Protein AF-0000000087519494 (afdb_homodimer)

Foldseek 3Di:
DPDPQAAEEEEEALDQVVSVVVQVLQCVAPRHHYDRYHNAPVCVQVCCVVVVGQEYAFEQDHPPAGSLNCLQPDPHAYEYEYQDDDPVSVVSCVVSRHLYYHHPPDDSVVVNQQVQLVVVLVVLVVPDPDDDPVSVVVSNCSNPVGVVLAQPPDVSCVLLVLLLCVQAVDPDFAALVRSCVSSVHDSSNSVSSQVNCVVVVQKPWDFDQDPVRDTTTTIHGRDD/DPDPQAAEEEEEALDQVVSVVVQVLQCPAPRHHYDRYHNAPVCVQVCCVVVVGQEYAFEQDHPPAGSLNCLQPDPHAYEYEYQDDDPVSVVSCVVSRHLYYHHPPDDSVVVNQQVQLVVVLVVLVVPDPDDDPVSVVVSSCSNPVGVPQAQPPDVSCVLLVLLLCVQAVDPDFAALVRSCVSSVHDSVNSVSSQVNCVVVVQKPWDFDQDPVGDTTTTIHGRDD

pLDDT: mean 84.93, std 16.52, range [31.44, 98.88]

Nearest PDB structures (foldseek):
  1qmp-assembly2_B  TM=8.414E-01  e=3.073E-09  Geobacillus stearothermophilus
  5wq0-assembly4_D  TM=7.899E-01  e=1.754E-08  Paenisporosarcina sp. TG-14
  3t8y-assembly1_A  TM=8.094E-01  e=3.070E-08  Thermotoga maritima
  1nxx-assembly1_A-2  TM=8.172E-01  e=1.001E-07  Streptococcus pneumoniae TIGR4
  3eod-assembly1_A  TM=7.917E-01  e=2.105E-04  Escherichia coli K-12

InterPro domains:
  IPR001789 Signal transduction response regulator, receiver domain [PF00072] (9-115)
  IPR001789 Signal transduction response regulator, receiver domain [PS50110] (8-119)
  IPR001789 Signal transduction response regulator, receiver domain [SM00448] (7-115)
  IPR005471 Transcription regulator IclR, N-terminal [PF09339] (162-200)
  IPR011006 CheY-like superfamily [SSF52172] (5-162)
  IPR024187 Signal transduction response regulator, citrate/malate metabolism [PIRSF006171] (8-221)
  IPR036388 Winged helix-like DNA-binding domain superfamily [G3DSA:1.10.10.10] (161-212)
  IPR036390 Winged helix DNA-binding domain superfamily [SSF46785] (162-204)
  IPR051271 Two-component system transcriptional regulators [PTHR45526] (8-221)

Organism: NCBI:txid162496

Radius of gyration: 24.91 Å; Cα contacts (8 Å, |Δi|>4): 796; chains: 2; bounding box: 44×68×73 Å

Solvent-accessible surface area (backbone atoms only — not comparable to full-atom values): 23465 Å² total; per-residue (Å²): 125,75,54,93,87,37,44,36,30,33,32,37,29,63,46,66,68,56,22,51,51,52,32,53,54,40,52,69,37,89,62,36,26,49,46,80,56,40,52,57,51,84,47,44,67,57,50,45,70,73,66,58,50,60,31,33,42,32,26,46,82,37,67,100,44,37,26,57,62,48,43,60,68,50,92,53,51,33,33,35,43,28,67,73,32,42,41,69,59,55,53,50,35,38,48,24,14,37,69,44,77,44,39,49,85,72,54,69,55,58,55,49,38,46,51,51,14,43,49,51,26,53,51,53,44,70,73,41,73,65,45,54,61,70,53,51,49,48,41,56,39,30,40,55,48,53,60,62,67,53,34,57,60,64,84,15,37,60,51,42,44,40,47,50,46,52,37,59,70,39,93,54,65,37,36,43,63,55,49,7,63,75,66,69,49,55,49,70,56,32,41,31,34,52,50,39,33,33,72,68,55,60,26,36,79,42,82,39,68,42,94,84,67,51,74,38,67,22,36,31,59,43,86,129,125,76,55,91,88,38,43,35,30,34,31,38,29,62,47,64,67,57,23,51,52,52,31,54,55,40,52,69,38,90,62,36,23,47,46,80,58,40,51,56,51,83,48,45,67,60,50,45,68,73,68,58,49,60,30,32,42,33,25,45,82,36,68,99,45,38,28,58,64,48,43,60,68,50,94,54,50,33,35,35,42,28,66,72,32,41,41,68,59,55,54,51,34,38,47,25,14,39,69,44,78,44,40,50,84,71,55,70,48,57,55,49,39,47,52,51,14,42,48,50,27,51,50,54,43,71,72,41,73,65,46,53,61,70,53,50,48,49,40,57,37,32,40,57,50,55,61,65,77,47,34,61,63,57,85,18,36,60,54,43,41,39,49,50,47,52,37,58,69,39,94,55,65,38,36,44,63,55,48,7,62,74,66,68,51,54,49,71,57,31,41,39,38,52,51,39,32,33,73,69,55,60,26,35,79,40,83,40,68,42,95,82,68,52,76,37,67,21,35,29,60,42,82,129

Structure (mmCIF, N/CA/C/O backbone):
data_AF-0000000087519494-model_v1
#
loop_
_entity.id
_entity.type
_entity.pdbx_description
1 polymer 'Transcriptional regulatory protein'
#
loop_
_atom_site.group_PDB
_atom_site.id
_atom_site.type_symbol
_atom_site.label_atom_id
_atom_site.label_alt_id
_atom_site.label_comp_id
_atom_site.label_asym_id
_atom_site.label_entity_id
_atom_site.label_seq_id
_atom_site.pdbx_PDB_ins_code
_atom_site.Cartn_x
_atom_site.Cartn_y
_atom_site.Cartn_z
_atom_site.occupancy
_atom_site.B_iso_or_equiv
_atom_site.auth_seq_id
_atom_site.auth_comp_id
_atom_site.auth_asym_id
_atom_site.auth_atom_id
_atom_site.pdbx_PDB_model_num
ATOM 1 N N . MET A 1 1 ? 9.93 -26.922 -12.32 1 45.78 1 MET A N 1
ATOM 2 C CA . MET A 1 1 ? 11.18 -26.438 -11.742 1 45.78 1 MET A CA 1
ATOM 3 C C . MET A 1 1 ? 11.312 -24.922 -11.914 1 45.78 1 MET A C 1
ATOM 5 O O . MET A 1 1 ? 10.773 -24.359 -12.859 1 45.78 1 MET A O 1
ATOM 9 N N . PRO A 1 2 ? 11.609 -24.188 -10.742 1 52.41 2 PRO A N 1
ATOM 10 C CA . PRO A 1 2 ? 11.75 -22.75 -10.961 1 52.41 2 PRO A CA 1
ATOM 11 C C . PRO A 1 2 ? 12.734 -22.406 -12.078 1 52.41 2 PRO A C 1
ATOM 13 O O . PRO A 1 2 ? 13.75 -23.094 -12.234 1 52.41 2 PRO A O 1
ATOM 16 N N . THR A 1 3 ? 12.25 -21.922 -13.203 1 57.84 3 THR A N 1
ATOM 17 C CA . THR A 1 3 ? 13.133 -21.406 -14.242 1 57.84 3 THR A CA 1
ATOM 18 C C . THR A 1 3 ? 14.039 -20.312 -13.68 1 57.84 3 THR A C 1
ATOM 20 O O . THR A 1 3 ? 13.586 -19.453 -12.922 1 57.84 3 THR A O 1
ATOM 23 N N . PRO A 1 4 ? 15.328 -20.469 -13.859 1 68.25 4 PRO A N 1
ATOM 24 C CA . PRO A 1 4 ? 16.25 -19.438 -13.391 1 68.25 4 PRO A CA 1
ATOM 25 C C . PRO A 1 4 ? 15.789 -18.031 -13.758 1 68.25 4 PRO A C 1
ATOM 27 O O . PRO A 1 4 ? 15.312 -17.797 -14.875 1 68.25 4 PRO A O 1
ATOM 30 N N . GLY A 1 5 ? 15.492 -17.219 -12.789 1 84.38 5 GLY A N 1
ATOM 31 C CA . GLY A 1 5 ? 15.102 -15.836 -13.039 1 84.38 5 GLY A CA 1
ATOM 32 C C . GLY A 1 5 ? 13.68 -15.531 -12.633 1 84.38 5 GLY A C 1
ATOM 33 O O . GLY A 1 5 ? 13.281 -14.367 -12.539 1 84.38 5 GLY A O 1
ATOM 34 N N . ASP A 1 6 ? 12.984 -16.75 -12.344 1 93 6 ASP A N 1
ATOM 35 C CA . ASP A 1 6 ? 11.594 -16.547 -11.945 1 93 6 ASP A CA 1
ATOM 36 C C . ASP A 1 6 ? 11.5 -16.078 -10.5 1 93 6 ASP A C 1
ATOM 38 O O . ASP A 1 6 ? 12.352 -16.422 -9.672 1 93 6 ASP A O 1
ATOM 42 N N . TYR A 1 7 ? 10.5 -15.336 -10.258 1 97.94 7 TYR A N 1
ATOM 43 C CA . TYR A 1 7 ? 10.141 -15.047 -8.875 1 97.94 7 TYR A CA 1
ATOM 44 C C . TYR A 1 7 ? 9.539 -16.281 -8.203 1 97.94 7 TYR A C 1
ATOM 46 O O . TYR A 1 7 ? 8.648 -16.922 -8.758 1 97.94 7 TYR A O 1
ATOM 54 N N . ARG A 1 8 ? 10.062 -16.609 -7.07 1 98.62 8 ARG A N 1
ATOM 55 C CA . ARG A 1 8 ? 9.578 -17.75 -6.293 1 98.62 8 ARG A CA 1
ATOM 56 C C . ARG A 1 8 ? 8.484 -17.328 -5.324 1 98.62 8 ARG A C 1
ATOM 58 O O . ARG A 1 8 ? 8.695 -16.469 -4.473 1 98.62 8 ARG A O 1
ATOM 65 N N . VAL A 1 9 ? 7.34 -18.047 -5.445 1 98.81 9 VAL A N 1
ATOM 66 C CA . VAL A 1 9 ? 6.16 -17.656 -4.676 1 98.81 9 VAL A CA 1
ATOM 67 C C . VAL A 1 9 ? 5.777 -18.781 -3.715 1 98.81 9 VAL A C 1
ATOM 69 O O . VAL A 1 9 ? 5.582 -19.922 -4.133 1 98.81 9 VAL A O 1
ATOM 72 N N . LEU A 1 10 ? 5.695 -18.469 -2.436 1 98.88 10 LEU A N 1
ATOM 73 C CA . LEU A 1 10 ? 5.203 -19.422 -1.44 1 98.88 10 LEU A CA 1
ATOM 74 C C . LEU A 1 10 ? 3.715 -19.203 -1.178 1 98.88 10 LEU A C 1
ATOM 76 O O . LEU A 1 10 ? 3.279 -18.078 -0.936 1 98.88 10 LEU A O 1
ATOM 80 N N . ILE A 1 11 ? 2.977 -20.281 -1.271 1 98.88 11 ILE A N 1
ATOM 81 C CA . ILE A 1 11 ? 1.547 -20.234 -0.988 1 98.88 11 ILE A CA 1
ATOM 82 C C . ILE A 1 11 ? 1.274 -20.828 0.394 1 98.88 11 ILE A C 1
ATOM 84 O O . ILE A 1 11 ? 1.721 -21.938 0.701 1 98.88 11 ILE A O 1
ATOM 88 N N . VAL A 1 12 ? 0.594 -20.047 1.253 1 98.75 12 VAL A N 1
ATOM 89 C CA . VAL A 1 12 ? 0.214 -20.484 2.592 1 98.75 12 VAL A CA 1
ATOM 90 C C . VAL A 1 12 ? -1.308 -20.531 2.711 1 98.75 12 VAL A C 1
ATOM 92 O O . VAL A 1 12 ? -1.964 -19.484 2.717 1 98.75 12 VAL A O 1
ATOM 95 N N . ASP A 1 13 ? -1.869 -21.672 2.82 1 98.19 13 ASP A N 1
ATOM 96 C CA . ASP A 1 13 ? -3.303 -21.938 2.92 1 98.19 13 ASP A CA 1
ATOM 97 C C . ASP A 1 13 ? -3.572 -23.234 3.664 1 98.19 13 ASP A C 1
ATOM 99 O O . ASP A 1 13 ? -2.955 -24.266 3.373 1 98.19 13 ASP A O 1
ATOM 103 N N . ASP A 1 14 ? -4.465 -23.188 4.629 1 97.31 14 ASP A N 1
ATOM 104 C CA . ASP A 1 14 ? -4.699 -24.391 5.422 1 97.31 14 ASP A CA 1
ATOM 105 C C . ASP A 1 14 ? -5.535 -25.406 4.645 1 97.31 14 ASP A C 1
ATOM 107 O O . ASP A 1 14 ? -5.629 -26.578 5.035 1 97.31 14 ASP A O 1
ATOM 111 N N . ASP A 1 15 ? -6.16 -25.047 3.535 1 95.75 15 ASP A N 1
ATOM 112 C CA . ASP A 1 15 ? -6.848 -25.953 2.619 1 95.75 15 ASP A CA 1
ATOM 113 C C . ASP A 1 15 ? -5.914 -26.422 1.505 1 95.75 15 ASP A C 1
ATOM 115 O O . ASP A 1 15 ? -5.535 -25.625 0.634 1 95.75 15 ASP A O 1
ATOM 119 N N . PHE A 1 16 ? -5.602 -27.688 1.615 1 94.94 16 PHE A N 1
ATOM 120 C CA . PHE A 1 16 ? -4.641 -28.266 0.691 1 94.94 16 PHE A CA 1
ATOM 121 C C . PHE A 1 16 ? -5.066 -28.047 -0.753 1 94.94 16 PHE A C 1
ATOM 123 O O . PHE A 1 16 ? -4.238 -27.703 -1.603 1 94.94 16 PHE A O 1
ATOM 130 N N . ARG A 1 17 ? -6.324 -28.219 -1.057 1 96.19 17 ARG A N 1
ATOM 131 C CA . ARG A 1 17 ? -6.836 -28.094 -2.416 1 96.19 17 ARG A CA 1
ATOM 132 C C . ARG A 1 17 ? -6.738 -26.641 -2.895 1 96.19 17 ARG A C 1
ATOM 134 O O . ARG A 1 17 ? -6.402 -26.391 -4.055 1 96.19 17 ARG A O 1
ATOM 141 N N . VAL A 1 18 ? -6.984 -25.75 -2.02 1 96.38 18 VAL A N 1
ATOM 142 C CA . VAL A 1 18 ? -6.898 -24.328 -2.359 1 96.38 18 VAL A CA 1
ATOM 143 C C . VAL A 1 18 ? -5.441 -23.953 -2.605 1 96.38 18 VAL A C 1
ATOM 145 O O . VAL A 1 18 ? -5.137 -23.25 -3.57 1 96.38 18 VAL A O 1
ATOM 148 N N . GLY A 1 19 ? -4.539 -24.391 -1.706 1 97.94 19 GLY A N 1
ATOM 149 C CA . GLY A 1 19 ? -3.119 -24.172 -1.907 1 97.94 19 GLY A CA 1
ATOM 150 C C . GLY A 1 19 ? -2.621 -24.656 -3.256 1 97.94 19 GLY A C 1
ATOM 151 O O . GLY A 1 19 ? -1.896 -23.938 -3.949 1 97.94 19 GLY A O 1
ATOM 152 N N . GLU A 1 20 ? -3.066 -25.812 -3.633 1 97.56 20 GLU A N 1
ATOM 153 C CA . GLU A 1 20 ? -2.65 -26.406 -4.902 1 97.56 20 GLU A CA 1
ATOM 154 C C . GLU A 1 20 ? -3.223 -25.625 -6.086 1 97.56 20 GLU A C 1
ATOM 156 O O . GLU A 1 20 ? -2.547 -25.453 -7.098 1 97.56 20 GLU A O 1
ATOM 161 N N . LEU A 1 21 ? -4.438 -25.266 -5.926 1 97.62 21 LEU A N 1
ATOM 162 C CA . LEU A 1 21 ? -5.082 -24.469 -6.965 1 97.62 21 LEU A CA 1
ATOM 163 C C . LEU A 1 21 ? -4.336 -23.156 -7.191 1 97.62 21 LEU A C 1
ATOM 165 O O . LEU A 1 21 ? -4.043 -22.797 -8.336 1 97.62 21 LEU A O 1
ATOM 169 N N . HIS A 1 22 ? -3.973 -22.469 -6.141 1 98.38 22 HIS A N 1
ATOM 170 C CA . HIS A 1 22 ? -3.254 -21.219 -6.262 1 98.38 22 HIS A CA 1
ATOM 171 C C . HIS A 1 22 ? -1.853 -21.422 -6.824 1 98.38 22 HIS A C 1
ATOM 173 O O . HIS A 1 22 ? -1.361 -20.609 -7.605 1 98.38 22 HIS A O 1
ATOM 179 N N . ALA A 1 23 ? -1.251 -22.516 -6.438 1 98.44 23 ALA A N 1
ATOM 180 C CA . ALA A 1 23 ? 0.057 -22.844 -6.996 1 98.44 23 ALA A CA 1
ATOM 181 C C . ALA A 1 23 ? -0.026 -23.031 -8.508 1 98.44 23 ALA A C 1
ATOM 183 O O . ALA A 1 23 ? 0.835 -22.547 -9.25 1 98.44 23 ALA A O 1
ATOM 184 N N . SER A 1 24 ? -1.043 -23.734 -8.93 1 97.94 24 SER A N 1
ATOM 185 C CA . SER A 1 24 ? -1.243 -23.953 -10.359 1 97.94 24 SER A CA 1
ATOM 186 C C . SER A 1 24 ? -1.45 -22.625 -11.094 1 97.94 24 SER A C 1
ATOM 188 O O . SER A 1 24 ? -0.923 -22.438 -12.188 1 97.94 24 SER A O 1
ATOM 190 N N . MET A 1 25 ? -2.186 -21.75 -10.523 1 97.06 25 MET A N 1
ATOM 191 C CA . MET A 1 25 ? -2.414 -20.422 -11.117 1 97.06 25 MET A CA 1
ATOM 192 C C . MET A 1 25 ? -1.107 -19.656 -11.234 1 97.06 25 MET A C 1
ATOM 194 O O . MET A 1 25 ? -0.842 -19.031 -12.273 1 97.06 25 MET A O 1
ATOM 198 N N . VAL A 1 26 ? -0.3 -19.688 -10.203 1 98.25 26 VAL A N 1
ATOM 199 C CA . VAL A 1 26 ? 0.981 -19 -10.188 1 98.25 26 VAL A CA 1
ATOM 200 C C . VAL A 1 26 ? 1.881 -19.547 -11.297 1 98.25 26 VAL A C 1
ATOM 202 O O . VAL A 1 26 ? 2.508 -18.781 -12.031 1 98.25 26 VAL A O 1
ATOM 205 N N . ASN A 1 27 ? 1.874 -20.828 -11.43 1 97.56 27 ASN A N 1
ATOM 206 C CA . ASN A 1 27 ? 2.754 -21.5 -12.383 1 97.56 27 ASN A CA 1
ATOM 207 C C . ASN A 1 27 ? 2.348 -21.203 -13.82 1 97.56 27 ASN A C 1
ATOM 209 O O . ASN A 1 27 ? 3.133 -21.422 -14.75 1 97.56 27 ASN A O 1
ATOM 213 N N . GLU A 1 28 ? 1.14 -20.703 -14.008 1 94.88 28 GLU A N 1
ATOM 214 C CA . GLU A 1 28 ? 0.665 -20.359 -15.344 1 94.88 28 GLU A CA 1
ATOM 215 C C . GLU A 1 28 ? 1.128 -18.953 -15.75 1 94.88 28 GLU A C 1
ATOM 217 O O . GLU A 1 28 ? 0.988 -18.562 -16.906 1 94.88 28 GLU A O 1
ATOM 222 N N . ILE A 1 29 ? 1.658 -18.219 -14.883 1 92.56 29 ILE A N 1
ATOM 223 C CA . ILE A 1 29 ? 2.09 -16.844 -15.156 1 92.56 29 ILE A CA 1
ATOM 224 C C . ILE A 1 29 ? 3.59 -16.828 -15.438 1 92.56 29 ILE A C 1
ATOM 226 O O . ILE A 1 29 ? 4.398 -17.125 -14.555 1 92.56 29 ILE A O 1
ATOM 230 N N . PRO A 1 30 ? 3.916 -16.438 -16.688 1 92 30 PRO A N 1
ATOM 231 C CA . PRO A 1 30 ? 5.348 -16.391 -17 1 92 30 PRO A CA 1
ATOM 232 C C . PRO A 1 30 ? 6.129 -15.516 -16.016 1 92 30 PRO A C 1
ATOM 234 O O . PRO A 1 30 ? 5.668 -14.438 -15.648 1 92 30 PRO A O 1
ATOM 237 N N . GLY A 1 31 ? 7.305 -16.047 -15.562 1 94 31 GLY A N 1
ATOM 238 C CA . GLY A 1 31 ? 8.172 -15.281 -14.672 1 94 31 GLY A CA 1
ATOM 239 C C . GLY A 1 31 ? 7.957 -15.602 -13.211 1 94 31 GLY A C 1
ATOM 240 O O . GLY A 1 31 ? 8.648 -15.07 -12.344 1 94 31 GLY A O 1
ATOM 241 N N . PHE A 1 32 ? 7.051 -16.5 -12.984 1 97.31 32 PHE A N 1
ATOM 242 C CA . PHE A 1 32 ? 6.77 -16.891 -11.609 1 97.31 32 PHE A CA 1
ATOM 243 C C . PHE A 1 32 ? 6.832 -18.406 -11.461 1 97.31 32 PHE A C 1
ATOM 245 O O . PHE A 1 32 ? 6.508 -19.141 -12.391 1 97.31 32 PHE A O 1
ATOM 252 N N . THR A 1 33 ? 7.223 -18.875 -10.328 1 98.12 33 THR A N 1
ATOM 253 C CA . THR A 1 33 ? 7.211 -20.281 -9.961 1 98.12 33 THR A CA 1
ATOM 254 C C . THR A 1 33 ? 6.691 -20.453 -8.531 1 98.12 33 THR A C 1
ATOM 256 O O . THR A 1 33 ? 7.145 -19.781 -7.613 1 98.12 33 THR A O 1
ATOM 259 N N . ALA A 1 34 ? 5.793 -21.391 -8.391 1 98.56 34 ALA A N 1
ATOM 260 C CA . ALA A 1 34 ? 5.258 -21.672 -7.059 1 98.56 34 ALA A CA 1
ATOM 261 C C . ALA A 1 34 ? 6.125 -22.703 -6.336 1 98.56 34 ALA A C 1
ATOM 263 O O . ALA A 1 34 ? 6.539 -23.703 -6.926 1 98.56 34 ALA A O 1
ATOM 264 N N . LEU A 1 35 ? 6.41 -22.391 -5.113 1 98.38 35 LEU A N 1
ATOM 265 C CA . LEU A 1 35 ? 6.977 -23.391 -4.215 1 98.38 35 LEU A CA 1
ATOM 266 C C . LEU A 1 35 ? 5.891 -24.328 -3.697 1 98.38 35 LEU A C 1
ATOM 268 O O . LEU A 1 35 ? 4.707 -24.125 -3.971 1 98.38 35 LEU A O 1
ATOM 272 N N . GLU A 1 36 ? 6.371 -25.359 -2.984 1 97.69 36 GLU A N 1
ATOM 273 C CA . GLU A 1 36 ? 5.398 -26.25 -2.365 1 97.69 36 GLU A CA 1
ATOM 274 C C . GLU A 1 36 ? 4.543 -25.516 -1.339 1 97.69 36 GLU A C 1
ATOM 276 O O . GLU A 1 36 ? 5.07 -24.859 -0.441 1 97.69 36 GLU A O 1
ATOM 281 N N . PRO A 1 37 ? 3.258 -25.625 -1.514 1 98.38 37 PRO A N 1
ATOM 282 C CA . PRO A 1 37 ? 2.385 -24.922 -0.575 1 98.38 37 PRO A CA 1
ATOM 283 C C . PRO A 1 37 ? 2.549 -25.406 0.864 1 98.38 37 PRO A C 1
ATOM 285 O O . PRO A 1 37 ? 2.871 -26.578 1.093 1 98.38 37 PRO A O 1
ATOM 288 N N . VAL A 1 38 ? 2.332 -24.469 1.787 1 98.31 38 VAL A N 1
ATOM 289 C CA . VAL A 1 38 ? 2.426 -24.75 3.215 1 98.31 38 VAL A CA 1
ATOM 290 C C . VAL A 1 38 ? 1.044 -24.641 3.855 1 98.31 38 VAL A C 1
ATOM 292 O O . VAL A 1 38 ? 0.322 -23.672 3.635 1 98.31 38 VAL A O 1
ATOM 295 N N . GLN A 1 39 ? 0.674 -25.641 4.684 1 97.56 39 GLN A N 1
ATOM 296 C CA . GLN A 1 39 ? -0.655 -25.672 5.281 1 97.56 39 GLN A CA 1
ATOM 297 C C . GLN A 1 39 ? -0.602 -25.266 6.754 1 97.56 39 GLN A C 1
ATOM 299 O O . GLN A 1 39 ? -1.571 -24.734 7.289 1 97.56 39 GLN A O 1
ATOM 304 N N . ASP A 1 40 ? 0.512 -25.562 7.352 1 97.44 40 ASP A N 1
ATOM 305 C CA . ASP A 1 40 ? 0.669 -25.281 8.773 1 97.44 40 ASP A CA 1
ATOM 306 C C . ASP A 1 40 ? 1.296 -23.906 9 1 97.44 40 ASP A C 1
ATOM 308 O O . ASP A 1 40 ? 2.504 -23.734 8.82 1 97.44 40 ASP A O 1
ATOM 312 N N . SER A 1 41 ? 0.455 -23 9.477 1 97.06 41 SER A N 1
ATOM 313 C CA . SER A 1 41 ? 0.884 -21.609 9.617 1 97.06 41 SER A CA 1
ATOM 314 C C . SER A 1 41 ? 2.047 -21.484 10.602 1 97.06 41 SER A C 1
ATOM 316 O O . SER A 1 41 ? 2.863 -20.562 10.492 1 97.06 41 SER A O 1
ATOM 318 N N . ARG A 1 42 ? 2.236 -22.469 11.508 1 97.38 42 ARG A N 1
ATOM 319 C CA . ARG A 1 42 ? 3.293 -22.422 12.516 1 97.38 42 ARG A CA 1
ATOM 320 C C . ARG A 1 42 ? 4.664 -22.625 11.875 1 97.38 42 ARG A C 1
ATOM 322 O O . ARG A 1 42 ? 5.68 -22.219 12.438 1 97.38 42 ARG A O 1
ATOM 329 N N . THR A 1 43 ? 4.691 -23.141 10.781 1 98 43 THR A N 1
ATOM 330 C CA . THR A 1 43 ? 5.965 -23.5 10.164 1 98 43 THR A CA 1
ATOM 331 C C . THR A 1 43 ? 6.406 -22.406 9.188 1 98 43 THR A C 1
ATOM 333 O O . THR A 1 43 ? 7.547 -22.422 8.719 1 98 43 THR A O 1
ATOM 336 N N . VAL A 1 44 ? 5.578 -21.469 8.898 1 98.38 4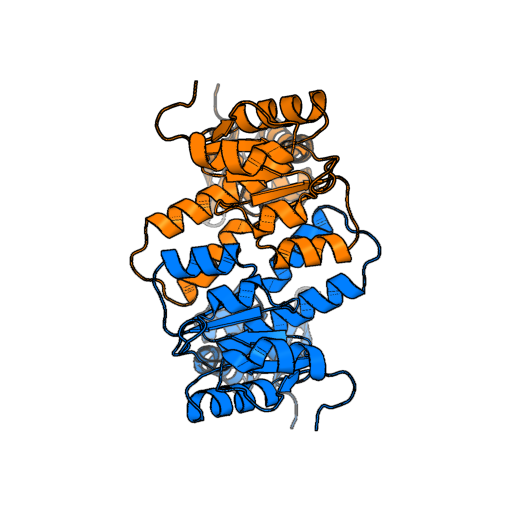4 VAL A N 1
ATOM 337 C CA . VAL A 1 44 ? 5.766 -20.516 7.809 1 98.38 44 VAL A CA 1
ATOM 338 C C . VAL A 1 44 ? 7.047 -19.719 8.039 1 98.38 44 VAL A C 1
ATOM 340 O O . VAL A 1 44 ? 7.867 -19.562 7.125 1 98.38 44 VAL A O 1
ATOM 343 N N . PRO A 1 45 ? 7.305 -19.203 9.273 1 98.19 45 PRO A N 1
ATOM 344 C CA . PRO A 1 45 ? 8.547 -18.438 9.469 1 98.19 45 PRO A CA 1
ATOM 345 C C . PRO A 1 45 ? 9.797 -19.266 9.164 1 98.19 45 PRO A C 1
ATOM 347 O O . PRO A 1 45 ? 10.734 -18.781 8.539 1 98.19 45 PRO A O 1
ATOM 350 N N . LYS A 1 46 ? 9.75 -20.484 9.57 1 98.25 46 LYS A N 1
ATOM 351 C CA . LYS A 1 46 ? 10.875 -21.391 9.32 1 98.25 46 LYS A CA 1
ATOM 352 C C . LYS A 1 46 ? 11.031 -21.656 7.828 1 98.25 46 LYS A C 1
ATOM 354 O O . LYS A 1 46 ? 12.148 -21.656 7.309 1 98.25 46 LYS A O 1
ATOM 359 N N . VAL A 1 47 ? 9.977 -21.922 7.152 1 98.44 47 VAL A N 1
ATOM 360 C CA . VAL A 1 47 ? 10 -22.219 5.723 1 98.44 47 VAL A CA 1
ATOM 361 C C . VAL A 1 47 ? 10.508 -21 4.949 1 98.44 47 VAL A C 1
ATOM 363 O O . VAL A 1 47 ? 11.32 -21.141 4.035 1 98.44 47 VAL A O 1
ATOM 366 N N . VAL A 1 48 ? 10.039 -19.797 5.293 1 98.44 48 VAL A N 1
ATOM 367 C CA . VAL A 1 48 ? 10.469 -18.562 4.641 1 98.44 48 VAL A CA 1
ATOM 368 C C . VAL A 1 48 ? 11.969 -18.359 4.836 1 98.44 48 VAL A C 1
ATOM 370 O O . VAL A 1 48 ? 12.672 -17.984 3.904 1 98.44 48 VAL A O 1
ATOM 373 N N . ALA A 1 49 ? 12.422 -18.609 6.039 1 98 49 ALA A N 1
ATOM 374 C CA . ALA A 1 49 ? 13.852 -18.484 6.324 1 98 49 ALA A CA 1
ATOM 375 C C . ALA A 1 49 ? 14.672 -19.469 5.504 1 98 49 ALA A C 1
ATOM 377 O O . ALA A 1 49 ? 15.742 -19.125 5.004 1 98 49 ALA A O 1
ATOM 378 N N . ALA A 1 50 ? 14.219 -20.625 5.34 1 98.06 50 ALA A N 1
ATOM 379 C CA . ALA A 1 50 ? 14.953 -21.688 4.676 1 98.06 50 ALA A CA 1
ATOM 380 C C . ALA A 1 50 ? 14.906 -21.531 3.16 1 98.06 50 ALA A C 1
ATOM 382 O O . ALA A 1 50 ? 15.922 -21.703 2.48 1 98.06 50 ALA A O 1
ATOM 383 N N . GLN A 1 51 ? 13.773 -21.219 2.623 1 97.75 51 GLN A N 1
ATOM 384 C CA . GLN A 1 51 ? 13.578 -21.266 1.179 1 97.75 51 GLN A CA 1
ATOM 385 C C . GLN A 1 51 ? 13.734 -19.875 0.558 1 97.75 51 GLN A C 1
ATOM 387 O O . GLN A 1 51 ? 13.883 -19.75 -0.659 1 97.75 51 GLN A O 1
ATOM 392 N N . GLN A 1 52 ? 13.594 -18.844 1.308 1 97.62 52 GLN A N 1
ATOM 393 C CA . GLN A 1 52 ? 13.781 -17.469 0.893 1 97.62 52 GLN A CA 1
ATOM 394 C C . GLN A 1 52 ? 12.93 -17.141 -0.33 1 97.62 52 GLN A C 1
ATOM 396 O O . GLN A 1 52 ? 13.445 -16.688 -1.356 1 97.62 52 GLN A O 1
ATOM 401 N N . PRO A 1 53 ? 11.602 -17.375 -0.256 1 98.56 53 PRO A N 1
ATOM 402 C CA . PRO A 1 53 ? 10.742 -16.953 -1.362 1 98.56 53 PRO A CA 1
ATOM 403 C C . PRO A 1 53 ? 10.805 -15.445 -1.618 1 98.56 53 PRO A C 1
ATOM 405 O O . PRO A 1 53 ? 11.211 -14.688 -0.735 1 98.56 53 PRO A O 1
ATOM 408 N N . ASP A 1 54 ? 10.445 -15.047 -2.881 1 98.31 54 ASP A N 1
ATOM 409 C CA . ASP A 1 54 ? 10.383 -13.625 -3.217 1 98.31 54 ASP A CA 1
ATOM 410 C C . ASP A 1 54 ? 9.062 -13.008 -2.762 1 98.31 54 ASP A C 1
ATOM 412 O O . ASP A 1 54 ? 8.992 -11.812 -2.486 1 98.31 54 ASP A O 1
ATOM 416 N N . LEU A 1 55 ? 8.078 -13.852 -2.711 1 98.69 55 LEU A N 1
ATOM 417 C CA . LEU A 1 55 ? 6.719 -13.414 -2.428 1 98.69 55 LEU A CA 1
ATOM 418 C C . LEU A 1 55 ? 5.926 -14.516 -1.734 1 98.69 55 LEU A C 1
ATOM 420 O O . LEU A 1 55 ? 6.098 -15.695 -2.049 1 98.69 55 LEU A O 1
ATOM 424 N N . VAL A 1 56 ? 5.055 -14.133 -0.792 1 98.88 56 VAL A N 1
ATOM 425 C CA . VAL A 1 56 ? 4.16 -15.07 -0.128 1 98.88 56 VAL A CA 1
ATOM 426 C C . VAL A 1 56 ? 2.709 -14.711 -0.441 1 98.88 56 VAL A C 1
ATOM 428 O O . VAL A 1 56 ? 2.299 -13.562 -0.286 1 98.88 56 VAL A O 1
ATOM 431 N N . LEU A 1 57 ? 1.984 -15.648 -1.023 1 98.88 57 LEU A N 1
ATOM 432 C CA . LEU A 1 57 ? 0.527 -15.594 -1.02 1 98.88 57 LEU A CA 1
ATOM 433 C C . LEU A 1 57 ? -0.036 -16.172 0.273 1 98.88 57 LEU A C 1
ATOM 435 O O . LEU A 1 57 ? 0.122 -17.359 0.542 1 98.88 57 LEU A O 1
ATOM 439 N N . LEU A 1 58 ? -0.715 -15.312 1.025 1 98.88 58 LEU A N 1
ATOM 440 C CA . LEU A 1 58 ? -1.017 -15.656 2.412 1 98.88 58 LEU A CA 1
ATOM 441 C C . LEU A 1 58 ? -2.516 -15.555 2.682 1 98.88 58 LEU A C 1
ATOM 443 O O . LEU A 1 58 ? -3.121 -14.508 2.473 1 98.88 58 LEU A O 1
ATOM 447 N N . ASP A 1 59 ? -3.102 -16.656 3.145 1 98.38 59 ASP A N 1
ATOM 448 C CA . ASP A 1 59 ? -4.488 -16.625 3.598 1 98.38 59 ASP A CA 1
ATOM 449 C C . ASP A 1 59 ? -4.621 -15.883 4.922 1 98.38 59 ASP A C 1
ATOM 451 O O . ASP A 1 59 ? -3.777 -16.031 5.812 1 98.38 59 ASP A O 1
ATOM 455 N N . LEU A 1 60 ? -5.656 -15.117 5.047 1 97.69 60 LEU A N 1
ATOM 456 C CA . LEU A 1 60 ? -5.922 -14.391 6.285 1 97.69 60 LEU A CA 1
ATOM 457 C C . LEU A 1 60 ? -6.363 -15.344 7.391 1 97.69 60 LEU A C 1
ATOM 459 O O . LEU A 1 60 ? -5.906 -15.227 8.531 1 97.69 60 LEU A O 1
ATOM 463 N N . TYR A 1 61 ? -7.25 -16.234 7.004 1 96.25 61 TYR A N 1
ATOM 464 C CA . TYR A 1 61 ? -7.836 -17.141 7.984 1 96.25 61 TYR A CA 1
ATOM 465 C C . TYR A 1 61 ? -7.062 -18.453 8.047 1 96.25 61 TYR A C 1
ATOM 467 O O . TYR A 1 61 ? -7.27 -19.344 7.223 1 96.25 61 TYR A O 1
ATOM 475 N N . LEU A 1 62 ? -6.172 -18.531 8.906 1 97 62 LEU A N 1
ATOM 476 C CA . LEU A 1 62 ? -5.371 -19.719 9.195 1 97 62 LEU A CA 1
ATOM 477 C C . LEU A 1 62 ? -5.582 -20.172 10.641 1 97 62 LEU A C 1
ATOM 479 O O . LEU A 1 62 ? -5.789 -19.344 11.531 1 97 62 LEU A O 1
ATOM 483 N N . PRO A 1 63 ? -5.426 -21.531 10.68 1 90.12 63 PRO A N 1
ATOM 484 C CA . PRO A 1 63 ? -5.543 -22.031 12.047 1 90.12 63 PRO A CA 1
ATOM 485 C C . PRO A 1 63 ? -4.316 -21.719 12.906 1 90.12 63 PRO A C 1
ATOM 487 O O . PRO A 1 63 ? -3.217 -21.547 12.375 1 90.12 63 PRO A O 1
ATOM 490 N N . GLN A 1 64 ? -4.348 -21.469 14.172 1 91.88 64 GLN A N 1
ATOM 491 C CA . GLN A 1 64 ? -3.301 -21.312 15.172 1 91.88 64 GLN A CA 1
ATOM 492 C C . GLN A 1 64 ? -2.736 -19.891 15.156 1 91.88 64 GLN A C 1
ATOM 494 O O . GLN A 1 64 ? -2.824 -19.172 16.156 1 91.88 64 GLN A O 1
ATOM 499 N N . VAL A 1 65 ? -1.96 -19.562 13.836 1 94.94 65 VAL A N 1
ATOM 500 C CA . VAL A 1 65 ? -1.425 -18.219 13.664 1 94.94 65 VAL A CA 1
ATOM 501 C C . VAL A 1 65 ? -2.119 -17.531 12.492 1 94.94 65 VAL A C 1
ATOM 503 O O . VAL A 1 65 ? -2.092 -18.031 11.367 1 94.94 65 VAL A O 1
ATOM 506 N N . SER A 1 66 ? -2.75 -16.375 12.75 1 96.56 66 SER A N 1
ATOM 507 C CA . SER A 1 66 ? -3.516 -15.711 11.695 1 96.56 66 SER A CA 1
ATOM 508 C C . SER A 1 66 ? -2.6 -15.164 10.602 1 96.56 66 SER A C 1
ATOM 510 O O . SER A 1 66 ? -1.422 -14.898 10.852 1 96.56 66 SER A O 1
ATOM 512 N N . GLY A 1 67 ? -3.119 -15.023 9.398 1 98.12 67 GLY A N 1
ATOM 513 C CA . GLY A 1 67 ? -2.363 -14.414 8.312 1 98.12 67 GLY A CA 1
ATOM 514 C C . GLY A 1 67 ? -1.84 -13.031 8.664 1 98.12 67 GLY A C 1
ATOM 515 O O . GLY A 1 67 ? -0.743 -12.656 8.242 1 98.12 67 GLY A O 1
ATOM 516 N N . LEU A 1 68 ? -2.611 -12.305 9.43 1 96.56 68 LEU A N 1
ATOM 517 C CA . LEU A 1 68 ? -2.201 -10.969 9.828 1 96.56 68 LEU A CA 1
ATOM 518 C C . LEU A 1 68 ? -0.969 -11.016 10.727 1 96.56 68 LEU A C 1
ATOM 520 O O . LEU A 1 68 ? -0.038 -10.227 10.555 1 96.56 68 LEU A O 1
ATOM 524 N N . GLU A 1 69 ? -0.98 -11.891 11.672 1 96.44 69 GLU A N 1
ATOM 525 C CA . GLU A 1 69 ? 0.163 -12.062 12.57 1 96.44 69 GLU A CA 1
ATOM 526 C C . GLU A 1 69 ? 1.417 -12.453 11.789 1 96.44 69 GLU A C 1
ATOM 528 O O . GLU A 1 69 ? 2.504 -11.938 12.055 1 96.44 69 GLU A O 1
ATOM 533 N N . LEU A 1 70 ? 1.244 -13.328 10.859 1 97.81 70 LEU A N 1
ATOM 534 C CA . LEU A 1 70 ? 2.373 -13.75 10.039 1 97.81 70 LEU A CA 1
ATOM 535 C C . LEU A 1 70 ? 2.898 -12.594 9.195 1 97.81 70 LEU A C 1
ATOM 537 O O . LEU A 1 70 ? 4.109 -12.398 9.086 1 97.81 70 LEU A O 1
ATOM 541 N N . ALA A 1 71 ? 1.979 -11.82 8.578 1 97.38 71 ALA A N 1
ATOM 542 C CA . ALA A 1 71 ? 2.379 -10.703 7.727 1 97.38 71 ALA A CA 1
ATOM 543 C C . ALA A 1 71 ? 3.26 -9.719 8.492 1 97.38 71 ALA A C 1
ATOM 545 O O . ALA A 1 71 ? 4.195 -9.148 7.926 1 97.38 71 ALA A O 1
ATOM 546 N N . LYS A 1 72 ? 3.021 -9.555 9.734 1 94.25 72 LYS A N 1
ATOM 547 C CA . LYS A 1 72 ? 3.725 -8.578 10.555 1 94.25 72 LYS A CA 1
ATOM 548 C C . LYS A 1 72 ? 5.152 -9.031 10.852 1 94.25 72 LYS A C 1
ATOM 550 O O . LYS A 1 72 ? 6.031 -8.211 11.109 1 94.25 72 LYS A O 1
ATOM 555 N N . VAL A 1 73 ? 5.359 -10.305 10.805 1 93.75 73 VAL A N 1
ATOM 556 C CA . VAL A 1 73 ? 6.648 -10.766 11.312 1 93.75 73 VAL A CA 1
ATOM 557 C C . VAL A 1 73 ? 7.516 -11.25 10.148 1 93.75 73 VAL A C 1
ATOM 559 O O . VAL A 1 73 ? 8.734 -11.375 10.289 1 93.75 73 VAL A O 1
ATOM 562 N N . LEU A 1 74 ? 6.926 -11.57 9.023 1 96.25 74 LEU A N 1
ATOM 563 C CA . LEU A 1 74 ? 7.684 -12.062 7.879 1 96.25 74 LEU A CA 1
ATOM 564 C C . LEU A 1 74 ? 8.438 -10.93 7.199 1 96.25 74 LEU A C 1
ATOM 566 O O . LEU A 1 74 ? 7.895 -9.836 7.023 1 96.25 74 LEU A O 1
ATOM 570 N N . ASP A 1 75 ? 9.672 -11.117 6.898 1 94.06 75 ASP A N 1
ATOM 571 C CA . ASP A 1 75 ? 10.469 -10.156 6.145 1 94.06 75 ASP A CA 1
ATOM 572 C C . ASP A 1 75 ? 10.461 -10.484 4.656 1 94.06 75 ASP A C 1
ATOM 574 O O . ASP A 1 75 ? 11.523 -10.617 4.043 1 94.06 75 ASP A O 1
ATOM 578 N N . VAL A 1 76 ? 9.383 -10.648 4.094 1 97.69 76 VAL A N 1
ATOM 579 C CA . VAL A 1 76 ? 9.156 -10.945 2.684 1 97.69 76 VAL A CA 1
ATOM 580 C C . VAL A 1 76 ? 7.867 -10.266 2.215 1 97.69 76 VAL A C 1
ATOM 582 O O . VAL A 1 76 ? 6.953 -10.039 3.012 1 97.69 76 VAL A O 1
ATOM 585 N N . ASP A 1 77 ? 7.781 -9.93 0.92 1 98.38 77 ASP A N 1
ATOM 586 C CA . ASP A 1 77 ? 6.57 -9.336 0.36 1 98.38 77 ASP A CA 1
ATOM 587 C C . ASP A 1 77 ? 5.387 -10.289 0.478 1 98.38 77 ASP A C 1
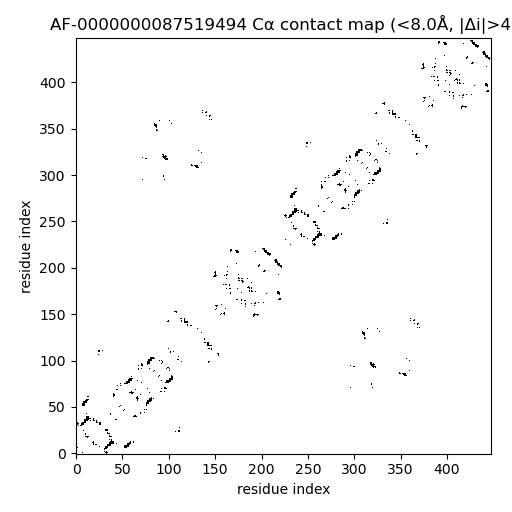ATOM 589 O O . ASP A 1 77 ? 5.535 -11.5 0.276 1 98.38 77 ASP A O 1
ATOM 593 N N . VAL A 1 78 ? 4.215 -9.703 0.852 1 98.69 78 VAL A N 1
ATOM 594 C CA . VAL A 1 78 ? 3.033 -10.531 1.065 1 98.69 78 VAL A CA 1
ATOM 595 C C . VAL A 1 78 ? 1.861 -9.984 0.254 1 98.69 78 VAL A C 1
ATOM 597 O O . VAL A 1 78 ? 1.614 -8.773 0.25 1 98.69 78 VAL A O 1
ATOM 600 N N . ILE A 1 79 ? 1.23 -10.789 -0.477 1 98.5 79 ILE A N 1
ATOM 601 C CA . ILE A 1 79 ? -0.116 -10.594 -1.001 1 98.5 79 ILE A CA 1
ATOM 602 C C . ILE A 1 79 ? -1.101 -11.484 -0.246 1 98.5 79 ILE A C 1
ATOM 604 O O . ILE A 1 79 ? -0.89 -12.695 -0.13 1 98.5 79 ILE A O 1
ATOM 608 N N . MET A 1 80 ? -2.104 -10.875 0.267 1 98.56 80 MET A N 1
ATOM 609 C CA . MET A 1 80 ? -3.08 -11.648 1.028 1 98.56 80 MET A CA 1
ATOM 610 C C . MET A 1 80 ? -4.219 -12.125 0.132 1 98.56 80 MET A C 1
ATOM 612 O O . MET A 1 80 ? -4.715 -11.359 -0.703 1 98.56 80 MET A O 1
ATOM 616 N N . VAL A 1 81 ? -4.559 -13.398 0.187 1 98.06 81 VAL A N 1
ATOM 617 C CA . VAL A 1 81 ? -5.648 -14.031 -0.546 1 98.06 81 VAL A CA 1
ATOM 618 C C . VAL A 1 81 ? -6.652 -14.633 0.436 1 98.06 81 VAL A C 1
ATOM 620 O O . VAL A 1 81 ? -6.332 -15.586 1.156 1 98.06 81 VAL A O 1
ATOM 623 N N . SER A 1 82 ? -7.855 -14.086 0.452 1 96.44 82 SER A N 1
ATOM 624 C CA . SER A 1 82 ? -8.758 -14.531 1.512 1 96.44 82 SER A CA 1
ATOM 625 C C . SER A 1 82 ? -10.219 -14.297 1.127 1 96.44 82 SER A C 1
ATOM 627 O O . SER A 1 82 ? -10.508 -13.516 0.213 1 96.44 82 SER A O 1
ATOM 629 N N . ALA A 1 83 ? -11.094 -14.984 1.843 1 94.38 83 ALA A N 1
ATOM 630 C CA . ALA A 1 83 ? -12.523 -14.789 1.664 1 94.38 83 ALA A CA 1
ATOM 631 C C . ALA A 1 83 ? -13.016 -13.562 2.439 1 94.38 83 ALA A C 1
ATOM 633 O O . ALA A 1 83 ? -14.148 -13.125 2.26 1 94.38 83 ALA A O 1
ATOM 634 N N . ALA A 1 84 ? -12.203 -13.047 3.348 1 93.81 84 ALA A N 1
ATOM 635 C CA . ALA A 1 84 ? -12.594 -11.875 4.129 1 93.81 84 ALA A CA 1
ATOM 636 C C . ALA A 1 84 ? -12.922 -10.695 3.217 1 93.81 84 ALA A C 1
ATOM 638 O O . ALA A 1 84 ? -12.18 -10.406 2.27 1 93.81 84 ALA A O 1
ATOM 639 N N . SER A 1 85 ? -13.992 -10.047 3.502 1 92.19 85 SER A N 1
ATOM 640 C CA . SER A 1 85 ? -14.43 -8.93 2.668 1 92.19 85 SER A CA 1
ATOM 641 C C . SER A 1 85 ? -14.758 -7.707 3.512 1 92.19 85 SER A C 1
ATOM 643 O O . SER A 1 85 ? -15.188 -6.68 2.984 1 92.19 85 SER A O 1
ATOM 645 N N . GLU A 1 86 ? -14.555 -7.824 4.832 1 94.5 86 GLU A N 1
ATOM 646 C CA . GLU A 1 86 ? -14.859 -6.707 5.719 1 94.5 86 GLU A CA 1
ATOM 647 C C . GLU A 1 86 ? -13.773 -5.637 5.656 1 94.5 86 GLU A C 1
ATOM 649 O O . GLU A 1 86 ? -12.586 -5.949 5.664 1 94.5 86 GLU A O 1
ATOM 654 N N . PRO A 1 87 ? -14.188 -4.375 5.652 1 94.94 87 PRO A N 1
ATOM 655 C CA . PRO A 1 87 ? -13.227 -3.27 5.566 1 94.94 87 PRO A CA 1
ATOM 656 C C . PRO A 1 87 ? -12.156 -3.326 6.656 1 94.94 87 PRO A C 1
ATOM 658 O O . PRO A 1 87 ? -10.992 -3.008 6.402 1 94.94 87 PRO A O 1
ATOM 661 N N . GLN A 1 88 ? -12.555 -3.732 7.855 1 95.06 88 GLN A N 1
ATOM 662 C CA . GLN A 1 88 ? -11.602 -3.771 8.961 1 95.06 88 GLN A CA 1
ATOM 663 C C . GLN A 1 88 ? -10.461 -4.746 8.672 1 95.06 88 GLN A C 1
ATOM 665 O O . GLN A 1 88 ? -9.32 -4.496 9.047 1 95.06 88 GLN A O 1
ATOM 670 N N . ASN A 1 89 ? -10.758 -5.809 8.023 1 95.44 89 ASN A N 1
ATOM 671 C CA . ASN A 1 89 ? -9.734 -6.785 7.668 1 95.44 89 ASN A CA 1
ATOM 672 C C . ASN A 1 89 ? -8.789 -6.242 6.605 1 95.44 89 ASN A C 1
ATOM 674 O O . ASN A 1 89 ? -7.574 -6.457 6.684 1 95.44 89 ASN A O 1
ATOM 678 N N . ILE A 1 90 ? -9.352 -5.508 5.664 1 94.81 90 ILE A N 1
ATOM 679 C CA . ILE A 1 90 ? -8.539 -4.926 4.598 1 94.81 90 ILE A CA 1
ATOM 680 C C . ILE A 1 90 ? -7.621 -3.854 5.18 1 94.81 90 ILE A C 1
ATOM 682 O O . ILE A 1 90 ? -6.426 -3.822 4.875 1 94.81 90 ILE A O 1
ATOM 686 N N . ALA A 1 91 ? -8.156 -3.045 6.055 1 96.19 91 ALA A N 1
ATOM 687 C CA . ALA A 1 91 ? -7.363 -2.008 6.715 1 96.19 91 ALA A CA 1
ATOM 688 C C . ALA A 1 91 ? -6.242 -2.621 7.547 1 96.19 91 ALA A C 1
ATOM 690 O O . ALA A 1 91 ? -5.105 -2.143 7.516 1 96.19 91 ALA A O 1
ATOM 691 N N . ALA A 1 92 ? -6.574 -3.664 8.273 1 96.56 92 ALA A N 1
ATOM 692 C CA . ALA A 1 92 ? -5.578 -4.34 9.102 1 96.56 92 ALA A CA 1
ATOM 693 C C . ALA A 1 92 ? -4.473 -4.953 8.242 1 96.56 92 ALA A C 1
ATOM 695 O O . ALA A 1 92 ? -3.301 -4.93 8.617 1 96.56 92 ALA A O 1
ATOM 696 N N . ALA A 1 93 ? -4.848 -5.492 7.148 1 97.12 93 ALA A N 1
ATOM 697 C CA . ALA A 1 93 ? -3.881 -6.086 6.227 1 97.12 93 ALA A CA 1
ATOM 698 C C . ALA A 1 93 ? -2.902 -5.035 5.707 1 97.12 93 ALA A C 1
ATOM 700 O O . ALA A 1 93 ? -1.694 -5.273 5.66 1 97.12 93 ALA A O 1
ATOM 701 N N . LEU A 1 94 ? -3.422 -3.877 5.316 1 95.19 94 LEU A N 1
ATOM 702 C CA . LEU A 1 94 ? -2.578 -2.783 4.844 1 95.19 94 LEU A CA 1
ATOM 703 C C . LEU A 1 94 ? -1.597 -2.348 5.926 1 95.19 94 LEU A C 1
ATOM 705 O O . LEU A 1 94 ? -0.403 -2.189 5.66 1 95.19 94 LEU A O 1
ATOM 709 N N . ARG A 1 95 ? -2.074 -2.258 7.121 1 95.88 95 ARG A N 1
ATOM 710 C CA . ARG A 1 95 ? -1.229 -1.831 8.234 1 95.88 95 ARG A CA 1
ATOM 711 C C . ARG A 1 95 ? -0.193 -2.898 8.578 1 95.88 95 ARG A C 1
ATOM 713 O O . ARG A 1 95 ? 0.834 -2.6 9.188 1 95.88 95 ARG A O 1
ATOM 720 N N . ALA A 1 96 ? -0.499 -4.082 8.18 1 96.56 96 ALA A N 1
ATOM 721 C CA . ALA A 1 96 ? 0.434 -5.172 8.445 1 96.56 96 ALA A CA 1
ATOM 722 C C . ALA A 1 96 ? 1.477 -5.285 7.336 1 96.56 96 ALA A C 1
ATOM 724 O O . ALA A 1 96 ? 2.359 -6.148 7.391 1 96.56 96 ALA A O 1
ATOM 725 N N . GLY A 1 97 ? 1.366 -4.445 6.316 1 96.69 97 GLY A N 1
ATOM 726 C CA . GLY A 1 97 ? 2.379 -4.402 5.273 1 96.69 97 GLY A CA 1
ATOM 727 C C . GLY A 1 97 ? 2.029 -5.25 4.062 1 96.69 97 GLY A C 1
ATOM 728 O O . GLY A 1 97 ? 2.883 -5.516 3.217 1 96.69 97 GLY A O 1
ATOM 729 N N . VAL A 1 98 ? 0.816 -5.691 4.031 1 97.38 98 VAL A N 1
ATOM 730 C CA . VAL A 1 98 ? 0.344 -6.465 2.891 1 97.38 98 VAL A CA 1
ATOM 731 C C . VAL A 1 98 ? 0.286 -5.574 1.65 1 97.38 98 VAL A C 1
ATOM 733 O O . VAL A 1 98 ? -0.311 -4.496 1.681 1 97.38 98 VAL A O 1
ATOM 736 N N . LEU A 1 99 ? 0.865 -6.074 0.541 1 96.62 99 LEU A N 1
ATOM 737 C CA . LEU A 1 99 ? 1.062 -5.227 -0.629 1 96.62 99 LEU A CA 1
ATOM 738 C C . LEU A 1 99 ? -0.177 -5.227 -1.519 1 96.62 99 LEU A C 1
ATOM 740 O O . LEU A 1 99 ? -0.383 -4.301 -2.305 1 96.62 99 LEU A O 1
ATOM 744 N N . ALA A 1 100 ? -0.939 -6.211 -1.459 1 95.69 100 ALA A N 1
ATOM 745 C CA . ALA A 1 100 ? -2.197 -6.352 -2.188 1 95.69 100 ALA A CA 1
ATOM 746 C C . ALA A 1 100 ? -3.123 -7.352 -1.5 1 95.69 100 ALA A C 1
ATOM 748 O O . ALA A 1 100 ? -2.676 -8.156 -0.681 1 95.69 100 ALA A O 1
ATOM 749 N N . PHE A 1 101 ? -4.391 -7.242 -1.792 1 96.75 101 PHE A N 1
ATOM 750 C CA . PHE A 1 101 ? -5.414 -8.094 -1.206 1 96.75 101 PHE A CA 1
ATOM 751 C C . PHE A 1 101 ? -6.336 -8.656 -2.285 1 96.75 101 PHE A C 1
ATOM 753 O O . PHE A 1 101 ? -6.902 -7.902 -3.078 1 96.75 101 PHE A O 1
ATOM 760 N N . VAL A 1 102 ? -6.441 -10.016 -2.334 1 96.81 102 VAL A N 1
ATOM 761 C CA . VAL A 1 102 ? -7.281 -10.711 -3.307 1 96.81 102 VAL A CA 1
ATOM 762 C C . VAL A 1 102 ? -8.414 -11.43 -2.586 1 96.81 102 VAL A C 1
ATOM 764 O O . VAL A 1 102 ? -8.172 -12.266 -1.713 1 96.81 102 VAL A O 1
ATOM 767 N N . ILE A 1 103 ? -9.609 -11.156 -3 1 95.06 103 ILE A N 1
ATOM 768 C CA . ILE A 1 103 ? -10.773 -11.719 -2.324 1 95.06 103 ILE A CA 1
ATOM 769 C C . ILE A 1 103 ? -11.188 -13.016 -3.012 1 95.06 103 ILE A C 1
ATOM 771 O O . ILE A 1 103 ? -11.398 -13.047 -4.227 1 95.06 103 ILE A O 1
ATOM 775 N N . LYS A 1 104 ? -11.25 -14.039 -2.26 1 95.12 104 LYS A N 1
ATOM 776 C CA . LYS A 1 104 ? -11.812 -15.305 -2.732 1 95.12 104 LYS A CA 1
ATOM 777 C C . LYS A 1 104 ? -13.336 -15.25 -2.789 1 95.12 104 LYS A C 1
ATOM 779 O O . LYS A 1 104 ? -13.969 -14.625 -1.937 1 95.12 104 LYS A O 1
ATOM 784 N N . PRO A 1 105 ? -13.992 -15.93 -3.684 1 94.62 105 PRO A N 1
ATOM 785 C CA . PRO A 1 105 ? -13.367 -16.5 -4.875 1 94.62 105 PRO A CA 1
ATOM 786 C C . PRO A 1 105 ? -12.93 -15.445 -5.883 1 94.62 105 PRO A C 1
ATOM 788 O O . PRO A 1 105 ? -13.438 -14.32 -5.863 1 94.62 105 PRO A O 1
ATOM 791 N N . PHE A 1 106 ? -11.875 -15.82 -6.68 1 92.12 106 PHE A N 1
ATOM 792 C CA . PHE A 1 106 ? -11.391 -14.891 -7.691 1 92.12 106 PHE A CA 1
ATOM 793 C C . PHE A 1 106 ? -11.055 -15.625 -8.984 1 92.12 106 PHE A C 1
ATOM 795 O O . PHE A 1 106 ? -10.859 -16.844 -8.984 1 92.12 106 PHE A O 1
ATOM 802 N N . GLU A 1 107 ? -11 -14.852 -10.047 1 86.62 107 GLU A N 1
ATOM 803 C CA . GLU A 1 107 ? -10.578 -15.367 -11.344 1 86.62 107 GLU A CA 1
ATOM 804 C C . GLU A 1 107 ? -9.055 -15.391 -11.461 1 86.62 107 GLU A C 1
ATOM 806 O O . GLU A 1 107 ? -8.375 -14.539 -10.883 1 86.62 107 GLU A O 1
ATOM 811 N N . PRO A 1 108 ? -8.539 -16.312 -12.234 1 91.31 108 PRO A N 1
ATOM 812 C CA . PRO A 1 108 ? -7.09 -16.375 -12.453 1 91.31 108 PRO A CA 1
ATOM 813 C C . PRO A 1 108 ? -6.504 -15.031 -12.898 1 91.31 108 PRO A C 1
ATOM 815 O O . PRO A 1 108 ? -5.402 -14.664 -12.477 1 91.31 108 PRO A O 1
ATOM 818 N N . ARG A 1 109 ? -7.297 -14.297 -13.648 1 90.5 109 ARG A N 1
ATOM 819 C CA . ARG A 1 109 ? -6.816 -13.016 -14.164 1 90.5 109 ARG A CA 1
ATOM 820 C C . ARG A 1 109 ? -6.578 -12.023 -13.023 1 90.5 109 ARG A C 1
ATOM 822 O O . ARG A 1 109 ? -5.652 -11.219 -13.086 1 90.5 109 ARG A O 1
ATOM 829 N N . THR A 1 110 ? -7.371 -12.141 -12 1 92 110 THR A N 1
ATOM 830 C CA . THR A 1 110 ? -7.211 -11.258 -10.852 1 92 110 THR A CA 1
ATOM 831 C C . THR A 1 110 ? -5.859 -11.484 -10.18 1 92 110 THR A C 1
ATOM 833 O O . THR A 1 110 ? -5.121 -10.531 -9.922 1 92 110 THR A O 1
ATOM 836 N N . LEU A 1 111 ? -5.508 -12.703 -9.945 1 96 111 LEU A N 1
ATOM 837 C CA . LEU A 1 111 ? -4.223 -13.031 -9.336 1 96 111 LEU A CA 1
ATOM 838 C C . LEU A 1 111 ? -3.072 -12.633 -10.258 1 96 111 LEU A C 1
ATOM 840 O O . LEU A 1 111 ? -2.068 -12.086 -9.797 1 96 111 LEU A O 1
ATOM 844 N N . ALA A 1 112 ? -3.266 -12.891 -11.516 1 94.12 112 ALA A N 1
ATOM 845 C CA . ALA A 1 112 ? -2.232 -12.547 -12.492 1 94.12 112 ALA A CA 1
ATOM 846 C C . ALA A 1 112 ? -1.941 -11.047 -12.477 1 94.12 112 ALA A C 1
ATOM 848 O O . ALA A 1 112 ? -0.78 -10.633 -12.516 1 94.12 112 ALA A O 1
ATOM 849 N N . THR A 1 113 ? -2.973 -10.25 -12.398 1 92.94 113 THR A N 1
ATOM 850 C CA . THR A 1 113 ? -2.826 -8.797 -12.383 1 92.94 113 THR A CA 1
ATOM 851 C C . THR A 1 113 ? -2.023 -8.352 -11.164 1 92.94 113 THR A C 1
ATOM 853 O O . THR A 1 113 ? -1.12 -7.523 -11.273 1 92.94 113 THR A O 1
ATOM 856 N N . LYS A 1 114 ? -2.326 -8.945 -10.016 1 96.38 114 LYS A N 1
ATOM 857 C CA . LYS A 1 114 ? -1.623 -8.57 -8.789 1 96.38 114 LYS A CA 1
ATOM 858 C C . LYS A 1 114 ? -0.163 -9.008 -8.836 1 96.38 114 LYS A C 1
ATOM 860 O O . LYS A 1 114 ? 0.731 -8.258 -8.445 1 96.38 114 LYS A O 1
ATOM 865 N N . LEU A 1 115 ? 0.099 -10.203 -9.344 1 97.06 115 LEU A N 1
ATOM 866 C CA . LEU A 1 115 ? 1.462 -10.711 -9.43 1 97.06 115 LEU A CA 1
ATOM 867 C C . LEU A 1 115 ? 2.287 -9.898 -10.422 1 97.06 115 LEU A C 1
ATOM 869 O O . LEU A 1 115 ? 3.443 -9.57 -10.148 1 97.06 115 LEU A O 1
ATOM 873 N N . LYS A 1 116 ? 1.697 -9.586 -11.523 1 93.56 116 LYS A N 1
ATOM 874 C CA . LYS A 1 116 ? 2.404 -8.789 -12.523 1 93.56 116 LYS A CA 1
ATOM 875 C C . LYS A 1 116 ? 2.684 -7.379 -12.008 1 93.56 116 LYS A C 1
ATOM 877 O O . LYS A 1 116 ? 3.746 -6.812 -12.273 1 93.56 116 LYS A O 1
ATOM 882 N N . GLY A 1 117 ? 1.694 -6.793 -11.344 1 93.88 117 GLY A N 1
ATOM 883 C CA . GLY A 1 117 ? 1.932 -5.512 -10.703 1 93.88 117 GLY A CA 1
ATOM 884 C C . GLY A 1 117 ? 3.078 -5.543 -9.711 1 93.88 117 GLY A C 1
ATOM 885 O O . GLY A 1 117 ? 3.926 -4.648 -9.703 1 93.88 117 GLY A O 1
ATOM 886 N N . TRP A 1 118 ? 3.092 -6.574 -8.914 1 96.81 118 TRP A N 1
ATOM 887 C CA . TRP A 1 118 ? 4.172 -6.758 -7.949 1 96.81 118 TRP A CA 1
ATOM 888 C C . TRP A 1 118 ? 5.516 -6.906 -8.656 1 96.81 118 TRP A C 1
ATOM 890 O O . TRP A 1 118 ? 6.52 -6.34 -8.219 1 96.81 118 TRP A O 1
ATOM 900 N N . ALA A 1 119 ? 5.523 -7.633 -9.734 1 95.44 119 ALA A N 1
ATOM 901 C CA . ALA A 1 119 ? 6.754 -7.805 -10.5 1 95.44 119 ALA A CA 1
ATOM 902 C C . ALA A 1 119 ? 7.258 -6.473 -11.039 1 95.44 119 ALA A C 1
ATOM 904 O O . ALA A 1 119 ? 8.461 -6.203 -11.023 1 95.44 119 ALA A O 1
ATOM 905 N N . ARG A 1 120 ? 6.367 -5.664 -11.57 1 91.81 120 ARG A N 1
ATOM 906 C CA . ARG A 1 120 ? 6.746 -4.332 -12.039 1 91.81 120 ARG A CA 1
ATOM 907 C C . ARG A 1 120 ? 7.344 -3.506 -10.906 1 91.81 120 ARG A C 1
ATOM 909 O O . ARG A 1 120 ? 8.375 -2.848 -11.086 1 91.81 120 ARG A O 1
ATOM 916 N N . TYR A 1 121 ? 6.652 -3.547 -9.805 1 94.19 121 TYR A N 1
ATOM 917 C CA . TYR A 1 121 ? 7.141 -2.887 -8.602 1 94.19 121 TYR A CA 1
ATOM 918 C C . TYR A 1 121 ? 8.555 -3.342 -8.266 1 94.19 121 TYR A C 1
ATOM 920 O O . TYR A 1 121 ? 9.445 -2.518 -8.047 1 94.19 121 TYR A O 1
ATOM 928 N N . ARG A 1 122 ? 8.836 -4.633 -8.258 1 95 122 ARG A N 1
ATOM 929 C CA . ARG A 1 122 ? 10.133 -5.203 -7.914 1 95 122 ARG A CA 1
ATOM 930 C C . ARG A 1 122 ? 11.195 -4.785 -8.93 1 95 122 ARG A C 1
ATOM 932 O O . ARG A 1 122 ? 12.328 -4.484 -8.555 1 95 122 ARG A O 1
ATOM 939 N N . ARG A 1 123 ? 10.852 -4.785 -10.156 1 92.06 123 ARG A N 1
ATOM 940 C CA . ARG A 1 123 ? 11.789 -4.398 -11.203 1 92.06 123 ARG A CA 1
ATOM 941 C C . ARG A 1 123 ? 12.18 -2.928 -11.07 1 92.06 123 ARG A C 1
ATOM 943 O O . ARG A 1 123 ? 13.344 -2.572 -11.242 1 92.06 123 ARG A O 1
ATOM 950 N N . GLN A 1 124 ? 11.188 -2.154 -10.805 1 90.12 124 GLN A N 1
ATOM 951 C CA . GLN A 1 124 ? 11.453 -0.73 -10.641 1 90.12 124 GLN A CA 1
ATOM 952 C C . GLN A 1 124 ? 12.375 -0.481 -9.445 1 90.12 124 GLN A C 1
ATOM 954 O O . GLN A 1 124 ? 13.273 0.362 -9.508 1 90.12 124 GLN A O 1
ATOM 959 N N . LEU A 1 125 ? 12.148 -1.167 -8.375 1 93.44 125 LEU A N 1
ATOM 960 C CA . LEU A 1 125 ? 13 -1.054 -7.199 1 93.44 125 LEU A CA 1
ATOM 961 C C . LEU A 1 125 ? 14.438 -1.445 -7.527 1 93.44 125 LEU A C 1
ATOM 963 O O . LEU A 1 125 ? 15.375 -0.757 -7.129 1 93.44 125 LEU A O 1
ATOM 967 N N . ALA A 1 126 ? 14.547 -2.494 -8.25 1 91.44 126 ALA A N 1
ATOM 968 C CA . ALA A 1 126 ? 15.859 -3.041 -8.562 1 91.44 126 ALA A CA 1
ATOM 969 C C . ALA A 1 126 ? 16.609 -2.129 -9.531 1 91.44 126 ALA A C 1
ATOM 971 O O . ALA A 1 126 ? 17.844 -2.098 -9.523 1 91.44 126 ALA A O 1
ATOM 972 N N . ALA A 1 127 ? 15.945 -1.357 -10.297 1 88.31 127 ALA A N 1
ATOM 973 C CA . ALA A 1 127 ? 16.547 -0.544 -11.352 1 88.31 127 ALA A CA 1
ATOM 974 C C . ALA A 1 127 ? 16.984 0.814 -10.812 1 88.31 127 ALA A C 1
ATOM 976 O O . ALA A 1 127 ? 17.641 1.583 -11.516 1 88.31 127 ALA A O 1
ATOM 977 N N . SER A 1 128 ? 16.625 1.074 -9.617 1 86.19 128 SER A N 1
ATOM 978 C CA . SER A 1 128 ? 16.891 2.414 -9.094 1 86.19 128 SER A CA 1
ATOM 979 C C . SER A 1 128 ? 17.938 2.387 -7.988 1 86.19 128 SER A C 1
ATOM 981 O O . SER A 1 128 ? 17.969 1.45 -7.191 1 86.19 128 SER A O 1
ATOM 983 N N . THR A 1 129 ? 18.781 3.416 -8.016 1 86.56 129 THR A N 1
ATOM 984 C CA . THR A 1 129 ? 19.703 3.605 -6.906 1 86.56 129 THR A CA 1
ATOM 985 C C . THR A 1 129 ? 19.125 4.59 -5.887 1 86.56 129 THR A C 1
ATOM 987 O O . THR A 1 129 ? 19.203 4.348 -4.68 1 86.56 129 THR A O 1
ATOM 990 N N . ASN A 1 130 ? 18.594 5.645 -6.375 1 87.88 130 ASN A N 1
ATOM 991 C CA . ASN A 1 130 ? 17.875 6.637 -5.586 1 87.88 130 ASN A CA 1
ATOM 992 C C . ASN A 1 130 ? 16.531 6.996 -6.227 1 87.88 130 ASN A C 1
ATOM 994 O O . ASN A 1 130 ? 16.391 6.969 -7.449 1 87.88 130 ASN A O 1
ATOM 998 N N . LEU A 1 131 ? 15.648 7.23 -5.316 1 91 131 LEU A N 1
ATOM 999 C CA . LEU A 1 131 ? 14.312 7.551 -5.801 1 91 131 LEU A CA 1
ATOM 1000 C C . LEU A 1 131 ? 13.945 8.992 -5.469 1 91 131 LEU A C 1
ATOM 1002 O O . LEU A 1 131 ? 14.273 9.492 -4.387 1 91 131 LEU A O 1
ATOM 1006 N N . ASP A 1 132 ? 13.383 9.625 -6.457 1 90.44 132 ASP A N 1
ATOM 1007 C CA . ASP A 1 132 ? 12.68 10.875 -6.156 1 90.44 132 ASP A CA 1
ATOM 1008 C C . ASP A 1 132 ? 11.195 10.617 -5.91 1 90.44 132 ASP A C 1
ATOM 1010 O O . ASP A 1 132 ? 10.742 9.477 -5.938 1 90.44 132 ASP A O 1
ATOM 1014 N N . GLN A 1 133 ? 10.469 11.656 -5.598 1 91.38 133 GLN A N 1
ATOM 1015 C CA . GLN A 1 133 ? 9.07 11.5 -5.223 1 91.38 133 GLN A CA 1
ATOM 1016 C C . GLN A 1 133 ? 8.266 10.875 -6.359 1 91.38 133 GLN A C 1
ATOM 1018 O O . GLN A 1 133 ? 7.402 10.023 -6.121 1 91.38 133 GLN A O 1
ATOM 1023 N N . SER A 1 134 ? 8.523 11.328 -7.578 1 87.44 134 SER A N 1
ATOM 1024 C CA . SER A 1 134 ? 7.816 10.781 -8.734 1 87.44 134 SER A CA 1
ATOM 1025 C C . SER A 1 134 ? 8.07 9.289 -8.875 1 87.44 134 SER A C 1
ATOM 1027 O O . SER A 1 134 ? 7.16 8.531 -9.234 1 87.44 134 SER A O 1
ATOM 1029 N N . ALA A 1 135 ? 9.281 8.93 -8.625 1 89.44 135 ALA A N 1
ATOM 1030 C CA . ALA A 1 135 ? 9.633 7.516 -8.703 1 89.44 135 ALA A CA 1
ATOM 1031 C C . ALA A 1 135 ? 8.93 6.711 -7.617 1 89.44 135 ALA A C 1
ATOM 1033 O O . ALA A 1 135 ? 8.461 5.598 -7.863 1 89.44 135 ALA A O 1
ATOM 1034 N N . VAL A 1 136 ? 8.812 7.195 -6.406 1 93.5 136 VAL A N 1
ATOM 1035 C CA . VAL A 1 136 ? 8.094 6.547 -5.316 1 93.5 136 VAL A CA 1
ATOM 1036 C C . VAL A 1 136 ? 6.625 6.375 -5.699 1 93.5 136 VAL A C 1
ATOM 1038 O O . VAL A 1 136 ? 6.051 5.301 -5.512 1 93.5 136 VAL A O 1
ATOM 1041 N N . ASP A 1 137 ? 6.082 7.434 -6.309 1 89.19 137 ASP A N 1
ATOM 1042 C CA . ASP A 1 137 ? 4.684 7.375 -6.727 1 89.19 137 ASP A CA 1
ATOM 1043 C C . ASP A 1 137 ? 4.469 6.285 -7.773 1 89.19 137 ASP A C 1
ATOM 1045 O O . ASP A 1 137 ? 3.459 5.578 -7.742 1 89.19 137 ASP A O 1
ATOM 1049 N N . ARG A 1 138 ? 5.395 6.191 -8.641 1 87.75 138 ARG A N 1
ATOM 1050 C CA . ARG A 1 138 ? 5.301 5.172 -9.68 1 87.75 138 ARG A CA 1
ATOM 1051 C C . ARG A 1 138 ? 5.379 3.77 -9.086 1 87.75 138 ARG A C 1
ATOM 1053 O O . ARG A 1 138 ? 4.73 2.844 -9.578 1 87.75 138 ARG A O 1
ATOM 1060 N N . LEU A 1 139 ? 6.18 3.588 -8.078 1 90.56 139 LEU A N 1
ATOM 1061 C CA . LEU A 1 139 ? 6.285 2.299 -7.406 1 90.56 139 LEU A CA 1
ATOM 1062 C C . LEU A 1 139 ? 4.941 1.88 -6.824 1 90.56 139 LEU A C 1
ATOM 1064 O O . LEU A 1 139 ? 4.5 0.746 -7.023 1 90.56 139 LEU A O 1
ATOM 1068 N N . TYR A 1 140 ? 4.312 2.822 -6.156 1 88.81 140 TYR A N 1
ATOM 1069 C CA . TYR A 1 140 ? 3.01 2.543 -5.562 1 88.81 140 TYR A CA 1
ATOM 1070 C C . TYR A 1 140 ? 1.971 2.252 -6.641 1 88.81 140 TYR A C 1
ATOM 1072 O O . TYR A 1 140 ? 1.175 1.32 -6.508 1 88.81 140 TYR A O 1
ATOM 1080 N N . LYS A 1 141 ? 2.059 3 -7.695 1 85.12 141 LYS A N 1
ATOM 1081 C CA . LYS A 1 141 ? 1.119 2.814 -8.797 1 85.12 141 LYS A CA 1
ATOM 1082 C C . LYS A 1 141 ? 1.311 1.453 -9.461 1 85.12 141 LYS A C 1
ATOM 1084 O O . LYS A 1 141 ? 0.343 0.828 -9.898 1 85.12 141 LYS A O 1
ATOM 1089 N N . ALA A 1 142 ? 2.52 1.078 -9.555 1 87.19 142 ALA A N 1
ATOM 1090 C CA . ALA A 1 142 ? 2.82 -0.209 -10.18 1 87.19 142 ALA A CA 1
ATOM 1091 C C . ALA A 1 142 ? 2.125 -1.351 -9.438 1 87.19 142 ALA A C 1
ATOM 1093 O O . ALA A 1 142 ? 1.65 -2.303 -10.062 1 87.19 142 ALA A O 1
ATOM 1094 N N . LEU A 1 143 ? 2.049 -1.302 -8.141 1 88.12 143 LEU A N 1
ATOM 1095 C CA . LEU A 1 143 ? 1.467 -2.352 -7.312 1 88.12 143 LEU A CA 1
ATOM 1096 C C . LEU A 1 143 ? -0.033 -2.473 -7.562 1 88.12 143 LEU A C 1
ATOM 1098 O O . LEU A 1 143 ? -0.589 -3.572 -7.504 1 88.12 143 LEU A O 1
ATOM 1102 N N . TRP A 1 144 ? -0.643 -1.347 -7.879 1 77.44 144 TRP A N 1
ATOM 1103 C CA . TRP A 1 144 ? -2.102 -1.378 -7.848 1 77.44 144 TRP A CA 1
ATOM 1104 C C . TRP A 1 144 ? -2.686 -0.944 -9.188 1 77.44 144 TRP A C 1
ATOM 1106 O O . TRP A 1 144 ? -3.902 -0.794 -9.32 1 77.44 144 TRP A O 1
ATOM 1116 N N . ALA A 1 145 ? -1.78 -0.533 -10.016 1 61.59 145 ALA A N 1
ATOM 1117 C CA . ALA A 1 145 ? -2.268 -0.188 -11.344 1 61.59 145 ALA A CA 1
ATOM 1118 C C . ALA A 1 145 ? -3.031 -1.354 -11.969 1 61.59 145 ALA A C 1
ATOM 1120 O O . ALA A 1 145 ? -2.6 -2.506 -11.883 1 61.59 145 ALA A O 1
ATOM 1121 N N . GLY A 1 146 ? -4.32 -1.453 -11.438 1 52.22 146 GLY A N 1
ATOM 1122 C CA . GLY A 1 146 ? -5.113 -2.438 -12.156 1 52.22 146 GLY A CA 1
ATOM 1123 C C . GLY A 1 146 ? -4.629 -2.674 -13.57 1 52.22 146 GLY A C 1
ATOM 1124 O O . GLY A 1 146 ? -3.766 -1.949 -14.07 1 52.22 146 GLY A O 1
ATOM 1125 N N . GLU A 1 147 ? -4.832 -3.961 -13.969 1 42.16 147 GLU A N 1
ATOM 1126 C CA . GLU A 1 147 ? -4.664 -4.078 -15.414 1 42.16 147 GLU A CA 1
ATOM 1127 C C . GLU A 1 147 ? -5.098 -2.799 -16.125 1 42.16 147 GLU A C 1
ATOM 1129 O O . GLU A 1 147 ? -6.293 -2.562 -16.328 1 42.16 147 GLU A O 1
ATOM 1134 N N . GLU A 1 148 ? -4.855 -1.664 -15.344 1 39.62 148 GLU A N 1
ATOM 1135 C CA . GLU A 1 148 ? -5.406 -0.717 -16.312 1 39.62 148 GLU A CA 1
ATOM 1136 C C . GLU A 1 148 ? -5.492 -1.332 -17.703 1 39.62 148 GLU A C 1
ATOM 1138 O O . GLU A 1 148 ? -6.543 -1.29 -18.344 1 39.62 148 GLU A O 1
ATOM 1143 N N . THR A 1 149 ? -4.379 -0.992 -18.359 1 35.31 149 THR A N 1
ATOM 1144 C CA . THR A 1 149 ? -4.336 -1.067 -19.812 1 35.31 149 THR A CA 1
ATOM 1145 C C . THR A 1 149 ? -4.309 -2.52 -20.281 1 35.31 149 THR A C 1
ATOM 1147 O O . THR A 1 149 ? -3.922 -2.807 -21.406 1 35.31 149 THR A O 1
ATOM 1150 N N . ALA A 1 150 ? -4.016 -3.475 -19.328 1 34.66 150 ALA A N 1
ATOM 1151 C CA . ALA A 1 150 ? -4.023 -4.703 -20.109 1 34.66 150 ALA A CA 1
ATOM 1152 C C . ALA A 1 150 ? -5.395 -4.949 -20.734 1 34.66 150 ALA A C 1
ATOM 1154 O O . ALA A 1 150 ? -6.414 -4.531 -20.188 1 34.66 150 ALA A O 1
ATOM 1155 N N . ALA A 1 151 ? -5.449 -5.234 -21.828 1 34.56 151 ALA A N 1
ATOM 1156 C CA . ALA A 1 151 ? -6.605 -5.746 -22.562 1 34.56 151 ALA A CA 1
ATOM 1157 C C . ALA A 1 151 ? -7.43 -6.688 -21.688 1 34.56 151 ALA A C 1
ATOM 1159 O O . ALA A 1 151 ? -6.875 -7.445 -20.875 1 34.56 151 ALA A O 1
ATOM 1160 N N . PRO A 1 152 ? -8.758 -6.309 -21.078 1 32.88 152 PRO A N 1
ATOM 1161 C CA . PRO A 1 152 ? -9.672 -7.188 -20.344 1 32.88 152 PRO A CA 1
ATOM 1162 C C . PRO A 1 152 ? -9.289 -8.664 -20.469 1 32.88 152 PRO A C 1
ATOM 1164 O O . PRO A 1 152 ? -9.273 -9.211 -21.578 1 32.88 152 PRO A O 1
ATOM 1167 N N . SER A 1 153 ? -8.516 -9.109 -19.672 1 31.44 153 SER A N 1
ATOM 1168 C CA . SER A 1 153 ? -8.305 -10.539 -19.906 1 31.44 153 SER A CA 1
ATOM 1169 C C . SER A 1 153 ? -9.602 -11.32 -19.766 1 31.44 153 SER A C 1
ATOM 1171 O O . SER A 1 153 ? -9.969 -12.094 -20.656 1 31.44 153 SER A O 1
ATOM 1173 N N . GLY A 1 154 ? -10.07 -11.602 -18.359 1 32.47 154 GLY A N 1
ATOM 1174 C CA . GLY A 1 154 ? -11 -12.719 -18.297 1 32.47 154 GLY A CA 1
ATOM 1175 C C . GLY A 1 154 ? -12.352 -12.414 -18.922 1 32.47 154 GLY A C 1
ATOM 1176 O O . GLY A 1 154 ? -12.883 -13.211 -19.703 1 32.47 154 GLY A O 1
ATOM 1177 N N . GLY A 1 155 ? -13.195 -11.539 -18.172 1 34.25 155 GLY A N 1
ATOM 1178 C CA . GLY A 1 155 ? -14.484 -11.367 -18.812 1 34.25 155 GLY A CA 1
ATOM 1179 C C . GLY A 1 155 ? -14.406 -10.586 -20.109 1 34.25 155 GLY A C 1
ATOM 1180 O O . GLY A 1 155 ? -15.422 -10.094 -20.609 1 34.25 155 GLY A O 1
ATOM 1181 N N . ALA A 1 156 ? -13.375 -10.109 -20.438 1 44.38 156 ALA A N 1
ATOM 1182 C CA . ALA A 1 156 ? -12.641 -9.547 -21.578 1 44.38 156 ALA A CA 1
ATOM 1183 C C . ALA A 1 156 ? -12.633 -10.516 -22.75 1 44.38 156 ALA A C 1
ATOM 1185 O O . ALA A 1 156 ? -12.203 -10.156 -23.859 1 44.38 156 ALA A O 1
ATOM 1186 N N . ALA A 1 157 ? -12.914 -11.57 -22.219 1 51.06 157 ALA A N 1
ATOM 1187 C CA . ALA A 1 157 ? -13.008 -12.625 -23.219 1 51.06 157 ALA A CA 1
ATOM 1188 C C . ALA A 1 157 ? -14.094 -12.312 -24.234 1 51.06 157 ALA A C 1
ATOM 1190 O O . ALA A 1 157 ? -13.859 -12.375 -25.453 1 51.06 157 ALA A O 1
ATOM 1191 N N . PRO A 1 158 ? -15.195 -11.961 -23.438 1 58.62 158 PRO A N 1
ATOM 1192 C CA . PRO A 1 158 ? -16.188 -11.727 -24.484 1 58.62 158 PRO A CA 1
ATOM 1193 C C . PRO A 1 158 ? -15.891 -10.461 -25.297 1 58.62 158 PRO A C 1
ATOM 1195 O O . PRO A 1 158 ? -16.031 -10.461 -26.516 1 58.62 158 PRO A O 1
ATOM 1198 N N . THR A 1 159 ? -15.375 -9.414 -24.5 1 67.19 159 THR A N 1
ATOM 1199 C CA . THR A 1 159 ? -15.125 -8.195 -25.25 1 67.19 159 THR A CA 1
ATOM 1200 C C . THR A 1 159 ? -13.836 -8.312 -26.062 1 67.19 159 THR A C 1
ATOM 1202 O O . THR A 1 159 ? -13.789 -7.895 -27.219 1 67.19 159 THR A O 1
ATOM 1205 N N . GLU A 1 160 ? -12.812 -8.797 -25.359 1 69.56 160 GLU A N 1
ATOM 1206 C CA . GLU A 1 160 ? -11.594 -9.055 -26.109 1 69.56 160 GLU A CA 1
ATOM 1207 C C . GLU A 1 160 ? -11.859 -10 -27.281 1 69.56 160 GLU A C 1
ATOM 1209 O O . GLU A 1 160 ? -11.367 -9.773 -28.391 1 69.56 160 GLU A O 1
ATOM 1214 N N . GLN A 1 161 ? -12.594 -10.984 -26.875 1 73.5 161 GLN A N 1
ATOM 1215 C CA . GLN A 1 161 ? -13 -11.914 -27.922 1 73.5 161 GLN A CA 1
ATOM 1216 C C . GLN A 1 161 ? -13.867 -11.219 -28.969 1 73.5 161 GLN A C 1
ATOM 1218 O O . GLN A 1 161 ? -13.758 -11.492 -30.172 1 73.5 161 GLN A O 1
ATOM 1223 N N . ALA A 1 162 ? -14.672 -10.312 -28.469 1 78.88 162 ALA A N 1
ATOM 1224 C CA . ALA A 1 162 ? -15.516 -9.547 -29.375 1 78.88 162 ALA A CA 1
ATOM 1225 C C . ALA A 1 162 ? -14.672 -8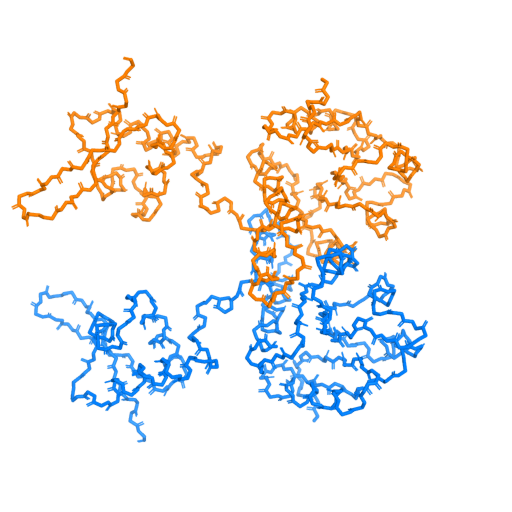.633 -30.266 1 78.88 162 ALA A C 1
ATOM 1227 O O . ALA A 1 162 ? -14.922 -8.508 -31.469 1 78.88 162 ALA A O 1
ATOM 1228 N N . VAL A 1 163 ? -13.633 -8.102 -29.641 1 80.62 163 VAL A N 1
ATOM 1229 C CA . VAL A 1 163 ? -12.742 -7.23 -30.406 1 80.62 163 VAL A CA 1
ATOM 1230 C C . VAL A 1 163 ? -11.922 -8.055 -31.391 1 80.62 163 VAL A C 1
ATOM 1232 O O . VAL A 1 163 ? -11.805 -7.695 -32.562 1 80.62 163 VAL A O 1
ATOM 1235 N N . LEU A 1 164 ? -11.422 -9.141 -30.828 1 82.75 164 LEU A N 1
ATOM 1236 C CA . LEU A 1 164 ? -10.648 -10.031 -31.703 1 82.75 164 LEU A CA 1
ATOM 1237 C C . LEU A 1 164 ? -11.5 -10.555 -32.844 1 82.75 164 LEU A C 1
ATOM 1239 O O . LEU A 1 164 ? -11.07 -10.539 -34 1 82.75 164 LEU A O 1
ATOM 1243 N N . ALA A 1 165 ? -12.688 -10.953 -32.5 1 82.69 165 ALA A N 1
ATOM 1244 C CA . ALA A 1 165 ? -13.617 -11.469 -33.531 1 82.69 165 ALA A CA 1
ATOM 1245 C C . ALA A 1 165 ? -13.969 -10.391 -34.531 1 82.69 165 ALA A C 1
ATOM 1247 O O . ALA A 1 165 ? -14.07 -10.672 -35.75 1 82.69 165 ALA A O 1
ATOM 1248 N N . CYS A 1 166 ? -14.125 -9.219 -34.062 1 85.75 166 CYS A N 1
ATOM 1249 C CA . CYS A 1 166 ? -14.469 -8.078 -34.906 1 85.75 166 CYS A CA 1
ATOM 1250 C C . CYS A 1 166 ? -13.391 -7.828 -35.938 1 85.75 166 CYS A C 1
ATOM 1252 O O . CYS A 1 166 ? -13.695 -7.656 -37.125 1 85.75 166 CYS A O 1
ATOM 1254 N N . VAL A 1 167 ? -12.164 -7.957 -35.469 1 85.56 167 VAL A N 1
ATOM 1255 C CA . VAL A 1 167 ? -11.047 -7.691 -36.375 1 85.56 167 VAL A CA 1
ATOM 1256 C C . VAL A 1 167 ? -10.836 -8.891 -37.312 1 85.56 167 VAL A C 1
ATOM 1258 O O . VAL A 1 167 ? -10.586 -8.727 -38.5 1 85.56 167 VAL A O 1
ATOM 1261 N N . GLN A 1 168 ? -11.031 -10.016 -36.75 1 85.19 168 GLN A N 1
ATOM 1262 C CA . GLN A 1 168 ? -10.805 -11.234 -37.531 1 85.19 168 GLN A CA 1
ATOM 1263 C C . GLN A 1 168 ? -11.875 -11.406 -38.594 1 85.19 168 GLN A C 1
ATOM 1265 O O . GLN A 1 168 ? -11.594 -11.938 -39.688 1 85.19 168 GLN A O 1
ATOM 1270 N N . ASP A 1 169 ? -13.062 -10.922 -38.25 1 83.94 169 ASP A N 1
ATOM 1271 C CA . ASP A 1 169 ? -14.188 -11.102 -39.156 1 83.94 169 ASP A CA 1
ATOM 1272 C C . ASP A 1 169 ? -14.203 -10.016 -40.25 1 83.94 169 ASP A C 1
ATOM 1274 O O . ASP A 1 169 ? -14.961 -10.109 -41.219 1 83.94 169 ASP A O 1
ATOM 1278 N N . ALA A 1 170 ? -13.406 -9.039 -40.031 1 81.19 170 ALA A N 1
ATOM 1279 C CA . ALA A 1 170 ? -13.414 -7.922 -40.969 1 81.19 170 ALA A CA 1
ATOM 1280 C C . ALA A 1 170 ? -12.602 -8.25 -42.219 1 81.19 170 ALA A C 1
ATOM 1282 O O . ALA A 1 170 ? -11.547 -8.891 -42.125 1 81.19 170 ALA A O 1
ATOM 1283 N N . SER A 1 171 ? -13.133 -7.867 -43.281 1 80.69 171 SER A N 1
ATOM 1284 C CA . SER A 1 171 ? -12.469 -8.102 -44.562 1 80.69 171 SER A CA 1
ATOM 1285 C C . SER A 1 171 ? -11.336 -7.109 -44.781 1 80.69 171 SER A C 1
ATOM 1287 O O . SER A 1 171 ? -10.453 -7.348 -45.625 1 80.69 171 SER A O 1
ATOM 1289 N N . GLU A 1 172 ? -11.344 -6.047 -44.094 1 80.56 172 GLU A N 1
ATOM 1290 C CA . GLU A 1 172 ? -10.328 -5.004 -44.188 1 80.56 172 GLU A CA 1
ATOM 1291 C C . GLU A 1 172 ? -9.844 -4.594 -42.781 1 80.56 172 GLU A C 1
ATOM 1293 O O . GLU A 1 172 ? -10.562 -4.75 -41.812 1 80.56 172 GLU A O 1
ATOM 1298 N N . PRO A 1 173 ? -8.531 -4.207 -42.719 1 83.81 173 PRO A N 1
ATOM 1299 C CA . PRO A 1 173 ? -8.039 -3.719 -41.438 1 83.81 173 PRO A CA 1
ATOM 1300 C C . PRO A 1 173 ? -8.938 -2.643 -40.812 1 83.81 173 PRO A C 1
ATOM 1302 O O . PRO A 1 173 ? -9.484 -1.809 -41.562 1 83.81 173 PRO A O 1
ATOM 1305 N N . LEU A 1 174 ? -9.133 -2.709 -39.531 1 86.5 174 LEU A N 1
ATOM 1306 C CA . LEU A 1 174 ? -10.047 -1.801 -38.844 1 86.5 174 LEU A CA 1
ATOM 1307 C C . LEU A 1 174 ? -9.273 -0.798 -38 1 86.5 174 LEU A C 1
ATOM 1309 O O . LEU A 1 174 ? -8.242 -1.135 -37.406 1 86.5 174 LEU A O 1
ATOM 1313 N N . SER A 1 175 ? -9.758 0.399 -38.031 1 82.5 175 SER A N 1
ATOM 1314 C CA . SER A 1 175 ? -9.234 1.403 -37.125 1 82.5 175 SER A CA 1
ATOM 1315 C C . SER A 1 175 ? -9.789 1.209 -35.719 1 82.5 175 SER A C 1
ATOM 1317 O O . SER A 1 175 ? -10.773 0.496 -35.531 1 82.5 175 SER A O 1
ATOM 1319 N N . VAL A 1 176 ? -9.125 1.855 -34.812 1 84.12 176 VAL A N 1
ATOM 1320 C CA . VAL A 1 176 ? -9.57 1.832 -33.438 1 84.12 176 VAL A CA 1
ATOM 1321 C C . VAL A 1 176 ? -11.023 2.293 -33.344 1 84.12 176 VAL A C 1
ATOM 1323 O O . VAL A 1 176 ? -11.828 1.695 -32.625 1 84.12 176 VAL A O 1
ATOM 1326 N N . ALA A 1 177 ? -11.352 3.301 -34.062 1 84.88 177 ALA A N 1
ATOM 1327 C CA . ALA A 1 177 ? -12.695 3.873 -34.062 1 84.88 177 ALA A CA 1
ATOM 1328 C C . ALA A 1 177 ? -13.719 2.877 -34.594 1 84.88 177 ALA A C 1
ATOM 1330 O O . ALA A 1 177 ? -14.82 2.75 -34.031 1 84.88 177 ALA A O 1
ATOM 1331 N N . GLN A 1 178 ? -13.438 2.203 -35.594 1 85.19 178 GLN A N 1
ATOM 1332 C CA . GLN A 1 178 ? -14.312 1.212 -36.219 1 85.19 178 GLN A CA 1
ATOM 1333 C C . GLN A 1 178 ? -14.555 0.035 -35.281 1 85.19 178 GLN A C 1
ATOM 1335 O O . GLN A 1 178 ? -15.688 -0.443 -35.156 1 85.19 178 GLN A O 1
ATOM 1340 N N . VAL A 1 179 ? -13.539 -0.408 -34.594 1 87.38 179 VAL A N 1
ATOM 1341 C CA . VAL A 1 179 ? -13.648 -1.505 -33.625 1 87.38 179 VAL A CA 1
ATOM 1342 C C . VAL A 1 179 ? -14.523 -1.074 -32.469 1 87.38 179 VAL A C 1
ATOM 1344 O O . VAL A 1 179 ? -15.391 -1.825 -32 1 87.38 179 VAL A O 1
ATOM 1347 N N . ALA A 1 180 ? -14.32 0.069 -32.031 1 85.56 180 ALA A N 1
ATOM 1348 C CA . ALA A 1 180 ? -15.086 0.613 -30.906 1 85.56 180 ALA A CA 1
ATOM 1349 C C . ALA A 1 180 ? -16.578 0.633 -31.219 1 85.56 180 ALA A C 1
ATOM 1351 O O . ALA A 1 180 ? -17.406 0.221 -30.406 1 85.56 180 ALA A O 1
ATOM 1352 N N . GLU A 1 181 ? -16.859 1.112 -32.375 1 86 181 GLU A N 1
ATOM 1353 C CA . GLU A 1 181 ? -18.25 1.193 -32.812 1 86 181 GLU A CA 1
ATOM 1354 C C . GLU A 1 181 ? -18.859 -0.196 -33 1 86 181 GLU A C 1
ATOM 1356 O O . GLU A 1 181 ? -20 -0.437 -32.562 1 86 181 GLU A O 1
ATOM 1361 N N . ALA A 1 182 ? -18.172 -1.083 -33.594 1 85.5 182 ALA A N 1
ATOM 1362 C CA . ALA A 1 182 ? -18.656 -2.424 -33.906 1 85.5 182 ALA A CA 1
ATOM 1363 C C . ALA A 1 182 ? -18.906 -3.229 -32.625 1 85.5 182 ALA A C 1
ATOM 1365 O O . ALA A 1 182 ? -19.891 -3.971 -32.531 1 85.5 182 ALA A O 1
ATOM 1366 N N . VAL A 1 183 ? -18.062 -3.104 -31.672 1 84.06 183 VAL A N 1
ATOM 1367 C CA . VAL A 1 183 ? -18.109 -3.898 -30.453 1 84.06 183 VAL A CA 1
ATOM 1368 C C . VAL A 1 183 ? -18.984 -3.189 -29.422 1 84.06 183 VAL A C 1
ATOM 1370 O O . VAL A 1 183 ? -19.531 -3.828 -28.516 1 84.06 183 VAL A O 1
ATOM 1373 N N . GLY A 1 184 ? -19.141 -1.854 -29.609 1 82.25 184 GLY A N 1
ATOM 1374 C CA . GLY A 1 184 ? -19.938 -1.081 -28.672 1 82.25 184 GLY A CA 1
ATOM 1375 C C . GLY A 1 184 ? -19.172 -0.702 -27.422 1 82.25 184 GLY A C 1
ATOM 1376 O O . GLY A 1 184 ? -19.703 -0.785 -26.312 1 82.25 184 GLY A O 1
ATOM 1377 N N . ILE A 1 185 ? -17.969 -0.376 -27.625 1 76 185 ILE A N 1
ATOM 1378 C CA . ILE A 1 185 ? -17.125 0.023 -26.5 1 76 185 ILE A CA 1
ATOM 1379 C C . ILE A 1 185 ? -16.5 1.388 -26.781 1 76 185 ILE A C 1
ATOM 1381 O O . ILE A 1 185 ? -16.547 1.88 -27.906 1 76 185 ILE A O 1
ATOM 1385 N N . ALA A 1 186 ? -15.969 2.027 -25.797 1 77 186 ALA A N 1
ATOM 1386 C CA . ALA A 1 186 ? -15.289 3.311 -25.969 1 77 186 ALA A CA 1
ATOM 1387 C C . ALA A 1 186 ? -14.016 3.156 -26.781 1 77 186 ALA A C 1
ATOM 1389 O O . ALA A 1 186 ? -13.367 2.105 -26.75 1 77 186 ALA A O 1
ATOM 1390 N N . ARG A 1 187 ? -13.578 4.246 -27.453 1 78.25 187 ARG A N 1
ATOM 1391 C CA . ARG A 1 187 ? -12.383 4.246 -28.281 1 78.25 187 ARG A CA 1
ATOM 1392 C C . ARG A 1 187 ? -11.141 3.922 -27.469 1 78.25 187 ARG A C 1
ATOM 1394 O O . ARG A 1 187 ? -10.281 3.158 -27.906 1 78.25 187 ARG A O 1
ATOM 1401 N N . ALA A 1 188 ? -11.125 4.449 -26.359 1 75.19 188 ALA A N 1
ATOM 1402 C CA . ALA A 1 188 ? -9.961 4.223 -25.516 1 75.19 188 ALA A CA 1
ATOM 1403 C C . ALA A 1 188 ? -9.867 2.756 -25.094 1 75.19 188 ALA A C 1
ATOM 1405 O O . ALA A 1 188 ? -8.773 2.191 -25.031 1 75.19 188 ALA A O 1
ATOM 1406 N N . THR A 1 189 ? -10.953 2.146 -24.891 1 73.5 189 THR A N 1
ATOM 1407 C CA . THR A 1 189 ? -11.016 0.732 -24.531 1 73.5 189 THR A CA 1
ATOM 1408 C C . THR A 1 189 ? -10.594 -0.135 -25.719 1 73.5 189 THR A C 1
ATOM 1410 O O . THR A 1 189 ? -9.812 -1.073 -25.562 1 73.5 189 THR A O 1
ATOM 1413 N N . ALA A 1 190 ? -11.172 0.219 -26.906 1 78.38 190 ALA A N 1
ATOM 1414 C CA . ALA A 1 190 ? -10.812 -0.51 -28.125 1 78.38 190 ALA A CA 1
ATOM 1415 C C . ALA A 1 190 ? -9.305 -0.443 -28.375 1 78.38 190 ALA A C 1
ATOM 1417 O O . ALA A 1 190 ? -8.68 -1.451 -28.703 1 78.38 190 ALA A O 1
ATOM 1418 N N . GLN A 1 191 ? -8.797 0.649 -28.141 1 77.62 191 GLN A N 1
ATOM 1419 C CA . GLN A 1 191 ? -7.371 0.856 -28.359 1 77.62 191 GLN A CA 1
ATOM 1420 C C . GLN A 1 191 ? -6.539 -0.026 -27.422 1 77.62 191 GLN A C 1
ATOM 1422 O O . GLN A 1 191 ? -5.555 -0.631 -27.859 1 77.62 191 GLN A O 1
ATOM 1427 N N . ARG A 1 192 ? -6.953 -0.079 -26.344 1 73.62 192 ARG A N 1
ATOM 1428 C CA . ARG A 1 192 ? -6.223 -0.873 -25.375 1 73.62 192 ARG A CA 1
ATOM 1429 C C . ARG A 1 192 ? -6.254 -2.355 -25.734 1 73.62 192 ARG A C 1
ATOM 1431 O O . ARG A 1 192 ? -5.238 -3.045 -25.641 1 73.62 192 ARG A O 1
ATOM 1438 N N . TYR A 1 193 ? -7.414 -2.803 -26.094 1 74.12 193 TYR A N 1
ATOM 1439 C CA . TYR A 1 193 ? -7.543 -4.203 -26.484 1 74.12 193 TYR A CA 1
ATOM 1440 C C . TYR A 1 193 ? -6.742 -4.5 -27.75 1 74.12 193 TYR A C 1
ATOM 1442 O O . TYR A 1 193 ? -6.086 -5.539 -27.844 1 74.12 193 TYR A O 1
ATOM 1450 N N . LEU A 1 194 ? -6.816 -3.594 -28.641 1 79 194 LEU A N 1
ATOM 1451 C CA . LEU A 1 194 ? -6.105 -3.77 -29.906 1 79 194 LEU A CA 1
ATOM 1452 C C . LEU A 1 194 ? -4.598 -3.771 -29.688 1 79 194 LEU A C 1
ATOM 1454 O O . LEU A 1 194 ? -3.881 -4.598 -30.266 1 79 194 LEU A O 1
ATOM 1458 N N . ALA A 1 195 ? -4.152 -2.961 -28.828 1 75.31 195 ALA A N 1
ATOM 1459 C CA . ALA A 1 195 ? -2.729 -2.912 -28.5 1 75.31 195 ALA A CA 1
ATOM 1460 C C . ALA A 1 195 ? -2.275 -4.207 -27.828 1 75.31 195 ALA A C 1
ATOM 1462 O O . ALA A 1 195 ? -1.207 -4.734 -28.156 1 75.31 195 ALA A O 1
ATOM 1463 N N . ALA A 1 196 ? -3.072 -4.672 -27.031 1 71.12 196 ALA A N 1
ATOM 1464 C CA . ALA A 1 196 ? -2.768 -5.918 -26.328 1 71.12 196 ALA A CA 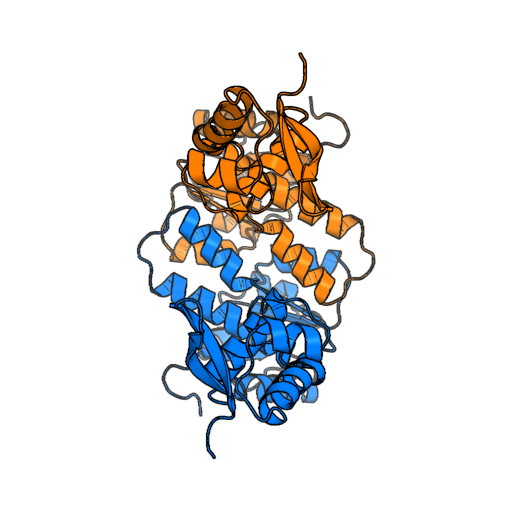1
ATOM 1465 C C . ALA A 1 196 ? -2.738 -7.098 -27.297 1 71.12 196 ALA A C 1
ATOM 1467 O O . ALA A 1 196 ? -1.885 -7.98 -27.188 1 71.12 196 ALA A O 1
ATOM 1468 N N . LEU A 1 197 ? -3.646 -7.129 -28.156 1 73 197 LEU A N 1
ATOM 1469 C CA . LEU A 1 197 ? -3.775 -8.211 -29.125 1 73 197 LEU A CA 1
ATOM 1470 C C . LEU A 1 197 ? -2.633 -8.18 -30.141 1 73 197 LEU A C 1
ATOM 1472 O O . LEU A 1 197 ? -2.191 -9.219 -30.625 1 73 197 LEU A O 1
ATOM 1476 N N . VAL A 1 198 ? -2.104 -7.012 -30.297 1 75.25 198 VAL A N 1
ATOM 1477 C CA . VAL A 1 198 ? -0.925 -6.875 -31.141 1 75.25 198 VAL A CA 1
ATOM 1478 C C . VAL A 1 198 ? 0.314 -7.348 -30.375 1 75.25 198 VAL A C 1
ATOM 1480 O O . VAL A 1 198 ? 1.141 -8.086 -30.922 1 75.25 198 VAL A O 1
ATOM 1483 N N . ALA A 1 199 ? 0.315 -7.035 -29.172 1 70.19 199 ALA A N 1
ATOM 1484 C CA . ALA A 1 199 ? 1.452 -7.41 -28.328 1 70.19 199 ALA A CA 1
ATOM 1485 C C . ALA A 1 199 ? 1.54 -8.922 -28.172 1 70.19 199 ALA A C 1
ATOM 1487 O O . ALA A 1 199 ? 2.637 -9.492 -28.141 1 70.19 199 ALA A O 1
ATOM 1488 N N . SER A 1 200 ? 0.375 -9.469 -28.141 1 66.81 200 SER A N 1
ATOM 1489 C CA . SER A 1 200 ? 0.333 -10.922 -28.031 1 66.81 200 SER A CA 1
ATOM 1490 C C . SER A 1 200 ? 0.405 -11.594 -29.391 1 66.81 200 SER A C 1
ATOM 1492 O O . SER A 1 200 ? 0.25 -12.812 -29.5 1 66.81 200 SER A O 1
ATOM 1494 N N . GLU A 1 201 ? 0.555 -10.852 -30.328 1 69.12 201 GLU A N 1
ATOM 1495 C CA . GLU A 1 201 ? 0.705 -11.266 -31.719 1 69.12 201 GLU A CA 1
ATOM 1496 C C . GLU A 1 201 ? -0.561 -11.945 -32.25 1 69.12 201 GLU A C 1
ATOM 1498 O O . GLU A 1 201 ? -0.507 -12.742 -33.188 1 69.12 201 GLU A O 1
ATOM 1503 N N . ALA A 1 202 ? -1.66 -11.633 -31.656 1 75.5 202 ALA A N 1
ATOM 1504 C CA . ALA A 1 202 ? -2.943 -12.125 -32.156 1 75.5 202 ALA A CA 1
ATOM 1505 C C . ALA A 1 202 ? -3.447 -11.266 -33.312 1 75.5 202 ALA A C 1
ATOM 1507 O O . ALA A 1 202 ? -4.203 -11.734 -34.156 1 75.5 202 ALA A O 1
ATOM 1508 N N . LEU A 1 203 ? -3.059 -10 -33.25 1 79.19 203 LEU A N 1
ATOM 1509 C CA . LEU A 1 203 ? -3.357 -9.047 -34.312 1 79.19 203 LEU A CA 1
ATOM 1510 C C . LEU A 1 203 ? -2.092 -8.336 -34.781 1 79.19 203 LEU A C 1
ATOM 1512 O O . LEU A 1 203 ? -1.067 -8.367 -34.094 1 79.19 203 LEU A O 1
ATOM 1516 N N . GLN A 1 204 ? -2.041 -7.918 -35.938 1 79.88 204 GLN A N 1
ATOM 1517 C CA . GLN A 1 204 ? -0.948 -7.129 -36.469 1 79.88 204 GLN A CA 1
ATOM 1518 C C . GLN A 1 204 ? -1.377 -5.684 -36.719 1 79.88 204 GLN A C 1
ATOM 1520 O O . GLN A 1 204 ? -2.523 -5.422 -37.094 1 79.88 204 GLN A O 1
ATOM 1525 N N . LEU A 1 205 ? -0.5 -4.859 -36.406 1 78 205 LEU A N 1
ATOM 1526 C CA . LEU A 1 205 ? -0.706 -3.434 -36.656 1 78 205 LEU A CA 1
ATOM 1527 C C . LEU A 1 205 ? -0.15 -3.023 -38 1 78 205 LEU A C 1
ATOM 1529 O O . LEU A 1 205 ? 0.978 -3.379 -38.344 1 78 205 LEU A O 1
ATOM 1533 N N . GLN A 1 206 ? -0.961 -2.535 -38.875 1 75.5 206 GLN A N 1
ATOM 1534 C CA . GLN A 1 206 ? -0.545 -2.023 -40.188 1 75.5 206 GLN A CA 1
ATOM 1535 C C . GLN A 1 206 ? -0.746 -0.513 -40.25 1 75.5 206 GLN A C 1
ATOM 1537 O O . GLN A 1 206 ? -1.816 -0.003 -39.938 1 75.5 206 GLN A O 1
ATOM 1542 N N . LEU A 1 207 ? 0.307 0.177 -40.438 1 69.88 207 LEU A N 1
ATOM 1543 C CA . LEU A 1 207 ? 0.218 1.611 -40.719 1 69.88 207 LEU A CA 1
ATOM 1544 C C . LEU A 1 207 ? -0.363 1.883 -42.094 1 69.88 207 LEU A C 1
ATOM 1546 O O . LEU A 1 207 ? 0.111 1.332 -43.094 1 69.88 207 LEU A O 1
ATOM 1550 N N . SER A 1 208 ? -1.602 2.322 -42.156 1 65 208 SER A N 1
ATOM 1551 C CA . SER A 1 208 ? -2.164 2.652 -43.438 1 65 208 SER A CA 1
ATOM 1552 C C . SER A 1 208 ? -2.297 4.16 -43.625 1 65 208 SER A C 1
ATOM 1554 O O . SER A 1 208 ? -2.592 4.883 -42.656 1 65 208 SER A O 1
ATOM 1556 N N . TYR A 1 209 ? -1.683 4.676 -44.562 1 59.22 209 TYR A N 1
ATOM 1557 C CA . TYR A 1 209 ? -1.764 6.078 -44.969 1 59.22 209 TYR A CA 1
ATOM 1558 C C . TYR A 1 209 ? -3.146 6.41 -45.5 1 59.22 209 TYR A C 1
ATOM 1560 O O . TYR A 1 209 ? -3.621 5.773 -46.469 1 59.22 209 TYR A O 1
ATOM 1568 N N . GLY A 1 210 ? -3.984 6.77 -44.75 1 51.31 210 GLY A N 1
ATOM 1569 C CA . GLY A 1 210 ? -5.289 7.152 -45.281 1 51.31 210 GLY A CA 1
ATOM 1570 C C . GLY A 1 210 ? -5.234 8.32 -46.25 1 51.31 210 GLY A C 1
ATOM 1571 O O . GLY A 1 210 ? -4.16 8.875 -46.5 1 51.31 210 GLY A O 1
ATOM 1572 N N . ASN A 1 211 ? -6.367 8.477 -47 1 52.88 211 ASN A N 1
ATOM 1573 C CA . ASN A 1 211 ? -6.445 9.477 -48.031 1 52.88 211 ASN A CA 1
ATOM 1574 C C . ASN A 1 211 ? -5.996 10.852 -47.531 1 52.88 211 ASN A C 1
ATOM 1576 O O . ASN A 1 211 ? -5.719 11.742 -48.344 1 52.88 211 ASN A O 1
ATOM 1580 N N . ARG A 1 212 ? -6.152 11.133 -46.375 1 55.16 212 ARG A N 1
ATOM 1581 C CA . ARG A 1 212 ? -5.789 12.508 -46.062 1 55.16 212 ARG A CA 1
ATOM 1582 C C . ARG A 1 212 ? -4.359 12.586 -45.531 1 55.16 212 ARG A C 1
ATOM 1584 O O . ARG A 1 212 ? -3.957 13.602 -44.969 1 55.16 212 ARG A O 1
ATOM 1591 N N . GLY A 1 213 ? -3.52 11.688 -45.688 1 55.5 213 GLY A N 1
ATOM 1592 C CA . GLY A 1 213 ? -2.092 11.766 -45.438 1 55.5 213 GLY A CA 1
ATOM 1593 C C . GLY A 1 213 ? -1.721 11.344 -44.031 1 55.5 213 GLY A C 1
ATOM 1594 O O . GLY A 1 213 ? -0.541 11.336 -43.656 1 55.5 213 GLY A O 1
ATOM 1595 N N . ARG A 1 214 ? -2.625 11.328 -43.156 1 55.91 214 ARG A N 1
ATOM 1596 C CA . ARG A 1 214 ? -2.174 11.008 -41.812 1 55.91 214 ARG A CA 1
ATOM 1597 C C . ARG A 1 214 ? -2.152 9.5 -41.562 1 55.91 214 ARG A C 1
ATOM 1599 O O . ARG A 1 214 ? -3.107 8.805 -41.906 1 55.91 214 ARG A O 1
ATOM 1606 N N . PRO A 1 215 ? -1.027 9.109 -41.062 1 57.44 215 PRO A N 1
ATOM 1607 C CA . PRO A 1 215 ? -0.912 7.676 -40.781 1 57.44 215 PRO A CA 1
ATOM 1608 C C . PRO A 1 215 ? -1.897 7.199 -39.719 1 57.44 215 PRO A C 1
ATOM 1610 O O . PRO A 1 215 ? -2.094 7.879 -38.719 1 57.44 215 PRO A O 1
ATOM 1613 N N . GLU A 1 216 ? -2.832 6.398 -40.219 1 66.25 216 GLU A N 1
ATOM 1614 C CA . GLU A 1 216 ? -3.762 5.82 -39.25 1 66.25 216 GLU A CA 1
ATOM 1615 C C . GLU A 1 216 ? -3.381 4.383 -38.906 1 66.25 216 GLU A C 1
ATOM 1617 O O . GLU A 1 216 ? -3.008 3.607 -39.781 1 66.25 216 GLU A O 1
ATOM 1622 N N . HIS A 1 217 ? -3.373 4.008 -37.656 1 69.38 217 HIS A N 1
ATOM 1623 C CA . HIS A 1 217 ? -3.15 2.641 -37.188 1 69.38 217 HIS A CA 1
ATOM 1624 C C . HIS A 1 217 ? -4.359 1.756 -37.5 1 69.38 217 HIS A C 1
ATOM 1626 O O . HIS A 1 217 ? -5.477 2.076 -37.094 1 69.38 217 HIS A O 1
ATOM 1632 N N . ARG A 1 218 ? -4.16 0.743 -38.344 1 74.81 218 ARG A N 1
ATOM 1633 C CA . ARG A 1 218 ? -5.211 -0.233 -38.625 1 74.81 218 ARG A CA 1
ATOM 1634 C C . ARG A 1 218 ? -4.785 -1.631 -38.188 1 74.81 218 ARG A C 1
ATOM 1636 O O . ARG A 1 218 ? -3.604 -1.976 -38.25 1 74.81 218 ARG A O 1
ATOM 1643 N N . TYR A 1 219 ? -5.742 -2.373 -37.688 1 74.5 219 TYR A N 1
ATOM 1644 C CA . TYR A 1 219 ? -5.488 -3.67 -37.062 1 74.5 219 TYR A CA 1
ATOM 1645 C C . TYR A 1 219 ? -6.02 -4.801 -37.938 1 74.5 219 TYR A C 1
ATOM 1647 O O . TYR A 1 219 ? -7.117 -4.703 -38.5 1 74.5 219 TYR A O 1
ATOM 1655 N N . LEU A 1 220 ? -5.129 -5.789 -38.188 1 74.81 220 LEU A N 1
ATOM 1656 C CA . LEU A 1 220 ? -5.527 -6.945 -39 1 74.81 220 LEU A CA 1
ATOM 1657 C C . LEU A 1 220 ? -5.086 -8.242 -38.312 1 74.81 220 LEU A C 1
ATOM 1659 O O . LEU A 1 220 ? -4.234 -8.227 -37.438 1 74.81 220 LEU A O 1
ATOM 1663 N N . THR A 1 221 ? -5.812 -9.281 -38.688 1 74.19 221 THR A N 1
ATOM 1664 C CA . THR A 1 221 ? -5.48 -10.609 -38.156 1 74.19 221 THR A CA 1
ATOM 1665 C C . THR A 1 221 ? -4.062 -11 -38.562 1 74.19 221 THR A C 1
ATOM 1667 O O . THR A 1 221 ? -3.619 -10.719 -39.656 1 74.19 221 THR A O 1
ATOM 1670 N N . SER A 1 222 ? -3.266 -11.547 -37.594 1 67.44 222 SER A N 1
ATOM 1671 C CA . SER A 1 222 ? -1.959 -12.102 -37.906 1 67.44 222 SER A CA 1
ATOM 1672 C C . SER A 1 222 ? -2.094 -13.336 -38.781 1 67.44 222 SER A C 1
ATOM 1674 O O . SER A 1 222 ? -2.943 -14.195 -38.531 1 67.44 222 SER A O 1
ATOM 1676 N N . PRO A 1 223 ? -1.366 -13.297 -39.938 1 55.62 223 PRO A N 1
ATOM 1677 C CA . PRO A 1 223 ? -1.411 -14.523 -40.75 1 55.62 223 PRO A CA 1
ATOM 1678 C C . PRO A 1 223 ? -0.988 -15.758 -39.969 1 55.62 223 PRO A C 1
ATOM 1680 O O . PRO A 1 223 ? -0.13 -15.672 -39.094 1 55.62 223 PRO A O 1
ATOM 1683 N N . ARG A 1 224 ? -1.881 -16.812 -39.75 1 47.09 224 ARG A N 1
ATOM 1684 C CA . ARG A 1 224 ? -1.457 -18.125 -39.281 1 47.09 224 ARG A CA 1
ATOM 1685 C C . ARG A 1 224 ? -0.266 -18.641 -40.062 1 47.09 224 ARG A C 1
ATOM 1687 O O . ARG A 1 224 ? -0.16 -18.406 -41.281 1 47.09 224 ARG A O 1
ATOM 1694 N N . MET B 1 1 ? -7.613 24.656 16.953 1 45.97 1 MET B N 1
ATOM 1695 C CA . MET B 1 1 ? -8.398 23.625 17.641 1 45.97 1 MET B CA 1
ATOM 1696 C C . MET B 1 1 ? -8.977 22.641 16.625 1 45.97 1 MET B C 1
ATOM 1698 O O . MET B 1 1 ? -9.227 23 15.477 1 45.97 1 MET B O 1
ATOM 1702 N N . PRO B 1 2 ? -8.742 21.266 16.906 1 52.53 2 PRO B N 1
ATOM 1703 C CA . PRO B 1 2 ? -9.328 20.344 15.93 1 52.53 2 PRO B CA 1
ATOM 1704 C C . PRO B 1 2 ? -10.812 20.609 15.695 1 52.53 2 PRO B C 1
ATOM 1706 O O . PRO B 1 2 ? -11.539 20.953 16.641 1 52.53 2 PRO B O 1
ATOM 1709 N N . THR B 1 3 ? -11.18 21.125 14.539 1 57.91 3 THR B N 1
ATOM 1710 C CA . THR B 1 3 ? -12.586 21.219 14.164 1 57.91 3 THR B CA 1
ATOM 1711 C C . THR B 1 3 ? -13.258 19.844 14.242 1 57.91 3 THR B C 1
ATOM 1713 O O . THR B 1 3 ? -12.688 18.859 13.789 1 57.91 3 THR B O 1
ATOM 1716 N N . PRO B 1 4 ? -14.344 19.766 15 1 68.19 4 PRO B N 1
ATOM 1717 C CA . PRO B 1 4 ? -15.055 18.484 15.07 1 68.19 4 PRO B CA 1
ATOM 1718 C C . PRO B 1 4 ? -15.258 17.844 13.695 1 68.19 4 PRO B C 1
ATOM 1720 O O . PRO B 1 4 ? -15.57 18.531 12.727 1 68.19 4 PRO B O 1
ATOM 1723 N N . GLY B 1 5 ? -14.672 16.688 13.477 1 84.5 5 GLY B N 1
ATOM 1724 C CA . GLY B 1 5 ? -14.852 15.969 12.227 1 84.5 5 GLY B CA 1
ATOM 1725 C C . GLY B 1 5 ? -13.578 15.836 11.422 1 84.5 5 GLY B C 1
ATOM 1726 O O . GLY B 1 5 ? -13.508 15.047 10.484 1 84.5 5 GLY B O 1
ATOM 1727 N N . ASP B 1 6 ? -12.555 16.688 11.977 1 92.94 6 ASP B N 1
ATOM 1728 C CA . ASP B 1 6 ? -11.289 16.625 11.25 1 92.94 6 ASP B CA 1
ATOM 1729 C C . ASP B 1 6 ? -10.516 15.359 11.617 1 92.94 6 ASP B C 1
ATOM 1731 O O . ASP B 1 6 ? -10.633 14.852 12.734 1 92.94 6 ASP B O 1
ATOM 1735 N N . TYR B 1 7 ? -9.789 14.93 10.68 1 98 7 TYR B N 1
ATOM 1736 C CA . TYR B 1 7 ? -8.797 13.898 10.984 1 98 7 TYR B CA 1
ATOM 1737 C C . TYR B 1 7 ? -7.645 14.469 11.797 1 98 7 TYR B C 1
ATOM 1739 O O . TYR B 1 7 ? -7.09 15.516 11.445 1 98 7 TYR B O 1
ATOM 1747 N N . ARG B 1 8 ? -7.34 13.828 12.867 1 98.62 8 ARG B N 1
ATOM 1748 C CA . ARG B 1 8 ? -6.242 14.234 13.734 1 98.62 8 ARG B CA 1
ATOM 1749 C C . ARG B 1 8 ? -4.938 13.57 13.32 1 98.62 8 ARG B C 1
ATOM 1751 O O . ARG B 1 8 ? -4.844 12.344 13.297 1 98.62 8 ARG B O 1
ATOM 1758 N N . VAL B 1 9 ? -3.92 14.438 13.094 1 98.88 9 VAL B N 1
ATOM 1759 C CA . VAL B 1 9 ? -2.652 13.945 12.562 1 98.88 9 VAL B CA 1
ATOM 1760 C C . VAL B 1 9 ? -1.535 14.195 13.57 1 98.88 9 VAL B C 1
ATOM 1762 O O . VAL B 1 9 ? -1.333 15.336 14.016 1 98.88 9 VAL B O 1
ATOM 1765 N N . LEU B 1 10 ? -0.836 13.164 13.953 1 98.88 10 LEU B N 1
ATOM 1766 C CA . LEU B 1 10 ? 0.344 13.297 14.797 1 98.88 10 LEU B CA 1
ATOM 1767 C C . LEU B 1 10 ? 1.614 13.344 13.961 1 98.88 10 LEU B C 1
ATOM 1769 O O . LEU B 1 10 ? 1.814 12.492 13.086 1 98.88 10 LEU B O 1
ATOM 1773 N N . ILE B 1 11 ? 2.416 14.336 14.203 1 98.88 11 ILE B N 1
ATOM 1774 C CA . ILE B 1 11 ? 3.693 14.469 13.516 1 98.88 11 ILE B CA 1
ATOM 1775 C C . ILE B 1 11 ? 4.828 14.039 14.438 1 98.88 11 ILE B C 1
ATOM 1777 O O . ILE B 1 11 ? 4.922 14.508 15.578 1 98.88 11 ILE B O 1
ATOM 1781 N N . VAL B 1 12 ? 5.656 13.086 13.977 1 98.75 12 VAL B N 1
ATOM 1782 C CA . VAL B 1 12 ? 6.812 12.609 14.719 1 98.75 12 VAL B CA 1
ATOM 1783 C C . VAL B 1 12 ? 8.094 12.93 13.945 1 98.75 12 VAL B C 1
ATOM 1785 O O . VAL B 1 12 ? 8.352 12.352 12.891 1 98.75 12 VAL B O 1
ATOM 1788 N N . ASP B 1 13 ? 8.883 13.797 14.445 1 98.12 13 ASP B N 1
ATOM 1789 C CA . ASP B 1 13 ? 10.141 14.273 13.867 1 98.12 13 ASP B CA 1
ATOM 1790 C C . ASP B 1 13 ? 11.094 14.766 14.945 1 98.12 13 ASP B C 1
ATOM 1792 O O . ASP B 1 13 ? 10.695 15.523 15.836 1 98.12 13 ASP B O 1
ATOM 1796 N N . ASP B 1 14 ? 12.336 14.328 14.883 1 97.31 14 ASP B N 1
ATOM 1797 C CA . ASP B 1 14 ? 13.258 14.719 15.938 1 97.31 14 ASP B CA 1
ATOM 1798 C C . ASP B 1 14 ? 13.734 16.156 15.758 1 97.31 14 ASP B C 1
ATOM 1800 O O . ASP B 1 14 ? 14.312 16.75 16.672 1 97.31 14 ASP B O 1
ATOM 1804 N N . ASP B 1 15 ? 13.516 16.781 14.617 1 95.62 15 ASP B N 1
ATOM 1805 C CA . ASP B 1 15 ? 13.766 18.203 14.375 1 95.62 15 ASP B CA 1
ATOM 1806 C C . ASP B 1 15 ? 12.516 19.031 14.656 1 95.62 15 ASP B C 1
ATOM 1808 O O . ASP B 1 15 ? 11.531 18.953 13.922 1 95.62 15 ASP B O 1
ATOM 1812 N N . PHE B 1 16 ? 12.648 19.766 15.719 1 94.75 16 PHE B N 1
ATOM 1813 C CA . PHE B 1 16 ? 11.523 20.562 16.188 1 94.75 16 PHE B CA 1
ATOM 1814 C C . PHE B 1 16 ? 10.984 21.453 15.078 1 94.75 16 PHE B C 1
ATOM 1816 O O . PHE B 1 16 ? 9.773 21.562 14.891 1 94.75 16 PHE B O 1
ATOM 1823 N N . ARG B 1 17 ? 11.852 22.109 14.344 1 96.12 17 ARG B N 1
ATOM 1824 C CA . ARG B 1 17 ? 11.461 23.047 13.289 1 96.12 17 ARG B CA 1
ATOM 1825 C C . ARG B 1 17 ? 10.758 22.312 12.156 1 96.12 17 ARG B C 1
ATOM 1827 O O . ARG B 1 17 ? 9.781 22.812 11.602 1 96.12 17 ARG B O 1
ATOM 1834 N N . VAL B 1 18 ? 11.227 21.156 11.859 1 96.31 18 VAL B N 1
ATOM 1835 C CA . VAL B 1 18 ? 10.617 20.359 10.797 1 96.31 18 VAL B CA 1
ATOM 1836 C C . VAL B 1 18 ? 9.234 19.891 11.234 1 96.31 18 VAL B C 1
ATOM 1838 O O . VAL B 1 18 ? 8.273 19.969 10.453 1 96.31 18 VAL B O 1
ATOM 1841 N N . GLY B 1 19 ? 9.133 19.391 12.484 1 97.94 19 GLY B N 1
ATOM 1842 C CA . GLY B 1 19 ? 7.84 19 13.023 1 97.94 19 GLY B CA 1
ATOM 1843 C C . GLY B 1 19 ? 6.809 20.125 12.953 1 97.94 19 GLY B C 1
ATOM 1844 O O . GLY B 1 19 ? 5.668 19.891 12.539 1 97.94 19 GLY B O 1
ATOM 1845 N N . GLU B 1 20 ? 7.234 21.312 13.297 1 97.56 20 GLU B N 1
ATOM 1846 C CA . GLU B 1 20 ? 6.34 22.469 13.289 1 97.56 20 GLU B CA 1
ATOM 1847 C C . GLU B 1 20 ? 5.938 22.828 11.859 1 97.56 20 GLU B C 1
ATOM 1849 O O . GLU B 1 20 ? 4.785 23.203 11.617 1 97.56 20 GLU B O 1
ATOM 1854 N N . LEU B 1 21 ? 6.891 22.781 11.016 1 97.62 21 LEU B N 1
ATOM 1855 C CA . LEU B 1 21 ? 6.625 23.062 9.609 1 97.62 21 LEU B CA 1
ATOM 1856 C C . LEU B 1 21 ? 5.578 22.109 9.047 1 97.62 21 LEU B C 1
ATOM 1858 O O . LEU B 1 21 ? 4.617 22.531 8.406 1 97.62 21 LEU B O 1
ATOM 1862 N N . HIS B 1 22 ? 5.715 20.828 9.336 1 98.38 22 HIS B N 1
ATOM 1863 C CA . HIS B 1 22 ? 4.766 19.828 8.844 1 98.38 22 HIS B CA 1
ATOM 1864 C C . HIS B 1 22 ? 3.396 20 9.492 1 98.38 22 HIS B C 1
ATOM 1866 O O . HIS B 1 22 ? 2.367 19.828 8.836 1 98.38 22 HIS B O 1
ATOM 1872 N N . ALA B 1 23 ? 3.414 20.375 10.742 1 98.44 23 ALA B N 1
ATOM 1873 C CA . ALA B 1 23 ? 2.146 20.656 11.414 1 98.44 23 ALA B CA 1
ATOM 1874 C C . ALA B 1 23 ? 1.412 21.812 10.734 1 98.44 23 ALA B C 1
ATOM 1876 O O . ALA B 1 23 ? 0.198 21.75 10.531 1 98.44 23 ALA B O 1
ATOM 1877 N N . SER B 1 24 ? 2.146 22.844 10.422 1 97.94 24 SER B N 1
ATOM 1878 C CA . SER B 1 24 ? 1.558 23.984 9.734 1 97.94 24 SER B CA 1
ATOM 1879 C C . SER B 1 24 ? 0.984 23.594 8.383 1 97.94 24 SER B C 1
ATOM 1881 O O . SER B 1 24 ? -0.096 24.047 8 1 97.94 24 SER B O 1
ATOM 1883 N N . MET B 1 25 ? 1.667 22.781 7.668 1 97 25 MET B N 1
ATOM 1884 C CA . MET B 1 25 ? 1.191 22.297 6.375 1 97 25 MET B CA 1
ATOM 1885 C C . MET B 1 25 ? -0.102 21.5 6.535 1 97 25 MET B C 1
ATOM 1887 O O . MET B 1 25 ? -1.043 21.672 5.758 1 97 25 MET B O 1
ATOM 1891 N N . VAL B 1 26 ? -0.143 20.641 7.535 1 98.25 26 VAL B N 1
ATOM 1892 C CA . VAL B 1 26 ? -1.32 19.828 7.797 1 98.25 26 VAL B CA 1
ATOM 1893 C C . VAL B 1 26 ? -2.516 20.719 8.109 1 98.25 26 VAL B C 1
ATOM 1895 O O . VAL B 1 26 ? -3.613 20.5 7.59 1 98.25 26 VAL B O 1
ATOM 1898 N N . ASN B 1 27 ? -2.273 21.719 8.891 1 97.56 27 ASN B N 1
ATOM 1899 C CA . ASN B 1 27 ? -3.338 22.594 9.352 1 97.56 27 ASN B CA 1
ATOM 1900 C C . ASN B 1 27 ? -3.898 23.438 8.211 1 97.56 27 ASN B C 1
ATOM 1902 O O . ASN B 1 27 ? -4.984 24.016 8.328 1 97.56 27 ASN B O 1
ATOM 1906 N N . GLU B 1 28 ? -3.178 23.516 7.102 1 94.81 28 GLU B N 1
ATOM 1907 C CA . GLU B 1 28 ? -3.637 24.266 5.941 1 94.81 28 GLU B CA 1
ATOM 1908 C C . GLU B 1 28 ? -4.578 23.438 5.074 1 94.81 28 GLU B C 1
ATOM 1910 O O . GLU B 1 28 ? -5.215 23.969 4.16 1 94.81 28 GLU B O 1
ATOM 1915 N N . ILE B 1 29 ? -4.68 22.203 5.328 1 92.56 29 ILE B N 1
ATOM 1916 C CA . ILE B 1 29 ? -5.512 21.312 4.531 1 92.56 29 ILE B CA 1
ATOM 1917 C C . ILE B 1 29 ? -6.863 21.109 5.219 1 92.56 29 ILE B C 1
ATOM 1919 O O . ILE B 1 29 ? -6.934 20.531 6.309 1 92.56 29 ILE B O 1
ATOM 1923 N N . PRO B 1 30 ? -7.922 21.594 4.516 1 91.75 30 PRO B N 1
ATOM 1924 C CA . PRO B 1 30 ? -9.234 21.406 5.133 1 91.75 30 PRO B CA 1
ATOM 1925 C C . PRO B 1 30 ? -9.523 19.938 5.48 1 91.75 30 PRO B C 1
ATOM 1927 O O . PRO B 1 30 ? -9.219 19.047 4.691 1 91.75 30 PRO B O 1
ATOM 1930 N N . GLY B 1 31 ? -10.055 19.719 6.719 1 93.94 31 GLY B N 1
ATOM 1931 C CA . GLY B 1 31 ? -10.43 18.375 7.141 1 93.94 31 GLY B CA 1
ATOM 1932 C C . GLY B 1 31 ? -9.359 17.688 7.961 1 93.94 31 GLY B C 1
ATOM 1933 O O . GLY B 1 31 ? -9.555 16.562 8.438 1 93.94 31 GLY B O 1
ATOM 1934 N N . PHE B 1 32 ? -8.305 18.391 8.156 1 97.31 32 PHE B N 1
ATOM 1935 C CA . PHE B 1 32 ? -7.211 17.828 8.945 1 97.31 32 PHE B CA 1
ATOM 1936 C C . PHE B 1 32 ? -6.801 18.797 10.055 1 97.31 32 PHE B C 1
ATOM 1938 O O . PHE B 1 32 ? -6.883 20.016 9.891 1 97.31 32 PHE B O 1
ATOM 1945 N N . THR B 1 33 ? -6.363 18.281 11.141 1 98.12 33 THR B N 1
ATOM 1946 C CA . THR B 1 33 ? -5.789 19.047 12.25 1 98.12 33 THR B CA 1
ATOM 1947 C C . THR B 1 33 ? -4.539 18.359 12.789 1 98.12 33 THR B C 1
ATOM 1949 O O . THR B 1 33 ? -4.551 17.156 13.047 1 98.12 33 THR B O 1
ATOM 1952 N N . ALA B 1 34 ? -3.523 19.125 12.961 1 98.56 34 ALA B N 1
ATOM 1953 C CA . ALA B 1 34 ? -2.287 18.578 13.523 1 98.56 34 ALA B CA 1
ATOM 1954 C C . ALA B 1 34 ? -2.312 18.625 15.047 1 98.56 34 ALA B C 1
ATOM 1956 O O . ALA B 1 34 ? -2.725 19.609 15.641 1 98.56 34 ALA B O 1
ATOM 1957 N N . LEU B 1 35 ? -1.934 17.531 15.602 1 98.31 35 LEU B N 1
ATOM 1958 C CA . LEU B 1 35 ? -1.629 17.5 17.031 1 98.31 35 LEU B CA 1
ATOM 1959 C C . LEU B 1 35 ? -0.249 18.094 17.297 1 98.31 35 LEU B C 1
ATOM 1961 O O . LEU B 1 35 ? 0.484 18.422 16.359 1 98.31 35 LEU B O 1
ATOM 1965 N N . GLU B 1 36 ? 0.033 18.234 18.609 1 97.69 36 GLU B N 1
ATOM 1966 C CA . GLU B 1 36 ? 1.369 18.688 18.969 1 97.69 36 GLU B CA 1
ATOM 1967 C C . GLU B 1 36 ? 2.439 17.703 18.516 1 97.69 36 GLU B C 1
ATOM 1969 O O . GLU B 1 36 ? 2.361 16.516 18.812 1 97.69 36 GLU B O 1
ATOM 1974 N N . PRO B 1 37 ? 3.383 18.219 17.781 1 98.38 37 PRO B N 1
ATOM 1975 C CA . PRO B 1 37 ? 4.422 17.312 17.281 1 98.38 37 PRO B CA 1
ATOM 1976 C C . PRO B 1 37 ? 5.219 16.656 18.422 1 98.38 37 PRO B C 1
ATOM 1978 O O . PRO B 1 37 ? 5.383 17.266 19.484 1 98.38 37 PRO B O 1
ATOM 1981 N N . VAL B 1 38 ? 5.672 15.438 18.125 1 98.31 38 VAL B N 1
ATOM 1982 C CA . VAL B 1 38 ? 6.465 14.672 19.078 1 98.31 38 VAL B CA 1
ATOM 1983 C C . VAL B 1 38 ? 7.891 14.508 18.562 1 98.31 38 VAL B C 1
ATOM 1985 O O . VAL B 1 38 ? 8.094 14.141 17.406 1 98.31 38 VAL B O 1
ATOM 1988 N N . GLN B 1 39 ? 8.906 14.758 19.422 1 97.56 39 GLN B N 1
ATOM 1989 C CA . GLN B 1 39 ? 10.297 14.711 19 1 97.56 39 GLN B CA 1
ATOM 1990 C C . GLN B 1 39 ? 10.984 13.445 19.5 1 97.56 39 GLN B C 1
ATOM 1992 O O . GLN B 1 39 ? 11.93 12.953 18.875 1 97.56 39 GLN B O 1
ATOM 1997 N N . ASP B 1 40 ? 10.508 12.984 20.609 1 97.38 40 ASP B N 1
ATOM 1998 C CA . ASP B 1 40 ? 11.109 11.805 21.219 1 97.38 40 ASP B CA 1
ATOM 1999 C C . ASP B 1 40 ? 10.398 10.531 20.781 1 97.38 40 ASP B C 1
ATOM 2001 O O . ASP B 1 40 ? 9.297 10.234 21.25 1 97.38 40 ASP B O 1
ATOM 2005 N N . SER B 1 41 ? 11.078 9.758 19.969 1 97.19 41 SER B N 1
ATOM 2006 C CA . SER B 1 41 ? 10.477 8.578 19.359 1 97.19 41 SER B CA 1
ATOM 2007 C C . SER B 1 41 ? 10.078 7.559 20.422 1 97.19 41 SER B C 1
ATOM 2009 O O . SER B 1 41 ? 9.156 6.77 20.219 1 97.19 41 SER B O 1
ATOM 2011 N N . ARG B 1 42 ? 10.727 7.574 21.594 1 97.56 42 ARG B N 1
ATOM 2012 C CA . ARG B 1 42 ? 10.445 6.621 22.656 1 97.56 42 ARG B CA 1
ATOM 2013 C C . ARG B 1 42 ? 9.047 6.844 23.234 1 97.56 42 ARG B C 1
ATOM 2015 O O . ARG B 1 42 ? 8.453 5.922 23.797 1 97.56 42 ARG B O 1
ATOM 2022 N N . THR B 1 43 ? 8.523 7.988 23.094 1 98.06 43 THR B N 1
ATOM 2023 C CA . THR B 1 43 ? 7.254 8.336 23.734 1 98.06 43 THR B CA 1
ATOM 2024 C C . THR B 1 43 ? 6.09 8.102 22.766 1 98.06 43 THR B C 1
ATOM 2026 O O . THR B 1 43 ? 4.926 8.133 23.188 1 98.06 43 THR B O 1
ATOM 2029 N N . VAL B 1 44 ? 6.352 7.824 21.531 1 98.44 44 VAL B N 1
ATOM 2030 C CA . VAL B 1 44 ? 5.355 7.824 20.469 1 98.44 44 VAL B CA 1
ATOM 2031 C C . VAL B 1 44 ? 4.273 6.785 20.766 1 98.44 44 VAL B C 1
ATOM 2033 O O . VAL B 1 44 ? 3.08 7.082 20.672 1 98.44 44 VAL B O 1
ATOM 2036 N N . PRO B 1 45 ? 4.648 5.523 21.188 1 98.19 45 PRO B N 1
ATOM 2037 C CA . PRO B 1 45 ? 3.588 4.555 21.484 1 98.19 45 PRO B CA 1
ATOM 2038 C C . PRO B 1 45 ? 2.639 5.035 22.578 1 98.19 45 PRO B C 1
ATOM 2040 O O . PRO B 1 45 ? 1.421 4.863 22.469 1 98.19 45 PRO B O 1
ATOM 2043 N N . LYS B 1 46 ? 3.191 5.641 23.562 1 98.25 46 LYS B N 1
ATOM 2044 C CA . LYS B 1 46 ? 2.381 6.164 24.656 1 98.25 46 LYS B CA 1
ATOM 2045 C C . LYS B 1 46 ? 1.484 7.305 24.172 1 98.25 46 LYS B C 1
ATOM 2047 O O . LYS B 1 46 ? 0.31 7.371 24.547 1 98.25 46 LYS B O 1
ATOM 2052 N N . VAL B 1 47 ? 1.999 8.211 23.422 1 98.44 47 VAL B N 1
ATOM 2053 C CA . VAL B 1 47 ? 1.255 9.359 22.922 1 98.44 47 VAL B CA 1
ATOM 2054 C C . VAL B 1 47 ? 0.122 8.883 22.016 1 98.44 47 VAL B C 1
ATOM 2056 O O . VAL B 1 47 ? -1.003 9.383 22.094 1 98.44 47 VAL B O 1
ATOM 2059 N N . VAL B 1 48 ? 0.389 7.914 21.125 1 98.5 48 VAL B N 1
ATOM 2060 C CA . VAL B 1 48 ? -0.618 7.371 20.219 1 98.5 48 VAL B CA 1
ATOM 2061 C C . VAL B 1 48 ? -1.744 6.727 21.031 1 98.5 48 VAL B C 1
ATOM 2063 O O . VAL B 1 48 ? -2.922 6.902 20.719 1 98.5 48 VAL B O 1
ATOM 2066 N N . ALA B 1 49 ? -1.372 5.984 22.047 1 98 49 ALA B N 1
ATOM 2067 C CA . ALA B 1 49 ? -2.371 5.34 22.891 1 98 49 ALA B CA 1
ATOM 2068 C C . ALA B 1 49 ? -3.242 6.379 23.594 1 98 49 ALA B C 1
ATOM 2070 O O . ALA B 1 49 ? -4.457 6.195 23.719 1 98 49 ALA B O 1
ATOM 2071 N N . ALA B 1 50 ? -2.705 7.43 24.031 1 98.06 50 ALA B N 1
ATOM 2072 C CA . ALA B 1 50 ? -3.393 8.445 24.812 1 98.06 50 ALA B CA 1
ATOM 2073 C C . ALA B 1 50 ? -4.246 9.352 23.938 1 98.06 50 ALA B C 1
ATOM 2075 O O . ALA B 1 50 ? -5.387 9.664 24.266 1 98.06 50 ALA B O 1
ATOM 2076 N N . GLN B 1 51 ? -3.707 9.773 22.828 1 97.75 51 GLN B N 1
ATOM 2077 C CA . GLN B 1 51 ? -4.352 10.805 22.031 1 97.75 51 GLN B CA 1
ATOM 2078 C C . GLN B 1 51 ? -5.164 10.195 20.891 1 97.75 51 GLN B C 1
ATOM 2080 O O . GLN B 1 51 ? -6 10.875 20.281 1 97.75 51 GLN B O 1
ATOM 2085 N N . GLN B 1 52 ? -4.883 9.008 20.484 1 97.62 52 GLN B N 1
ATOM 2086 C CA . GLN B 1 52 ? -5.609 8.25 19.469 1 97.62 52 GLN B CA 1
ATOM 2087 C C . GLN B 1 52 ? -5.699 9.031 18.172 1 97.62 52 GLN B C 1
ATOM 2089 O O . GLN B 1 52 ? -6.797 9.266 17.656 1 97.62 52 GLN B O 1
ATOM 2094 N N . PRO B 1 53 ? -4.551 9.492 17.625 1 98.56 53 PRO B N 1
ATOM 2095 C CA . PRO B 1 53 ? -4.598 10.133 16.312 1 98.56 53 PRO B CA 1
ATOM 2096 C C . PRO B 1 53 ? -5.168 9.219 15.227 1 98.56 53 PRO B C 1
ATOM 2098 O O . PRO B 1 53 ? -5.176 8 15.383 1 98.56 53 PRO B O 1
ATOM 2101 N N . ASP B 1 54 ? -5.68 9.852 14.133 1 98.31 54 ASP B N 1
ATOM 2102 C CA . ASP B 1 54 ? -6.172 9.086 12.992 1 98.31 54 ASP B CA 1
ATOM 2103 C C . ASP B 1 54 ? -5.023 8.672 12.07 1 98.31 54 ASP B C 1
ATOM 2105 O O . ASP B 1 54 ? -5.113 7.656 11.375 1 98.31 54 ASP B O 1
ATOM 2109 N N . LEU B 1 55 ? -4.02 9.477 12.094 1 98.69 55 LEU B N 1
ATOM 2110 C CA . LEU B 1 55 ? -2.889 9.312 11.188 1 98.69 55 LEU B CA 1
ATOM 2111 C C . LEU B 1 55 ? -1.603 9.836 11.82 1 98.69 55 LEU B C 1
ATOM 2113 O O . LEU B 1 55 ? -1.621 10.836 12.539 1 98.69 55 LEU B O 1
ATOM 2117 N N . VAL B 1 56 ? -0.492 9.148 11.547 1 98.88 56 VAL B N 1
ATOM 2118 C CA . VAL B 1 56 ? 0.82 9.602 12.008 1 98.88 56 VAL B CA 1
ATOM 2119 C C . VAL B 1 56 ? 1.706 9.906 10.805 1 98.88 56 VAL B C 1
ATOM 2121 O O . VAL B 1 56 ? 1.835 9.094 9.891 1 98.88 56 VAL B O 1
ATOM 2124 N N . LEU B 1 57 ? 2.188 11.133 10.711 1 98.88 57 LEU B N 1
ATOM 2125 C CA . LEU B 1 57 ? 3.33 11.445 9.867 1 98.88 57 LEU B CA 1
ATOM 2126 C C . LEU B 1 57 ? 4.641 11.141 10.578 1 98.88 57 LEU B C 1
ATOM 2128 O O . LEU B 1 57 ? 4.961 11.766 11.594 1 98.88 57 LEU B O 1
ATOM 2132 N N . LEU B 1 58 ? 5.387 10.203 10.008 1 98.88 58 LEU B N 1
ATOM 2133 C CA . LEU B 1 58 ? 6.484 9.602 10.758 1 98.88 58 LEU B CA 1
ATOM 2134 C C . LEU B 1 58 ? 7.797 9.727 9.984 1 98.88 58 LEU B C 1
ATOM 2136 O O . LEU B 1 58 ? 7.895 9.273 8.844 1 98.88 58 LEU B O 1
ATOM 2140 N N . ASP B 1 59 ? 8.789 10.336 10.617 1 98.44 59 ASP B N 1
ATOM 2141 C CA . ASP B 1 59 ? 10.133 10.359 10.039 1 98.44 59 ASP B CA 1
ATOM 2142 C C . ASP B 1 59 ? 10.797 8.992 10.133 1 98.44 59 ASP B C 1
ATOM 2144 O O . ASP B 1 59 ? 10.664 8.297 11.148 1 98.44 59 ASP B O 1
ATOM 2148 N N . LEU B 1 60 ? 11.5 8.617 9.109 1 97.75 60 LEU B N 1
ATOM 2149 C CA . LEU B 1 60 ? 12.227 7.352 9.102 1 97.75 60 LEU B CA 1
ATOM 2150 C C . LEU B 1 60 ? 13.438 7.41 10.031 1 97.75 60 LEU B C 1
ATOM 2152 O O . LEU B 1 60 ? 13.695 6.461 10.773 1 97.75 60 LEU B O 1
ATOM 2156 N N . TYR B 1 61 ? 14.141 8.516 9.922 1 96.31 61 TYR B N 1
ATOM 2157 C CA . TYR B 1 61 ? 15.383 8.656 10.68 1 96.31 61 TYR B CA 1
ATOM 2158 C C . TYR B 1 61 ? 15.125 9.352 12.008 1 96.31 61 TYR B C 1
ATOM 2160 O O . TYR B 1 61 ? 15.039 10.578 12.07 1 96.31 61 TYR B O 1
ATOM 2168 N N . LEU B 1 62 ? 14.906 8.641 12.992 1 97 62 LEU B N 1
ATOM 2169 C CA . LEU B 1 62 ? 14.734 9.094 14.367 1 97 62 LEU B CA 1
ATOM 2170 C C . LEU B 1 62 ? 15.82 8.516 15.273 1 97 62 LEU B C 1
ATOM 2172 O O . LEU B 1 62 ? 16.281 7.391 15.055 1 97 62 LEU B O 1
ATOM 2176 N N . PRO B 1 63 ? 16.062 9.414 16.281 1 88.88 63 PRO B N 1
ATOM 2177 C CA . PRO B 1 63 ? 17.047 8.898 17.234 1 88.88 63 PRO B CA 1
ATOM 2178 C C . PRO B 1 63 ? 16.484 7.801 18.141 1 88.88 63 PRO B C 1
ATOM 2180 O O . PRO B 1 63 ? 15.273 7.766 18.391 1 88.88 63 PRO B O 1
ATOM 2183 N N . GLN B 1 64 ? 17.141 6.785 18.562 1 92 64 GLN B N 1
ATOM 2184 C CA . GLN B 1 64 ? 16.828 5.75 19.547 1 92 64 GLN B CA 1
ATOM 2185 C C . GLN B 1 64 ? 16.031 4.613 18.922 1 92 64 GLN B C 1
ATOM 2187 O O . GLN B 1 64 ? 16.484 3.467 18.891 1 92 64 GLN B O 1
ATOM 2192 N N . VAL B 1 65 ? 14.602 5.059 18.5 1 95 65 VAL B N 1
ATOM 2193 C CA . VAL B 1 65 ? 13.75 4.082 17.828 1 95 65 VAL B CA 1
ATOM 2194 C C . VAL B 1 65 ? 13.469 4.539 16.406 1 95 65 VAL B C 1
ATOM 2196 O O . VAL B 1 65 ? 12.938 5.629 16.188 1 95 65 VAL B O 1
ATOM 2199 N N . SER B 1 66 ? 13.828 3.713 15.398 1 96.62 66 SER B N 1
ATOM 2200 C CA . SER B 1 66 ? 13.68 4.129 14.008 1 96.62 66 SER B CA 1
ATOM 2201 C C . SER B 1 66 ? 12.203 4.238 13.625 1 96.62 66 SER B C 1
ATOM 2203 O O . SER B 1 66 ? 11.352 3.588 14.227 1 96.62 66 SER B O 1
ATOM 2205 N N . GLY B 1 67 ? 11.914 5.066 12.648 1 98.12 67 GLY B N 1
ATOM 2206 C CA . GLY B 1 67 ? 10.562 5.164 12.125 1 98.12 67 GLY B CA 1
ATOM 2207 C C . GLY B 1 67 ? 10 3.828 11.68 1 98.12 67 GLY B C 1
ATOM 2208 O O . GLY B 1 67 ? 8.805 3.566 11.836 1 98.12 67 GLY B O 1
ATOM 2209 N N . LEU B 1 68 ? 10.852 3 11.148 1 96.62 68 LEU B N 1
ATOM 2210 C CA . LEU B 1 68 ? 10.422 1.686 10.688 1 96.62 68 LEU B CA 1
ATOM 2211 C C . LEU B 1 68 ? 9.961 0.822 11.859 1 96.62 68 LEU B C 1
ATOM 2213 O O . LEU B 1 68 ? 8.938 0.144 11.773 1 96.62 68 LEU B O 1
ATOM 2217 N N . GLU B 1 69 ? 10.727 0.804 12.914 1 96.56 69 GLU B N 1
ATOM 2218 C CA . GLU B 1 69 ? 10.367 0.052 14.109 1 96.56 69 GLU B CA 1
ATOM 2219 C C . GLU B 1 69 ? 9.031 0.528 14.68 1 96.56 69 GLU B C 1
ATOM 2221 O O . GLU B 1 69 ? 8.195 -0.284 15.086 1 96.56 69 GLU B O 1
ATOM 2226 N N . LEU B 1 70 ? 8.859 1.812 14.711 1 97.88 70 LEU B N 1
ATOM 2227 C CA . LEU B 1 70 ? 7.613 2.375 15.211 1 97.88 70 LEU B CA 1
ATOM 2228 C C . LEU B 1 70 ? 6.441 1.981 14.312 1 97.88 70 LEU B C 1
ATOM 2230 O O . LEU B 1 70 ? 5.371 1.613 14.812 1 97.88 70 LEU B O 1
ATOM 2234 N N . ALA B 1 71 ? 6.625 2.08 12.977 1 97.44 71 ALA B N 1
ATOM 2235 C CA . ALA B 1 71 ? 5.551 1.754 12.039 1 97.44 71 ALA B CA 1
ATOM 2236 C C . ALA B 1 71 ? 5.043 0.333 12.258 1 97.44 71 ALA B C 1
ATOM 2238 O O . ALA B 1 71 ? 3.846 0.069 12.125 1 97.44 71 ALA B O 1
ATOM 2239 N N . LYS B 1 72 ? 5.895 -0.547 12.625 1 94.38 72 LYS B N 1
ATOM 2240 C CA . LYS B 1 72 ? 5.555 -1.959 12.781 1 94.38 72 LYS B CA 1
ATOM 2241 C C . LYS B 1 72 ? 4.707 -2.186 14.031 1 94.38 72 LYS B C 1
ATOM 2243 O O . LYS B 1 72 ? 3.943 -3.15 14.102 1 94.38 72 LYS B O 1
ATOM 2248 N N . VAL B 1 73 ? 4.836 -1.324 14.977 1 93.81 73 VAL B N 1
ATOM 2249 C CA . VAL B 1 73 ? 4.215 -1.647 16.25 1 93.81 73 VAL B CA 1
ATOM 2250 C C . VAL B 1 73 ? 2.996 -0.755 16.484 1 93.81 73 VAL B C 1
ATOM 2252 O O . VAL B 1 73 ? 2.139 -1.062 17.312 1 93.81 73 VAL B O 1
ATOM 2255 N N . LEU B 1 74 ? 2.906 0.369 15.812 1 96.25 74 LEU B N 1
ATOM 2256 C CA . LEU B 1 74 ? 1.788 1.288 15.984 1 96.25 74 LEU B CA 1
ATOM 2257 C C . LEU B 1 74 ? 0.529 0.747 15.32 1 96.25 74 LEU B C 1
ATOM 2259 O O . LEU B 1 74 ? 0.59 0.219 14.203 1 96.25 74 LEU B O 1
ATOM 2263 N N . ASP B 1 75 ? -0.568 0.783 15.984 1 94.12 75 ASP B N 1
ATOM 2264 C CA . ASP B 1 75 ? -1.858 0.403 15.414 1 94.12 75 ASP B CA 1
ATOM 2265 C C . ASP B 1 75 ? -2.607 1.625 14.883 1 94.12 75 ASP B C 1
ATOM 2267 O O . ASP B 1 75 ? -3.756 1.865 15.258 1 94.12 75 ASP B O 1
ATOM 2271 N N . VAL B 1 76 ? -2.029 2.389 14.117 1 97.69 76 VAL B N 1
ATOM 2272 C CA . VAL B 1 76 ? -2.561 3.59 13.484 1 97.69 76 VAL B CA 1
ATOM 2273 C C . VAL B 1 76 ? -1.973 3.738 12.078 1 97.69 76 VAL B C 1
ATOM 2275 O O . VAL B 1 76 ? -0.86 3.277 11.812 1 97.69 76 VAL B O 1
ATOM 2278 N N . ASP B 1 77 ? -2.713 4.363 11.156 1 98.31 77 ASP B N 1
ATOM 2279 C CA . ASP B 1 77 ? -2.219 4.613 9.805 1 98.31 77 ASP B CA 1
ATOM 2280 C C . ASP B 1 77 ? -0.979 5.508 9.836 1 98.31 77 ASP B C 1
ATOM 2282 O O . ASP B 1 77 ? -0.911 6.457 10.609 1 98.31 77 ASP B O 1
ATOM 2286 N N . VAL B 1 78 ? 0.01 5.133 8.977 1 98.69 78 VAL B N 1
ATOM 2287 C CA . VAL B 1 78 ? 1.268 5.875 8.969 1 98.69 78 VAL B CA 1
ATOM 2288 C C . VAL B 1 78 ? 1.602 6.309 7.547 1 98.69 78 VAL B C 1
ATOM 2290 O O . VAL B 1 78 ? 1.497 5.516 6.605 1 98.69 78 VAL B O 1
ATOM 2293 N N . ILE B 1 79 ? 1.884 7.52 7.359 1 98.5 79 ILE B N 1
ATOM 2294 C CA . ILE B 1 79 ? 2.605 8.055 6.211 1 98.5 79 ILE B CA 1
ATOM 2295 C C . ILE B 1 79 ? 4.027 8.43 6.625 1 98.5 79 ILE B C 1
ATOM 2297 O O . ILE B 1 79 ? 4.223 9.156 7.602 1 98.5 79 ILE B O 1
ATOM 2301 N N . MET B 1 80 ? 4.965 7.918 5.914 1 98.62 80 MET B N 1
ATOM 2302 C CA . MET B 1 80 ? 6.355 8.203 6.262 1 98.62 80 MET B CA 1
ATOM 2303 C C . MET B 1 80 ? 6.871 9.414 5.488 1 98.62 80 MET B C 1
ATOM 2305 O O . MET B 1 80 ? 6.605 9.555 4.293 1 98.62 80 MET B O 1
ATOM 2309 N N . VAL B 1 81 ? 7.48 10.359 6.172 1 98.12 81 VAL B N 1
ATOM 2310 C CA . VAL B 1 81 ? 8.086 11.57 5.617 1 98.12 81 VAL B CA 1
ATOM 2311 C C . VAL B 1 81 ? 9.578 11.594 5.945 1 98.12 81 VAL B C 1
ATOM 2313 O O . VAL B 1 81 ? 9.961 11.711 7.113 1 98.12 81 VAL B O 1
ATOM 2316 N N . SER B 1 82 ? 10.406 11.492 4.918 1 96.5 82 SER B N 1
ATOM 2317 C CA . SER B 1 82 ? 11.82 11.328 5.23 1 96.5 82 SER B CA 1
ATOM 2318 C C . SER B 1 82 ? 12.703 11.773 4.07 1 96.5 82 SER B C 1
ATOM 2320 O O . SER B 1 82 ? 12.227 11.898 2.938 1 96.5 82 SER B O 1
ATOM 2322 N N . ALA B 1 83 ? 13.969 12.008 4.387 1 94.5 83 ALA B N 1
ATOM 2323 C CA . ALA B 1 83 ? 14.953 12.336 3.363 1 94.5 83 ALA B CA 1
ATOM 2324 C C . ALA B 1 83 ? 15.469 11.078 2.67 1 94.5 83 ALA B C 1
ATOM 2326 O O . ALA B 1 83 ? 16.156 11.164 1.649 1 94.5 83 ALA B O 1
ATOM 2327 N N . ALA B 1 84 ? 15.211 9.906 3.238 1 93.88 84 ALA B N 1
ATOM 2328 C CA . ALA B 1 84 ? 15.664 8.656 2.639 1 93.88 84 ALA B CA 1
ATOM 2329 C C . ALA B 1 84 ? 15.117 8.5 1.221 1 93.88 84 ALA B C 1
ATOM 2331 O O . ALA B 1 84 ? 13.93 8.727 0.976 1 93.88 84 ALA B O 1
ATOM 2332 N N . SER B 1 85 ? 15.969 8.125 0.334 1 92.19 85 SER B N 1
ATOM 2333 C CA . SER B 1 85 ? 15.562 7.992 -1.062 1 92.19 85 SER B CA 1
ATOM 2334 C C . SER B 1 85 ? 15.992 6.648 -1.637 1 92.19 85 SER B C 1
ATOM 2336 O O . SER B 1 85 ? 15.781 6.375 -2.82 1 92.19 85 SER B O 1
ATOM 2338 N N . GLU B 1 86 ? 16.609 5.812 -0.782 1 94.69 86 GLU B N 1
ATOM 2339 C CA . GLU B 1 86 ? 17.078 4.512 -1.253 1 94.69 86 GLU B CA 1
ATOM 2340 C C . GLU B 1 86 ? 15.914 3.527 -1.389 1 94.69 86 GLU B C 1
ATOM 2342 O O . GLU B 1 86 ? 15.055 3.451 -0.512 1 94.69 86 GLU B O 1
ATOM 2347 N N . PRO B 1 87 ? 15.93 2.73 -2.447 1 94.94 87 PRO B N 1
ATOM 2348 C CA . PRO B 1 87 ? 14.852 1.771 -2.689 1 94.94 87 PRO B CA 1
ATOM 2349 C C . PRO B 1 87 ? 14.633 0.822 -1.515 1 94.94 87 PRO B C 1
ATOM 2351 O O . PRO B 1 87 ? 13.484 0.476 -1.202 1 94.94 87 PRO B O 1
ATOM 2354 N N . GLN B 1 88 ? 15.719 0.41 -0.872 1 95.12 88 GLN B N 1
ATOM 2355 C CA . GLN B 1 88 ? 15.594 -0.531 0.236 1 95.12 88 GLN B CA 1
ATOM 2356 C C . GLN B 1 88 ? 14.766 0.066 1.373 1 95.12 88 GLN B C 1
ATOM 2358 O O . GLN B 1 88 ? 14.016 -0.645 2.037 1 95.12 88 GLN B O 1
ATOM 2363 N N . ASN B 1 89 ? 14.898 1.323 1.594 1 95.5 89 ASN B N 1
ATOM 2364 C CA . ASN B 1 89 ? 14.133 1.994 2.637 1 95.5 89 ASN B CA 1
ATOM 2365 C C . ASN B 1 89 ? 12.656 2.076 2.277 1 95.5 89 ASN B C 1
ATOM 2367 O O . ASN B 1 89 ? 11.789 1.881 3.135 1 95.5 89 ASN B O 1
ATOM 2371 N N . ILE B 1 90 ? 12.391 2.322 1.009 1 94.88 90 ILE B N 1
ATOM 2372 C CA . ILE B 1 90 ? 11.008 2.414 0.544 1 94.88 90 ILE B CA 1
ATOM 2373 C C . ILE B 1 90 ? 10.344 1.044 0.638 1 94.88 90 ILE B C 1
ATOM 2375 O O . ILE B 1 90 ? 9.219 0.926 1.136 1 94.88 90 ILE B O 1
ATOM 2379 N N . ALA B 1 91 ? 11.062 0.027 0.241 1 96.25 91 ALA B N 1
ATOM 2380 C CA . ALA B 1 91 ? 10.547 -1.337 0.325 1 96.25 91 ALA B CA 1
ATOM 2381 C C . ALA B 1 91 ? 10.281 -1.733 1.774 1 96.25 91 ALA B C 1
ATOM 2383 O O . ALA B 1 91 ? 9.242 -2.33 2.08 1 96.25 91 ALA B O 1
ATOM 2384 N N . ALA B 1 92 ? 11.203 -1.4 2.635 1 96.62 92 ALA B N 1
ATOM 2385 C CA . ALA B 1 92 ? 11.047 -1.714 4.055 1 96.62 92 ALA B CA 1
ATOM 2386 C C . ALA B 1 92 ? 9.844 -0.986 4.648 1 96.62 92 ALA B C 1
ATOM 2388 O O . ALA B 1 92 ? 9.125 -1.542 5.477 1 96.62 92 ALA B O 1
ATOM 2389 N N . ALA B 1 93 ? 9.656 0.218 4.262 1 97.12 93 ALA B N 1
ATOM 2390 C CA . ALA B 1 93 ? 8.523 1.007 4.734 1 97.12 93 ALA B CA 1
ATOM 2391 C C . ALA B 1 93 ? 7.195 0.366 4.328 1 97.12 93 ALA B C 1
ATOM 2393 O O . ALA B 1 93 ? 6.273 0.264 5.137 1 97.12 93 ALA B O 1
ATOM 2394 N N . LEU B 1 94 ? 7.105 -0.065 3.072 1 95.25 94 LEU B N 1
ATOM 2395 C CA . LEU B 1 94 ? 5.902 -0.734 2.584 1 95.25 94 LEU B CA 1
ATOM 2396 C C . LEU B 1 94 ? 5.625 -2.002 3.387 1 95.25 94 LEU B C 1
ATOM 2398 O O . LEU B 1 94 ? 4.492 -2.232 3.818 1 95.25 94 LEU B O 1
ATOM 2402 N N . ARG B 1 95 ? 6.648 -2.736 3.656 1 96 95 ARG B N 1
ATOM 2403 C CA . ARG B 1 95 ? 6.492 -3.982 4.398 1 96 95 ARG B CA 1
ATOM 2404 C C . ARG B 1 95 ? 6.133 -3.711 5.855 1 96 95 ARG B C 1
ATOM 2406 O O . ARG B 1 95 ? 5.586 -4.582 6.539 1 96 95 ARG B O 1
ATOM 2413 N N . ALA B 1 96 ? 6.449 -2.543 6.281 1 96.56 96 ALA B N 1
ATOM 2414 C CA . ALA B 1 96 ? 6.129 -2.176 7.66 1 96.56 96 ALA B CA 1
ATOM 2415 C C . ALA B 1 96 ? 4.715 -1.618 7.766 1 96.56 96 ALA B C 1
ATOM 2417 O O . ALA B 1 96 ? 4.262 -1.256 8.852 1 96.56 96 ALA B O 1
ATOM 2418 N N . GLY B 1 97 ? 4.023 -1.505 6.637 1 96.69 97 GLY B N 1
ATOM 2419 C CA . GLY B 1 97 ? 2.627 -1.095 6.656 1 96.69 97 GLY B CA 1
ATOM 2420 C C . GLY B 1 97 ? 2.438 0.39 6.414 1 96.69 97 GLY B C 1
ATOM 2421 O O . GLY B 1 97 ? 1.354 0.93 6.645 1 96.69 97 GLY B O 1
ATOM 2422 N N . VAL B 1 98 ? 3.49 1.026 6.008 1 97.38 98 VAL B N 1
ATOM 2423 C CA . VAL B 1 98 ? 3.418 2.447 5.684 1 97.38 98 VAL B CA 1
ATOM 2424 C C . VAL B 1 98 ? 2.547 2.65 4.445 1 97.38 98 VAL B C 1
ATOM 2426 O O . VAL B 1 98 ? 2.77 2.016 3.412 1 97.38 98 VAL B O 1
ATOM 2429 N N . LEU B 1 99 ? 1.585 3.596 4.547 1 96.62 99 LEU B N 1
ATOM 2430 C CA . LEU B 1 99 ? 0.563 3.721 3.514 1 96.62 99 LEU B CA 1
ATOM 2431 C C . LEU B 1 99 ? 1.046 4.613 2.377 1 96.62 99 LEU B C 1
ATOM 2433 O O . LEU B 1 99 ? 0.542 4.527 1.255 1 96.62 99 LEU B O 1
ATOM 2437 N N . ALA B 1 100 ? 1.917 5.469 2.631 1 95.69 100 ALA B N 1
ATOM 2438 C CA . ALA B 1 100 ? 2.537 6.359 1.655 1 95.69 100 ALA B CA 1
ATOM 2439 C C . ALA B 1 100 ? 3.9 6.844 2.143 1 95.69 100 ALA B C 1
ATOM 2441 O O . ALA B 1 100 ? 4.203 6.773 3.336 1 95.69 100 ALA B O 1
ATOM 2442 N N . PHE B 1 101 ? 4.715 7.258 1.201 1 96.69 101 PHE B N 1
ATOM 2443 C CA . PHE B 1 101 ? 6.066 7.73 1.487 1 96.69 101 PHE B CA 1
ATOM 2444 C C . PHE B 1 101 ? 6.324 9.07 0.806 1 96.69 101 PHE B C 1
ATOM 2446 O O . PHE B 1 101 ? 6.145 9.195 -0.407 1 96.69 101 PHE B O 1
ATOM 2453 N N . VAL B 1 102 ? 6.715 10.094 1.625 1 96.81 102 VAL B N 1
ATOM 2454 C CA . VAL B 1 102 ? 7.004 11.438 1.132 1 96.81 102 VAL B CA 1
ATOM 2455 C C . VAL B 1 102 ? 8.484 11.75 1.332 1 96.81 102 VAL B C 1
ATOM 2457 O O . VAL B 1 102 ? 8.992 11.703 2.455 1 96.81 102 VAL B O 1
ATOM 2460 N N . ILE B 1 103 ? 9.133 12.125 0.269 1 95.12 103 ILE B N 1
ATOM 2461 C CA . ILE B 1 103 ? 10.57 12.367 0.328 1 95.12 103 ILE B CA 1
ATOM 2462 C C . ILE B 1 103 ? 10.836 13.844 0.609 1 95.12 103 ILE B C 1
ATOM 2464 O O . ILE B 1 103 ? 10.32 14.719 -0.094 1 95.12 103 ILE B O 1
ATOM 2468 N N . LYS B 1 104 ? 11.562 14.078 1.632 1 95.12 104 LYS B N 1
ATOM 2469 C CA . LYS B 1 104 ? 12.055 15.422 1.914 1 95.12 104 LYS B CA 1
ATOM 2470 C C . LYS B 1 104 ? 13.211 15.789 0.99 1 95.12 104 LYS B C 1
ATOM 2472 O O . LYS B 1 104 ? 14.039 14.938 0.649 1 95.12 104 LYS B O 1
ATOM 2477 N N . PRO B 1 105 ? 13.398 17.031 0.612 1 94.62 105 PRO B N 1
ATOM 2478 C CA . PRO B 1 105 ? 12.383 18.062 0.748 1 94.62 105 PRO B CA 1
ATOM 2479 C C . PRO B 1 105 ? 11.211 17.875 -0.209 1 94.62 105 PRO B C 1
ATOM 2481 O O . PRO B 1 105 ? 11.344 17.203 -1.23 1 94.62 105 PRO B O 1
ATOM 2484 N N . PHE B 1 106 ? 10.016 18.406 0.243 1 92.19 106 PHE B N 1
ATOM 2485 C CA . PHE B 1 106 ? 8.836 18.297 -0.599 1 92.19 106 PHE B CA 1
ATOM 2486 C C . PHE B 1 106 ? 8.031 19.594 -0.578 1 92.19 106 PHE B C 1
ATOM 2488 O O . PHE B 1 106 ? 8.188 20.422 0.331 1 92.19 106 PHE B O 1
ATOM 2495 N N . GLU B 1 107 ? 7.203 19.734 -1.599 1 86.69 107 GLU B N 1
ATOM 2496 C CA . GLU B 1 107 ? 6.273 20.859 -1.664 1 86.69 107 GLU B CA 1
ATOM 2497 C C . GLU B 1 107 ? 5.012 20.578 -0.854 1 86.69 107 GLU B C 1
ATOM 2499 O O . GLU B 1 107 ? 4.582 19.422 -0.742 1 86.69 107 GLU B O 1
ATOM 2504 N N . PRO B 1 108 ? 4.402 21.609 -0.336 1 91.25 108 PRO B N 1
ATOM 2505 C CA . PRO B 1 108 ? 3.154 21.438 0.41 1 91.25 108 PRO B CA 1
ATOM 2506 C C . PRO B 1 108 ? 2.109 20.641 -0.368 1 91.25 108 PRO B C 1
ATOM 2508 O O . PRO B 1 108 ? 1.382 19.828 0.217 1 91.25 108 PRO B O 1
ATOM 2511 N N . ARG B 1 109 ? 2.121 20.828 -1.674 1 90.56 109 ARG B N 1
ATOM 2512 C CA . ARG B 1 109 ? 1.137 20.141 -2.504 1 90.56 109 ARG B CA 1
ATOM 2513 C C . ARG B 1 109 ? 1.339 18.625 -2.455 1 90.56 109 ARG B C 1
ATOM 2515 O O . ARG B 1 109 ? 0.371 17.875 -2.498 1 90.56 109 ARG B O 1
ATOM 2522 N N . THR B 1 110 ? 2.562 18.219 -2.32 1 92.12 110 THR B N 1
ATOM 2523 C CA . THR B 1 110 ? 2.859 16.797 -2.24 1 92.12 110 THR B CA 1
ATOM 2524 C C . THR B 1 110 ? 2.225 16.172 -0.996 1 92.12 110 THR B C 1
ATOM 2526 O O . THR B 1 110 ? 1.546 15.148 -1.081 1 92.12 110 THR B O 1
ATOM 2529 N N . LEU B 1 111 ? 2.395 16.797 0.125 1 96 111 LEU B N 1
ATOM 2530 C CA . LEU B 1 111 ? 1.799 16.312 1.365 1 96 111 LEU B CA 1
ATOM 2531 C C . LEU B 1 111 ? 0.277 16.359 1.29 1 96 111 LEU B C 1
ATOM 2533 O O . LEU B 1 111 ? -0.396 15.414 1.72 1 96 111 LEU B O 1
ATOM 2537 N N . ALA B 1 112 ? -0.217 17.422 0.728 1 94.19 112 ALA B N 1
ATOM 2538 C CA . ALA B 1 112 ? -1.664 17.578 0.593 1 94.19 112 ALA B CA 1
ATOM 2539 C C . ALA B 1 112 ? -2.256 16.422 -0.226 1 94.19 112 ALA B C 1
ATOM 2541 O O . ALA B 1 112 ? -3.297 15.875 0.132 1 94.19 112 ALA B O 1
ATOM 2542 N N . THR B 1 113 ? -1.603 16.062 -1.296 1 92.94 113 THR B N 1
ATOM 2543 C CA . THR B 1 113 ? -2.064 14.984 -2.162 1 92.94 113 THR B CA 1
ATOM 2544 C C . THR B 1 113 ? -2.125 13.664 -1.397 1 92.94 113 THR B C 1
ATOM 2546 O O . THR B 1 113 ? -3.109 12.93 -1.496 1 92.94 113 THR B O 1
ATOM 2549 N N . LYS B 1 114 ? -1.102 13.398 -0.613 1 96.38 114 LYS B N 1
ATOM 2550 C CA . LYS B 1 114 ? -1.063 12.156 0.148 1 96.38 114 LYS B CA 1
ATOM 2551 C C . LYS B 1 114 ? -2.137 12.141 1.233 1 96.38 114 LYS B C 1
ATOM 2553 O O . LYS B 1 114 ? -2.807 11.125 1.438 1 96.38 114 LYS B O 1
ATOM 2558 N N . LEU B 1 115 ? -2.33 13.258 1.918 1 97.06 115 LEU B N 1
ATOM 2559 C CA . LEU B 1 115 ? -3.33 13.344 2.977 1 97.06 115 LEU B CA 1
ATOM 2560 C C . LEU B 1 115 ? -4.738 13.211 2.406 1 97.06 115 LEU B C 1
ATOM 2562 O O . LEU B 1 115 ? -5.582 12.516 2.973 1 97.06 115 LEU B O 1
ATOM 2566 N N . LYS B 1 116 ? -4.969 13.875 1.314 1 93.56 116 LYS B N 1
ATOM 2567 C CA . LYS B 1 116 ? -6.285 13.789 0.687 1 93.56 116 LYS B CA 1
ATOM 2568 C C . LYS B 1 116 ? -6.562 12.383 0.171 1 93.56 116 LYS B C 1
ATOM 2570 O O . LYS B 1 116 ? -7.691 11.891 0.26 1 93.56 116 LYS B O 1
ATOM 2575 N N . GLY B 1 117 ? -5.566 11.781 -0.443 1 94 117 GLY B N 1
ATOM 2576 C CA . GLY B 1 117 ? -5.711 10.391 -0.838 1 94 117 GLY B CA 1
ATOM 2577 C C . GLY B 1 117 ? -6.051 9.469 0.321 1 94 117 GLY B C 1
ATOM 2578 O O . GLY B 1 117 ? -6.941 8.625 0.208 1 94 117 GLY B O 1
ATOM 2579 N N . TRP B 1 118 ? -5.355 9.656 1.41 1 96.88 118 TRP B N 1
ATOM 2580 C CA . TRP B 1 118 ? -5.625 8.883 2.617 1 96.88 118 TRP B CA 1
ATOM 2581 C C . TRP B 1 118 ? -7.043 9.117 3.115 1 96.88 118 TRP B C 1
ATOM 2583 O O . TRP B 1 118 ? -7.734 8.18 3.523 1 96.88 118 TRP B O 1
ATOM 2593 N N . ALA B 1 119 ? -7.469 10.367 3.062 1 95.38 119 ALA B N 1
ATOM 2594 C CA . ALA B 1 119 ? -8.828 10.688 3.486 1 95.38 119 ALA B CA 1
ATOM 2595 C C . ALA B 1 119 ? -9.859 9.977 2.617 1 95.38 119 ALA B C 1
ATOM 2597 O O . ALA B 1 119 ? -10.875 9.484 3.119 1 95.38 119 ALA B O 1
ATOM 2598 N N . ARG B 1 120 ? -9.664 9.977 1.319 1 91.94 120 ARG B N 1
ATOM 2599 C CA . ARG B 1 120 ? -10.555 9.25 0.42 1 91.94 120 ARG B CA 1
ATOM 2600 C C . ARG B 1 120 ? -10.602 7.766 0.771 1 91.94 120 ARG B C 1
ATOM 2602 O O . ARG B 1 120 ? -11.672 7.16 0.819 1 91.94 120 ARG B O 1
ATOM 2609 N N . TYR B 1 121 ? -9.43 7.227 0.955 1 94.19 121 TYR B N 1
ATOM 2610 C CA . TYR B 1 121 ? -9.297 5.844 1.395 1 94.19 121 TYR B CA 1
ATOM 2611 C C . TYR B 1 121 ? -10.117 5.594 2.656 1 94.19 121 TYR B C 1
ATOM 2613 O O . TYR B 1 121 ? -10.898 4.645 2.721 1 94.19 121 TYR B O 1
ATOM 2621 N N . ARG B 1 122 ? -10 6.422 3.67 1 95 122 ARG B N 1
ATOM 2622 C CA . ARG B 1 122 ? -10.695 6.281 4.945 1 95 122 ARG B CA 1
ATOM 2623 C C . ARG B 1 122 ? -12.203 6.395 4.762 1 95 122 ARG B C 1
ATOM 2625 O O . ARG B 1 122 ? -12.969 5.656 5.383 1 95 122 ARG B O 1
ATOM 2632 N N . ARG B 1 123 ? -12.617 7.305 3.955 1 92.06 123 ARG B N 1
ATOM 2633 C CA . ARG B 1 123 ? -14.039 7.488 3.705 1 92.06 123 ARG B CA 1
ATOM 2634 C C . ARG B 1 123 ? -14.641 6.266 3.021 1 92.06 123 ARG B C 1
ATOM 2636 O O . AR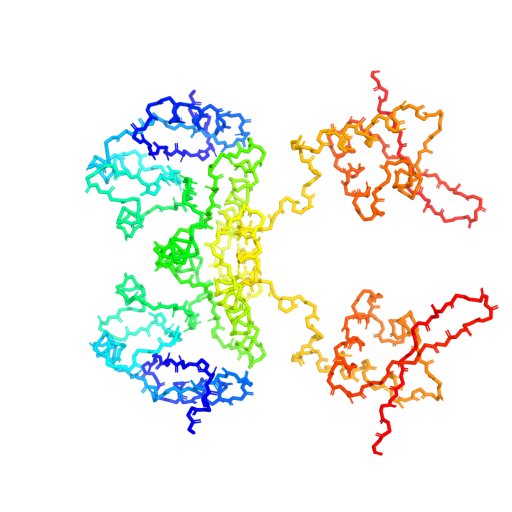G B 1 123 ? -15.75 5.84 3.355 1 92.06 123 ARG B O 1
ATOM 2643 N N . GLN B 1 124 ? -13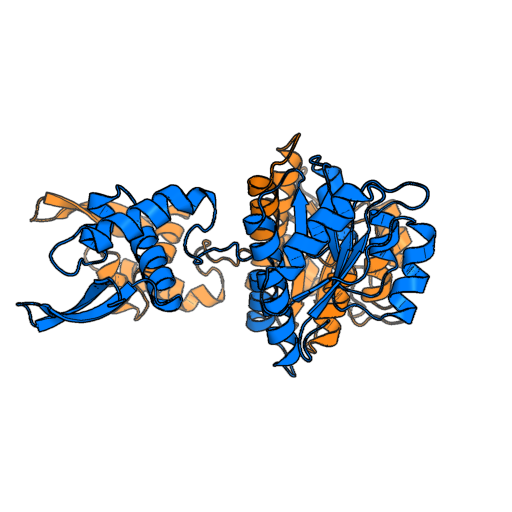.922 5.789 2.086 1 90.12 124 GLN B N 1
ATOM 2644 C CA . GLN B 1 124 ? -14.391 4.602 1.381 1 90.12 124 GLN B CA 1
ATOM 2645 C C . GLN B 1 124 ? -14.508 3.408 2.326 1 90.12 124 GLN B C 1
ATOM 2647 O O . GLN B 1 124 ? -15.469 2.635 2.244 1 90.12 124 GLN B O 1
ATOM 2652 N N . LEU B 1 125 ? -13.547 3.236 3.178 1 93.62 125 LEU B N 1
ATOM 2653 C CA . LEU B 1 125 ? -13.594 2.168 4.172 1 93.62 125 LEU B CA 1
ATOM 2654 C C . LEU B 1 125 ? -14.812 2.312 5.07 1 93.62 125 LEU B C 1
ATOM 2656 O O . LEU B 1 125 ? -15.508 1.329 5.348 1 93.62 125 LEU B O 1
ATOM 2660 N N . ALA B 1 126 ? -15.039 3.51 5.473 1 91.44 126 ALA B N 1
ATOM 2661 C CA . ALA B 1 126 ? -16.125 3.779 6.418 1 91.44 126 ALA B CA 1
ATOM 2662 C C . ALA B 1 126 ? -17.484 3.582 5.758 1 91.44 126 ALA B C 1
ATOM 2664 O O . ALA B 1 126 ? -18.469 3.254 6.43 1 91.44 126 ALA B O 1
ATOM 2665 N N . ALA B 1 127 ? -17.578 3.717 4.488 1 88.44 127 ALA B N 1
ATOM 2666 C CA . ALA B 1 127 ? -18.844 3.691 3.764 1 88.44 127 ALA B CA 1
ATOM 2667 C C . ALA B 1 127 ? -19.234 2.266 3.377 1 88.44 127 ALA B C 1
ATOM 2669 O O . ALA B 1 127 ? -20.344 2.023 2.885 1 88.44 127 ALA B O 1
ATOM 2670 N N . SER B 1 128 ? -18.344 1.366 3.602 1 86.38 128 SER B N 1
ATOM 2671 C CA . SER B 1 128 ? -18.594 0.011 3.117 1 86.38 128 SER B CA 1
ATOM 2672 C C . SER B 1 128 ? -18.797 -0.962 4.273 1 86.38 128 SER B C 1
ATOM 2674 O O . SER B 1 128 ? -18.141 -0.838 5.316 1 86.38 128 SER B O 1
ATOM 2676 N N . THR B 1 129 ? -19.719 -1.889 4.051 1 86.75 129 THR B N 1
ATOM 2677 C CA . THR B 1 129 ? -19.875 -2.986 5 1 86.75 129 THR B CA 1
ATOM 2678 C C . THR B 1 129 ? -19.109 -4.219 4.535 1 86.75 129 THR B C 1
ATOM 2680 O O . THR B 1 129 ? -18.438 -4.875 5.336 1 86.75 129 THR B O 1
ATOM 2683 N N . ASN B 1 130 ? -19.203 -4.492 3.287 1 88.25 130 ASN B N 1
ATOM 2684 C CA . ASN B 1 130 ? -18.453 -5.543 2.617 1 88.25 130 ASN B CA 1
ATOM 2685 C C . ASN B 1 130 ? -17.828 -5.043 1.313 1 88.25 130 ASN B C 1
ATOM 2687 O O . ASN B 1 130 ? -18.406 -4.172 0.647 1 88.25 130 ASN B O 1
ATOM 2691 N N . LEU B 1 131 ? -16.688 -5.59 1.104 1 91 131 LEU B N 1
ATOM 2692 C CA . LEU B 1 131 ? -15.984 -5.168 -0.1 1 91 131 LEU B CA 1
ATOM 2693 C C . LEU B 1 131 ? -15.867 -6.316 -1.096 1 91 131 LEU B C 1
ATOM 2695 O O . LEU B 1 131 ? -15.648 -7.465 -0.703 1 91 131 LEU B O 1
ATOM 2699 N N . ASP B 1 132 ? -16.125 -5.969 -2.326 1 90.5 132 ASP B N 1
ATOM 2700 C CA . ASP B 1 132 ? -15.711 -6.875 -3.391 1 90.5 132 ASP B CA 1
ATOM 2701 C C . ASP B 1 132 ? -14.336 -6.496 -3.934 1 90.5 132 ASP B C 1
ATOM 2703 O O . ASP B 1 132 ? -13.711 -5.555 -3.443 1 90.5 132 ASP B O 1
ATOM 2707 N N . GLN B 1 133 ? -13.852 -7.266 -4.863 1 91.44 133 GLN B N 1
ATOM 2708 C CA . GLN B 1 133 ? -12.492 -7.059 -5.359 1 91.44 133 GLN B CA 1
ATOM 2709 C C . GLN B 1 133 ? -12.336 -5.664 -5.961 1 91.44 133 GLN B C 1
ATOM 2711 O O . GLN B 1 133 ? -11.305 -5.012 -5.762 1 91.44 133 GLN B O 1
ATOM 2716 N N . SER B 1 134 ? -13.32 -5.238 -6.73 1 87.5 134 SER B N 1
ATOM 2717 C CA . SER B 1 134 ? -13.281 -3.912 -7.34 1 87.5 134 SER B CA 1
ATOM 2718 C C . SER B 1 134 ? -13.18 -2.818 -6.281 1 87.5 134 SER B C 1
ATOM 2720 O O . SER B 1 134 ? -12.477 -1.824 -6.469 1 87.5 134 SER B O 1
ATOM 2722 N N . ALA B 1 135 ? -13.922 -3.035 -5.238 1 89.5 135 ALA B N 1
ATOM 2723 C CA . ALA B 1 135 ? -13.891 -2.07 -4.141 1 89.5 135 ALA B CA 1
ATOM 2724 C C . ALA B 1 135 ? -12.523 -2.049 -3.463 1 89.5 135 ALA B C 1
ATOM 2726 O O . ALA B 1 135 ? -12.016 -0.98 -3.111 1 89.5 135 ALA B O 1
ATOM 2727 N N . VAL B 1 136 ? -11.875 -3.168 -3.262 1 93.56 136 VAL B N 1
ATOM 2728 C CA . VAL B 1 136 ? -10.531 -3.254 -2.693 1 93.56 136 VAL B CA 1
ATOM 2729 C C . VAL B 1 136 ? -9.547 -2.516 -3.592 1 93.56 136 VAL B C 1
ATOM 2731 O O . VAL B 1 136 ? -8.719 -1.74 -3.109 1 93.56 136 VAL B O 1
ATOM 2734 N N . ASP B 1 137 ? -9.711 -2.713 -4.887 1 89.31 137 ASP B N 1
ATOM 2735 C CA . ASP B 1 137 ? -8.828 -2.049 -5.84 1 89.31 137 ASP B CA 1
ATOM 2736 C C . ASP B 1 137 ? -8.969 -0.532 -5.762 1 89.31 137 ASP B C 1
ATOM 2738 O O . ASP B 1 137 ? -7.98 0.196 -5.844 1 89.31 137 ASP B O 1
ATOM 2742 N N . ARG B 1 138 ? -10.164 -0.116 -5.617 1 87.81 138 ARG B N 1
ATOM 2743 C CA . ARG B 1 138 ? -10.422 1.316 -5.512 1 87.81 138 ARG B CA 1
ATOM 2744 C C . ARG B 1 138 ? -9.805 1.894 -4.242 1 87.81 138 ARG B C 1
ATOM 2746 O O . ARG B 1 138 ? -9.336 3.035 -4.238 1 87.81 138 ARG B O 1
ATOM 2753 N N . LEU B 1 139 ? -9.844 1.152 -3.174 1 90.62 139 LEU B N 1
ATOM 2754 C CA . LEU B 1 139 ? -9.234 1.593 -1.925 1 90.62 139 LEU B CA 1
ATOM 2755 C C . LEU B 1 139 ? -7.738 1.838 -2.107 1 90.62 139 LEU B C 1
ATOM 2757 O O . LEU B 1 139 ? -7.223 2.883 -1.706 1 90.62 139 LEU B O 1
ATOM 2761 N N . TYR B 1 140 ? -7.098 0.896 -2.752 1 88.94 140 TYR B N 1
ATOM 2762 C CA . TYR B 1 140 ? -5.668 1.022 -2.996 1 88.94 140 TYR B CA 1
ATOM 2763 C C . TYR B 1 140 ? -5.375 2.197 -3.922 1 88.94 140 TYR B C 1
ATOM 2765 O O . TYR B 1 140 ? -4.441 2.969 -3.68 1 88.94 140 TYR B O 1
ATOM 2773 N N . LYS B 1 141 ? -6.211 2.35 -4.887 1 85.12 141 LYS B N 1
ATOM 2774 C CA . LYS B 1 141 ? -6.039 3.441 -5.84 1 85.12 141 LYS B CA 1
ATOM 2775 C C . LYS B 1 141 ? -6.223 4.797 -5.164 1 85.12 141 LYS B C 1
ATOM 2777 O O . LYS B 1 141 ? -5.551 5.77 -5.512 1 85.12 141 LYS B O 1
ATOM 2782 N N . ALA B 1 142 ? -7.141 4.824 -4.289 1 87.19 142 ALA B N 1
ATOM 2783 C CA . ALA B 1 142 ? -7.41 6.07 -3.578 1 87.19 142 ALA B CA 1
ATOM 2784 C C . ALA B 1 142 ? -6.168 6.562 -2.842 1 87.19 142 ALA B C 1
ATOM 2786 O O . ALA B 1 142 ? -5.902 7.766 -2.787 1 87.19 142 ALA B O 1
ATOM 2787 N N . LEU B 1 143 ? -5.395 5.684 -2.281 1 88.31 143 LEU B N 1
ATOM 2788 C CA . LEU B 1 143 ? -4.211 6.02 -1.498 1 88.31 143 LEU B CA 1
ATOM 2789 C C . LEU B 1 143 ? -3.135 6.641 -2.381 1 88.31 143 LEU B C 1
ATOM 2791 O O . LEU B 1 143 ? -2.391 7.516 -1.935 1 88.31 143 LEU B O 1
ATOM 2795 N N . TRP B 1 144 ? -3.105 6.238 -3.637 1 77.62 144 TRP B N 1
ATOM 2796 C CA . TRP B 1 144 ? -1.932 6.609 -4.418 1 77.62 144 TRP B CA 1
ATOM 2797 C C . TRP B 1 144 ? -2.336 7.328 -5.699 1 77.62 144 TRP B C 1
ATOM 2799 O O . TRP B 1 144 ? -1.493 7.598 -6.562 1 77.62 144 TRP B O 1
ATOM 2809 N N . ALA B 1 145 ? -3.613 7.406 -5.875 1 61.84 145 ALA B N 1
ATOM 2810 C CA . ALA B 1 145 ? -4.07 8.164 -7.039 1 61.84 145 ALA B CA 1
ATOM 2811 C C . ALA B 1 145 ? -3.529 9.586 -7.012 1 61.84 145 ALA B C 1
ATOM 2813 O O . ALA B 1 145 ? -3.547 10.25 -5.969 1 61.84 145 ALA B O 1
ATOM 2814 N N . GLY B 1 146 ? -2.242 9.664 -7.438 1 52 146 GLY B N 1
ATOM 2815 C CA . GLY B 1 146 ? -1.773 11.031 -7.598 1 52 146 GLY B CA 1
ATOM 2816 C C . GLY B 1 146 ? -2.887 12.016 -7.918 1 52 146 GLY B C 1
ATOM 2817 O O . GLY B 1 146 ? -4.016 11.609 -8.203 1 52 146 GLY B O 1
ATOM 2818 N N . GLU B 1 147 ? -2.672 13.258 -7.402 1 42.84 147 GLU B N 1
ATOM 2819 C CA . GLU B 1 147 ? -3.568 14.289 -7.914 1 42.84 147 GLU B CA 1
ATOM 2820 C C . GLU B 1 147 ? -3.924 14.039 -9.375 1 42.84 147 GLU B C 1
ATOM 2822 O O . GLU B 1 147 ? -3.254 14.539 -10.281 1 42.84 147 GLU B O 1
ATOM 2827 N N . GLU B 1 148 ? -3.688 12.742 -9.734 1 39.38 148 GLU B N 1
ATOM 2828 C CA . GLU B 1 148 ? -3.998 12.875 -11.156 1 39.38 148 GLU B CA 1
ATOM 2829 C C . GLU B 1 148 ? -5.133 13.875 -11.383 1 39.38 148 GLU B C 1
ATOM 2831 O O . GLU B 1 148 ? -5.117 14.633 -12.352 1 39.38 148 GLU B O 1
ATOM 2836 N N . THR B 1 149 ? -6.227 13.375 -10.766 1 35.44 149 THR B N 1
ATOM 2837 C CA . THR B 1 149 ? -7.402 14.109 -11.219 1 35.44 149 THR B CA 1
ATOM 2838 C C . THR B 1 149 ? -7.395 15.539 -10.672 1 35.44 149 THR B C 1
ATOM 2840 O O . THR B 1 149 ? -8.32 16.312 -10.922 1 35.44 149 THR B O 1
ATOM 2843 N N . ALA B 1 150 ? -6.828 15.688 -9.398 1 34.97 150 ALA B N 1
ATOM 2844 C CA . ALA B 1 150 ? -7.023 17.078 -9.008 1 34.97 150 ALA B CA 1
ATOM 2845 C C . ALA B 1 150 ? -6.215 18.016 -9.906 1 34.97 150 ALA B C 1
ATOM 2847 O O . ALA B 1 150 ? -5.152 17.641 -10.406 1 34.97 150 ALA B O 1
ATOM 2848 N N . ALA B 1 151 ? -6.711 18.938 -10.375 1 34.69 151 ALA B N 1
ATOM 2849 C CA . ALA B 1 151 ? -6.098 20.078 -11.047 1 34.69 151 ALA B CA 1
ATOM 2850 C C . ALA B 1 151 ? -4.789 20.469 -10.375 1 34.69 151 ALA B C 1
ATOM 2852 O O . ALA B 1 151 ? -4.672 20.406 -9.148 1 34.69 151 ALA B O 1
ATOM 2853 N N . PRO B 1 152 ? -3.447 20.172 -10.961 1 32.91 152 PRO B N 1
ATOM 2854 C CA . PRO B 1 152 ? -2.172 20.625 -10.406 1 32.91 152 PRO B CA 1
ATOM 2855 C C . PRO B 1 152 ? -2.348 21.703 -9.336 1 32.91 152 PRO B C 1
ATOM 2857 O O . PRO B 1 152 ? -2.871 22.781 -9.625 1 32.91 152 PRO B O 1
ATOM 2860 N N . SER B 1 153 ? -2.521 21.344 -8.195 1 31.5 153 SER B N 1
ATOM 2861 C CA . SER B 1 153 ? -2.615 22.516 -7.316 1 31.5 153 SER B CA 1
ATOM 2862 C C . SER B 1 153 ? -1.325 23.328 -7.336 1 31.5 153 SER B C 1
ATOM 2864 O O . SER B 1 153 ? -1.356 24.547 -7.535 1 31.5 153 SER B O 1
ATOM 2866 N N . GLY B 1 154 ? -0.137 22.781 -6.535 1 32.38 154 GLY B N 1
ATOM 2867 C CA . GLY B 1 154 ? 0.861 23.781 -6.195 1 32.38 154 GLY B CA 1
ATOM 2868 C C . GLY B 1 154 ? 1.701 24.219 -7.379 1 32.38 154 GLY B C 1
ATOM 2869 O O . GLY B 1 154 ? 1.921 25.406 -7.586 1 32.38 154 GLY B O 1
ATOM 2870 N N . GLY B 1 155 ? 2.701 23.297 -7.852 1 34.47 155 GLY B N 1
ATOM 2871 C CA . GLY B 1 155 ? 3.514 23.859 -8.922 1 34.47 155 GLY B CA 1
ATOM 2872 C C . GLY B 1 155 ? 2.736 24.094 -10.203 1 34.47 155 GLY B C 1
ATOM 2873 O O . GLY B 1 155 ? 3.328 24.234 -11.273 1 34.47 155 GLY B O 1
ATOM 2874 N N . ALA B 1 156 ? 1.637 23.75 -10.281 1 44.59 156 ALA B N 1
ATOM 2875 C CA . ALA B 1 156 ? 0.388 23.953 -11.016 1 44.59 156 ALA B CA 1
ATOM 2876 C C . ALA B 1 156 ? 0.048 25.438 -11.117 1 44.59 156 ALA B C 1
ATOM 2878 O O . ALA B 1 156 ? -0.891 25.812 -11.82 1 44.59 156 ALA B O 1
ATOM 2879 N N . ALA B 1 157 ? 0.806 25.922 -10.258 1 51.09 157 ALA B N 1
ATOM 2880 C CA . ALA B 1 157 ? 0.613 27.375 -10.211 1 51.09 157 ALA B CA 1
ATOM 2881 C C . ALA B 1 157 ? 1.026 28.031 -11.523 1 51.09 157 ALA B C 1
ATOM 2883 O O . ALA B 1 157 ? 0.271 28.828 -12.094 1 51.09 157 ALA B O 1
ATOM 2884 N N . PRO B 1 158 ? 2.303 27.453 -11.781 1 58.09 158 PRO B N 1
ATOM 2885 C CA . PRO B 1 158 ? 2.611 28.188 -13.008 1 58.09 158 PRO B CA 1
ATOM 2886 C C . PRO B 1 158 ? 1.755 27.75 -14.195 1 58.09 158 PRO B C 1
ATOM 2888 O O . PRO B 1 158 ? 1.293 28.594 -14.969 1 58.09 158 PRO B O 1
ATOM 2891 N N . THR B 1 159 ? 1.532 26.359 -14.211 1 66.75 159 THR B N 1
ATOM 2892 C CA . THR B 1 159 ? 0.738 25.922 -15.352 1 66.75 159 THR B CA 1
ATOM 2893 C C . THR B 1 159 ? -0.736 26.266 -15.148 1 66.75 159 THR B C 1
ATOM 2895 O O . THR B 1 159 ? -1.408 26.719 -16.078 1 66.75 159 THR B O 1
ATOM 2898 N N . GLU B 1 160 ? -1.176 25.922 -13.945 1 69.12 160 GLU B N 1
ATOM 2899 C CA . GLU B 1 160 ? -2.539 26.344 -13.641 1 69.12 160 GLU B CA 1
ATOM 2900 C C . GLU B 1 160 ? -2.697 27.859 -13.805 1 69.12 160 GLU B C 1
ATOM 2902 O O . GLU B 1 160 ? -3.689 28.312 -14.367 1 69.12 160 GLU B O 1
ATOM 2907 N N . GLN B 1 161 ? -1.686 28.453 -13.234 1 73.06 161 GLN B N 1
ATOM 2908 C CA . GLN B 1 161 ? -1.67 29.906 -13.406 1 73.06 161 GLN B CA 1
ATOM 2909 C C . GLN B 1 161 ? -1.554 30.281 -14.875 1 73.06 161 GLN B C 1
ATOM 2911 O O . GLN B 1 161 ? -2.172 31.25 -15.328 1 73.06 161 GLN B O 1
ATOM 2916 N N . ALA B 1 162 ? -0.788 29.453 -15.562 1 78.75 162 ALA B N 1
ATOM 2917 C CA . ALA B 1 162 ? -0.646 29.703 -17 1 78.75 162 ALA B CA 1
ATOM 2918 C C . ALA B 1 162 ? -1.963 29.453 -17.734 1 78.75 162 ALA B C 1
ATOM 2920 O O . ALA B 1 162 ? -2.34 30.219 -18.609 1 78.75 162 ALA B O 1
ATOM 2921 N N . VAL B 1 163 ? -2.662 28.453 -17.266 1 80.31 163 VAL B N 1
ATOM 2922 C CA . VAL B 1 163 ? -3.951 28.125 -17.859 1 80.31 163 VAL B CA 1
ATOM 2923 C C . VAL B 1 163 ? -4.973 29.203 -17.5 1 80.31 163 VAL B C 1
ATOM 2925 O O . VAL B 1 163 ? -5.703 29.688 -18.359 1 80.31 163 VAL B O 1
ATOM 2928 N N . LEU B 1 164 ? -4.922 29.484 -16.203 1 82.44 164 LEU B N 1
ATOM 2929 C CA . LEU B 1 164 ? -5.836 30.531 -15.742 1 82.44 164 LEU B CA 1
ATOM 2930 C C . LEU B 1 164 ? -5.559 31.859 -16.438 1 82.44 164 LEU B C 1
ATOM 2932 O O . LEU B 1 164 ? -6.484 32.531 -16.906 1 82.44 164 LEU B O 1
ATOM 2936 N N . ALA B 1 165 ? -4.305 32.188 -16.531 1 82.31 165 ALA B N 1
ATOM 2937 C CA . ALA B 1 165 ? -3.9 33.438 -17.188 1 82.31 165 ALA B CA 1
ATOM 2938 C C . ALA B 1 165 ? -4.285 33.406 -18.672 1 82.31 165 ALA B C 1
ATOM 2940 O O . ALA B 1 165 ? -4.727 34.438 -19.203 1 82.31 165 ALA B O 1
ATOM 2941 N N . CYS B 1 166 ? -4.133 32.281 -19.25 1 85.56 166 CYS B N 1
ATOM 2942 C CA . CYS B 1 166 ? -4.453 32.094 -20.656 1 85.56 166 CYS B CA 1
ATOM 2943 C C . CYS B 1 166 ? -5.93 32.375 -20.922 1 85.56 166 CYS B C 1
ATOM 2945 O O . CYS B 1 166 ? -6.273 33.125 -21.859 1 85.56 166 CYS B O 1
ATOM 2947 N N . VAL B 1 167 ? -6.727 31.891 -20 1 85.5 167 VAL B N 1
ATOM 2948 C CA . VAL B 1 167 ? -8.164 32.062 -20.172 1 85.5 167 VAL B CA 1
ATOM 2949 C C . VAL B 1 167 ? -8.57 33.469 -19.797 1 85.5 167 VAL B C 1
ATOM 2951 O O . VAL B 1 167 ? -9.398 34.094 -20.484 1 85.5 167 VAL B O 1
ATOM 2954 N N . GLN B 1 168 ? -7.926 33.969 -18.812 1 84.75 168 GLN B N 1
ATOM 2955 C CA . GLN B 1 168 ? -8.266 35.281 -18.328 1 84.75 168 GLN B CA 1
ATOM 2956 C C . GLN B 1 168 ? -7.844 36.375 -19.328 1 84.75 168 GLN B C 1
ATOM 2958 O O . GLN B 1 168 ? -8.5 37.406 -19.453 1 84.75 168 GLN B O 1
ATOM 2963 N N . ASP B 1 169 ? -6.758 36.062 -20.016 1 83.25 169 ASP B N 1
ATOM 2964 C CA . ASP B 1 169 ? -6.195 37.031 -20.938 1 83.25 169 ASP B CA 1
ATOM 2965 C C . ASP B 1 169 ? -6.906 36.969 -22.297 1 83.25 169 ASP B C 1
ATOM 2967 O O . ASP B 1 169 ? -6.703 37.844 -23.141 1 83.25 169 ASP B O 1
ATOM 2971 N N . ALA B 1 170 ? -7.656 35.969 -22.438 1 81.06 170 ALA B N 1
ATOM 2972 C CA . ALA B 1 170 ? -8.305 35.781 -23.734 1 81.06 170 ALA B CA 1
ATOM 2973 C C . ALA B 1 170 ? -9.547 36.656 -23.859 1 81.06 170 ALA B C 1
ATOM 2975 O O . ALA B 1 170 ? -10.289 36.844 -22.891 1 81.06 170 ALA B O 1
ATOM 2976 N N . SER B 1 171 ? -9.672 37.25 -25 1 80.38 171 SER B N 1
ATOM 2977 C CA . SER B 1 171 ? -10.812 38.125 -25.266 1 80.38 171 SER B CA 1
ATOM 2978 C C . SER B 1 171 ? -12.078 37.312 -25.531 1 80.38 171 SER B C 1
ATOM 2980 O O . SER B 1 171 ? -13.188 37.844 -25.438 1 80.38 171 SER B O 1
ATOM 2982 N N . GLU B 1 172 ? -11.938 36.062 -25.844 1 80.25 172 GLU B N 1
ATOM 2983 C CA . GLU B 1 172 ? -13.039 35.156 -26.109 1 80.25 172 GLU B CA 1
ATOM 2984 C C . GLU B 1 172 ? -12.867 33.844 -25.375 1 80.25 172 GLU B C 1
ATOM 2986 O O . GLU B 1 172 ? -11.742 33.469 -25.031 1 80.25 172 GLU B O 1
ATOM 2991 N N . PRO B 1 173 ? -14.016 33.219 -24.984 1 83.5 173 PRO B N 1
ATOM 2992 C CA . PRO B 1 173 ? -13.906 31.906 -24.344 1 83.5 173 PRO B CA 1
ATOM 2993 C C . PRO B 1 173 ? -13.047 30.938 -25.156 1 83.5 173 PRO B C 1
ATOM 2995 O O . PRO B 1 173 ? -13.086 30.938 -26.391 1 83.5 173 PRO B O 1
ATOM 2998 N N . LEU B 1 174 ? -12.242 30.156 -24.453 1 86.06 174 LEU B N 1
ATOM 2999 C CA . LEU B 1 174 ? -11.297 29.266 -25.109 1 86.06 174 LEU B CA 1
ATOM 3000 C C . LEU B 1 174 ? -11.727 27.812 -24.938 1 86.06 174 LEU B C 1
ATOM 3002 O O . LEU B 1 174 ? -12.266 27.438 -23.906 1 86.06 174 LEU B O 1
ATOM 3006 N N . SER B 1 175 ? -11.562 27.078 -25.984 1 82.19 175 SER B N 1
ATOM 3007 C CA . SER B 1 175 ? -11.75 25.641 -25.891 1 82.19 175 SER B CA 1
ATOM 3008 C C . SER B 1 175 ? -10.562 24.969 -25.219 1 82.19 175 SER B C 1
ATOM 3010 O O . SER B 1 175 ? -9.492 25.562 -25.094 1 82.19 175 SER B O 1
ATOM 3012 N N . VAL B 1 176 ? -10.82 23.766 -24.828 1 83.62 176 VAL B N 1
ATOM 3013 C CA . VAL B 1 176 ? -9.766 22.953 -24.234 1 83.62 176 VAL B CA 1
ATOM 3014 C C . VAL B 1 176 ? -8.562 22.891 -25.172 1 83.62 176 VAL B C 1
ATOM 3016 O O . VAL B 1 176 ? -7.418 23.031 -24.734 1 83.62 176 VAL B O 1
ATOM 3019 N N . ALA B 1 177 ? -8.82 22.719 -26.422 1 84.75 177 ALA B N 1
ATOM 3020 C CA . ALA B 1 177 ? -7.77 22.609 -27.422 1 84.75 177 ALA B CA 1
ATOM 3021 C C . ALA B 1 177 ? -6.969 23.891 -27.547 1 84.75 177 ALA B C 1
ATOM 3023 O O . ALA B 1 177 ? -5.742 23.859 -27.656 1 84.75 177 ALA B O 1
ATOM 3024 N N . GLN B 1 178 ? -7.582 24.984 -27.547 1 84.94 178 GLN B N 1
ATOM 3025 C CA . GLN B 1 178 ? -6.945 26.297 -27.641 1 84.94 178 GLN B CA 1
ATOM 3026 C C . GLN B 1 178 ? -6.066 26.562 -26.422 1 84.94 178 GLN B C 1
ATOM 3028 O O . GLN B 1 178 ? -4.953 27.078 -26.547 1 84.94 178 GLN B O 1
ATOM 3033 N N . VAL B 1 179 ? -6.531 26.203 -25.234 1 87.12 179 VAL B N 1
ATOM 3034 C CA . VAL B 1 179 ? -5.766 26.375 -24.016 1 87.12 179 VAL B CA 1
ATOM 3035 C C . VAL B 1 179 ? -4.531 25.484 -24.031 1 87.12 179 VAL B C 1
ATOM 3037 O O . VAL B 1 179 ? -3.434 25.906 -23.688 1 87.12 179 VAL B O 1
ATOM 3040 N N . ALA B 1 180 ? -4.707 24.328 -24.453 1 85.44 180 ALA B N 1
ATOM 3041 C CA . ALA B 1 180 ? -3.609 23.375 -24.547 1 85.44 180 ALA B CA 1
ATOM 3042 C C . ALA B 1 180 ? -2.49 23.906 -25.438 1 85.44 180 ALA B C 1
ATOM 3044 O O . ALA B 1 180 ? -1.313 23.828 -25.078 1 85.44 180 ALA B O 1
ATOM 3045 N N . GLU B 1 181 ? -2.895 24.375 -26.547 1 85.88 181 GLU B N 1
ATOM 3046 C CA . GLU B 1 181 ? -1.942 24.922 -27.516 1 85.88 181 GLU B CA 1
ATOM 3047 C C . GLU B 1 181 ? -1.248 26.172 -26.953 1 85.88 181 GLU B C 1
ATOM 3049 O O . GLU B 1 181 ? -0.031 26.312 -27.094 1 85.88 181 GLU B O 1
ATOM 3054 N N . ALA B 1 182 ? -1.967 27.047 -26.391 1 85.31 182 ALA B N 1
ATOM 3055 C CA . ALA B 1 182 ? -1.455 28.312 -25.891 1 85.31 182 ALA B CA 1
ATOM 3056 C C . ALA B 1 182 ? -0.48 28.109 -24.734 1 85.31 182 ALA B C 1
ATOM 3058 O O . ALA B 1 182 ? 0.541 28.797 -24.656 1 85.31 182 ALA B O 1
ATOM 3059 N N . VAL B 1 183 ? -0.764 27.203 -23.875 1 83.69 183 VAL B N 1
ATOM 3060 C CA . VAL B 1 183 ? 0.024 26.969 -22.672 1 83.69 183 VAL B CA 1
ATOM 3061 C C . VAL B 1 183 ? 1.138 25.969 -22.969 1 83.69 183 VAL B C 1
ATOM 3063 O O . VAL B 1 183 ? 2.162 25.953 -22.281 1 83.69 183 VAL B O 1
ATOM 3066 N N . GLY B 1 184 ? 0.923 25.172 -24.047 1 82 184 GLY B N 1
ATOM 3067 C CA . GLY B 1 184 ? 1.913 24.172 -24.406 1 82 184 GLY B CA 1
ATOM 3068 C C . GLY B 1 184 ? 1.796 22.906 -23.594 1 82 184 GLY B C 1
ATOM 3069 O O . GLY B 1 184 ? 2.805 22.344 -23.156 1 82 184 GLY B O 1
ATOM 3070 N N . ILE B 1 185 ? 0.621 22.531 -23.359 1 75.81 185 ILE B N 1
ATOM 3071 C CA . ILE B 1 185 ? 0.372 21.312 -22.594 1 75.81 185 ILE B CA 1
ATOM 3072 C C . ILE B 1 185 ? -0.551 20.391 -23.375 1 75.81 185 ILE B C 1
ATOM 3074 O O . ILE B 1 185 ? -1.141 20.797 -24.375 1 75.81 185 ILE B O 1
ATOM 3078 N N . ALA B 1 186 ? -0.665 19.172 -23 1 77.19 186 ALA B N 1
ATOM 3079 C CA . ALA B 1 186 ? -1.561 18.203 -23.641 1 77.19 186 ALA B CA 1
ATOM 3080 C C . ALA B 1 186 ? -3.021 18.578 -23.406 1 77.19 186 ALA B C 1
ATOM 3082 O O . ALA B 1 186 ? -3.361 19.172 -22.375 1 77.19 186 ALA B O 1
ATOM 3083 N N . ARG B 1 187 ? -3.918 18.141 -24.312 1 78.25 187 ARG B N 1
ATOM 3084 C CA . ARG B 1 187 ? -5.344 18.422 -24.234 1 78.25 187 ARG B CA 1
ATOM 3085 C C . ARG B 1 187 ? -5.949 17.844 -22.953 1 78.25 187 ARG B C 1
ATOM 3087 O O . ARG B 1 187 ? -6.754 18.484 -22.297 1 78.25 187 ARG B O 1
ATOM 3094 N N . ALA B 1 188 ? -5.523 16.734 -22.672 1 75.5 188 ALA B N 1
ATOM 3095 C CA . ALA B 1 188 ? -6.062 16.078 -21.484 1 75.5 188 ALA B CA 1
ATOM 3096 C C . ALA B 1 188 ? -5.676 16.828 -20.219 1 75.5 188 ALA B C 1
ATOM 3098 O O . ALA B 1 188 ? -6.477 16.953 -19.281 1 75.5 188 ALA B O 1
ATOM 3099 N N . THR B 1 189 ? -4.527 17.359 -20.188 1 73.38 189 THR B N 1
ATOM 3100 C CA . THR B 1 189 ? -4.047 18.156 -19.062 1 73.38 189 THR B CA 1
ATOM 3101 C C . THR B 1 189 ? -4.82 19.469 -18.969 1 73.38 189 THR B C 1
ATOM 3103 O O . THR B 1 189 ? -5.242 19.859 -17.875 1 73.38 189 THR B O 1
ATOM 3106 N N . ALA B 1 190 ? -4.973 20.125 -20.156 1 78.19 190 ALA B N 1
ATOM 3107 C CA . ALA B 1 190 ? -5.738 21.375 -20.188 1 78.19 190 ALA B CA 1
ATOM 3108 C C . ALA B 1 190 ? -7.16 21.156 -19.672 1 78.19 190 ALA B C 1
ATOM 3110 O O . ALA B 1 190 ? -7.668 21.969 -18.891 1 78.19 190 ALA B O 1
ATOM 3111 N N . GLN B 1 191 ? -7.676 20.109 -20.047 1 77.69 191 GLN B N 1
ATOM 3112 C CA . GLN B 1 191 ? -9.039 19.781 -19.641 1 77.69 191 GLN B CA 1
ATOM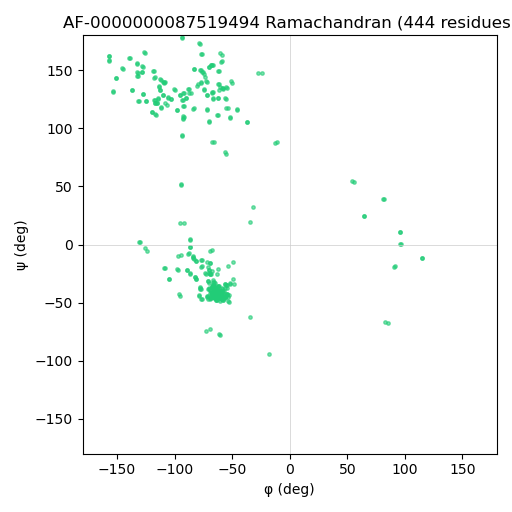 3113 C C . GLN B 1 191 ? -9.141 19.625 -18.125 1 77.69 191 GLN B C 1
ATOM 3115 O O . GLN B 1 191 ? -10.078 20.125 -17.5 1 77.69 191 GLN B O 1
ATOM 3120 N N . ARG B 1 192 ? -8.25 19.031 -17.656 1 73.88 192 ARG B N 1
ATOM 3121 C CA . ARG B 1 192 ? -8.25 18.781 -16.219 1 73.88 192 ARG B CA 1
ATOM 3122 C C . ARG B 1 192 ? -8.117 20.094 -15.438 1 73.88 192 ARG B C 1
ATOM 3124 O O . ARG B 1 192 ? -8.82 20.312 -14.445 1 73.88 192 ARG B O 1
ATOM 3131 N N . TYR B 1 193 ? -7.238 20.922 -15.891 1 74.19 193 TYR B N 1
ATOM 3132 C CA . TYR B 1 193 ? -7.055 22.203 -15.227 1 74.19 193 TYR B CA 1
ATOM 3133 C C . TYR B 1 193 ? -8.297 23.078 -15.375 1 74.19 193 TYR B C 1
ATOM 3135 O O . TYR B 1 193 ? -8.711 23.734 -14.422 1 74.19 193 TYR B O 1
ATOM 3143 N N . LEU B 1 194 ? -8.828 23.047 -16.531 1 79.06 194 LEU B N 1
ATOM 3144 C CA . LEU B 1 194 ? -10.016 23.859 -16.812 1 79.06 194 LEU B CA 1
ATOM 3145 C C . LEU B 1 194 ? -11.195 23.375 -15.969 1 79.06 194 LEU B C 1
ATOM 3147 O O . LEU B 1 194 ? -11.93 24.188 -15.406 1 79.06 194 LEU B O 1
ATOM 3151 N N . ALA B 1 195 ? -11.297 22.125 -15.82 1 75.69 195 ALA B N 1
ATOM 3152 C CA . ALA B 1 195 ? -12.367 21.562 -15 1 75.69 195 ALA B CA 1
ATOM 3153 C C . ALA B 1 195 ? -12.195 21.953 -13.531 1 75.69 195 ALA B C 1
ATOM 3155 O O . ALA B 1 195 ? -13.164 22.297 -12.859 1 75.69 195 ALA B O 1
ATOM 3156 N N . ALA B 1 196 ? -11.039 21.906 -13.125 1 71.44 196 ALA B N 1
ATOM 3157 C CA . ALA B 1 196 ? -10.727 22.266 -11.75 1 71.44 196 ALA B CA 1
ATOM 3158 C C . ALA B 1 196 ? -11.008 23.75 -11.492 1 71.44 196 ALA B C 1
ATOM 3160 O O . ALA B 1 196 ? -11.523 24.125 -10.438 1 71.44 196 ALA B O 1
ATOM 3161 N N . LEU B 1 197 ? -10.633 24.562 -12.391 1 73.12 197 LEU B N 1
ATOM 3162 C CA . LEU B 1 197 ? -10.789 26 -12.273 1 73.12 197 LEU B CA 1
ATOM 3163 C C . LEU B 1 197 ? -12.266 26.391 -12.336 1 73.12 197 LEU B C 1
ATOM 3165 O O . LEU B 1 197 ? -12.68 27.359 -11.703 1 73.12 197 LEU B O 1
ATOM 3169 N N . VAL B 1 198 ? -13.016 25.547 -12.977 1 75.69 198 VAL B N 1
ATOM 3170 C CA . VAL B 1 198 ? -14.461 25.75 -13 1 75.69 198 VAL B CA 1
ATOM 3171 C C . VAL B 1 198 ? -15.062 25.328 -11.672 1 75.69 198 VAL B C 1
ATOM 3173 O O . VAL B 1 198 ? -15.906 26.031 -11.102 1 75.69 198 VAL B O 1
ATOM 3176 N N . ALA B 1 199 ? -14.523 24.297 -11.18 1 70.81 199 ALA B N 1
ATOM 3177 C CA . ALA B 1 199 ? -15.023 23.766 -9.922 1 70.81 199 ALA B CA 1
ATOM 3178 C C . ALA B 1 199 ? -14.742 24.734 -8.766 1 70.81 199 ALA B C 1
ATOM 3180 O O . ALA B 1 199 ? -15.57 24.875 -7.859 1 70.81 199 ALA B O 1
ATOM 3181 N N . SER B 1 200 ? -13.633 25.344 -8.93 1 67.25 200 SER B N 1
ATOM 3182 C CA . SER B 1 200 ? -13.273 26.312 -7.898 1 67.25 200 SER B CA 1
ATOM 3183 C C . SER B 1 200 ? -13.875 27.688 -8.195 1 67.25 200 SER B C 1
ATOM 3185 O O . SER B 1 200 ? -13.57 28.656 -7.512 1 67.25 200 SER B O 1
ATOM 3187 N N . GLU B 1 201 ? -14.602 27.734 -9.164 1 70.38 201 GLU B N 1
ATOM 3188 C CA . GLU B 1 201 ? -15.328 28.922 -9.609 1 70.38 201 GLU B CA 1
ATOM 3189 C C . GLU B 1 201 ? -14.367 30.031 -10.039 1 70.38 201 GLU B C 1
ATOM 3191 O O . GLU B 1 201 ? -14.727 31.219 -10.016 1 70.38 201 GLU B O 1
ATOM 3196 N N . ALA B 1 202 ? -13.188 29.656 -10.414 1 75.38 202 ALA B N 1
ATOM 3197 C CA . ALA B 1 202 ? -12.242 30.625 -10.969 1 75.38 202 ALA B CA 1
ATOM 3198 C C . ALA B 1 202 ? -12.523 30.891 -12.445 1 75.38 202 ALA B C 1
ATOM 3200 O O . ALA B 1 202 ? -12.203 31.953 -12.961 1 75.38 202 ALA B O 1
ATOM 3201 N N . LEU B 1 203 ? -13.062 29.859 -13.086 1 79.25 203 LEU B N 1
ATOM 3202 C CA . LEU B 1 203 ? -13.5 29.953 -14.477 1 79.25 203 LEU B CA 1
ATOM 3203 C C . LEU B 1 203 ? -14.938 29.469 -14.625 1 79.25 203 LEU B C 1
ATOM 3205 O O . LEU B 1 203 ? -15.477 28.812 -13.734 1 79.25 203 LEU B O 1
ATOM 3209 N N . GLN B 1 204 ? -15.609 29.922 -15.555 1 79.75 204 GLN B N 1
ATOM 3210 C CA . GLN B 1 204 ? -16.969 29.484 -15.891 1 79.75 204 GLN B CA 1
ATOM 3211 C C . GLN B 1 204 ? -16.969 28.703 -17.188 1 79.75 204 GLN B C 1
ATOM 3213 O O . GLN B 1 204 ? -16.234 29.016 -18.125 1 79.75 204 GLN B O 1
ATOM 3218 N N . LEU B 1 205 ? -17.719 27.703 -17.156 1 78 205 LEU B N 1
ATOM 3219 C CA . LEU B 1 205 ? -17.922 26.891 -18.359 1 78 205 LEU B CA 1
ATOM 3220 C C . LEU B 1 205 ? -19.141 27.375 -19.141 1 78 205 LEU B C 1
ATOM 3222 O O . LEU B 1 205 ? -20.203 27.609 -18.578 1 78 205 LEU B O 1
ATOM 3226 N N . GLN B 1 206 ? -18.953 27.797 -20.359 1 75.25 206 GLN B N 1
ATOM 3227 C CA . GLN B 1 206 ? -20.031 28.188 -21.25 1 75.25 206 GLN B CA 1
ATOM 3228 C C . GLN B 1 206 ? -20.188 27.219 -22.406 1 75.25 206 GLN B C 1
ATOM 3230 O O . GLN B 1 206 ? -19.203 26.875 -23.062 1 75.25 206 GLN B O 1
ATOM 3235 N N . LEU B 1 207 ? -21.281 26.609 -22.469 1 68.94 207 LEU B N 1
ATOM 3236 C CA . LEU B 1 207 ? -21.594 25.766 -23.609 1 68.94 207 LEU B CA 1
ATOM 3237 C C . LEU B 1 207 ? -21.828 26.609 -24.859 1 68.94 207 LEU B C 1
ATOM 3239 O O . LEU B 1 207 ? -22.609 27.562 -24.844 1 68.94 207 LEU B O 1
ATOM 3243 N N . SER B 1 208 ? -20.875 26.609 -25.781 1 64.19 208 SER B N 1
ATOM 3244 C CA . SER B 1 208 ? -21.094 27.359 -27.016 1 64.19 208 SER B CA 1
ATOM 3245 C C . SER B 1 208 ? -21.328 26.422 -28.203 1 64.19 208 SER B C 1
ATOM 3247 O O . SER B 1 208 ? -20.734 25.344 -28.281 1 64.19 208 SER B O 1
ATOM 3249 N N . TYR B 1 209 ? -22.391 26.547 -28.812 1 58.5 209 TYR B N 1
ATOM 3250 C CA . TYR B 1 209 ? -22.766 25.812 -30.031 1 58.5 209 TYR B CA 1
ATOM 3251 C C . TYR B 1 209 ? -21.906 26.234 -31.203 1 58.5 209 TYR B C 1
ATOM 3253 O O . TYR B 1 209 ? -21.844 27.422 -31.547 1 58.5 209 TYR B O 1
ATOM 3261 N N . GLY B 1 210 ? -20.891 25.688 -31.406 1 50.56 210 GLY B N 1
ATOM 3262 C CA . GLY B 1 210 ? -20.094 26.031 -32.562 1 50.56 210 GLY B CA 1
ATOM 3263 C C . GLY B 1 210 ? -20.828 25.828 -33.875 1 50.56 210 GLY B C 1
ATOM 3264 O O . GLY B 1 210 ? -21.969 25.359 -33.875 1 50.56 210 GLY B O 1
ATOM 3265 N N . ASN B 1 211 ? -20.25 26.469 -34.938 1 52.16 211 ASN B N 1
ATOM 3266 C CA . ASN B 1 211 ? -20.875 26.453 -36.25 1 52.16 211 ASN B CA 1
ATOM 3267 C C . ASN B 1 211 ? -21.281 25.047 -36.656 1 52.16 211 ASN B C 1
ATOM 3269 O O . ASN B 1 211 ? -22.078 24.875 -37.594 1 52.16 211 ASN B O 1
ATOM 3273 N N . ARG B 1 212 ? -20.609 24.109 -36.312 1 55.09 212 ARG B N 1
ATOM 3274 C CA . ARG B 1 212 ? -21.031 22.828 -36.875 1 55.09 212 ARG B CA 1
ATOM 3275 C C . ARG B 1 212 ? -22 22.109 -35.969 1 55.09 212 ARG B C 1
ATOM 3277 O O . ARG B 1 212 ? -22.266 20.922 -36.125 1 55.09 212 ARG B O 1
ATOM 3284 N N . GLY B 1 213 ? -22.656 22.641 -35.062 1 55.53 213 GLY B N 1
ATOM 3285 C CA . GLY B 1 213 ? -23.75 22.094 -34.281 1 55.53 213 GLY B CA 1
ATOM 3286 C C . GLY B 1 213 ? -23.312 21.391 -33 1 55.53 213 GLY B C 1
ATOM 3287 O O . GLY B 1 213 ? -24.141 20.891 -32.25 1 55.53 213 GLY B O 1
ATOM 3288 N N . ARG B 1 214 ? -22.125 21.031 -32.938 1 55.41 214 ARG B N 1
ATOM 3289 C CA . ARG B 1 214 ? -21.797 20.266 -31.734 1 55.41 214 ARG B CA 1
ATOM 3290 C C . ARG B 1 214 ? -21.438 21.188 -30.578 1 55.41 214 ARG B C 1
ATOM 3292 O O . ARG B 1 214 ? -20.656 22.125 -30.75 1 55.41 214 ARG B O 1
ATOM 3299 N N . PRO B 1 215 ? -22.094 20.891 -29.5 1 57.31 215 PRO B N 1
ATOM 3300 C CA . PRO B 1 215 ? -21.781 21.703 -28.312 1 57.31 215 PRO B CA 1
ATOM 3301 C C . PRO B 1 215 ? -20.344 21.562 -27.859 1 57.31 215 PRO B C 1
ATOM 3303 O O . PRO B 1 215 ? -19.797 20.453 -27.828 1 57.31 215 PRO B O 1
ATOM 3306 N N . GLU B 1 216 ? -19.625 22.672 -28.031 1 66.31 216 GLU B N 1
ATOM 3307 C CA . GLU B 1 216 ? -18.266 22.672 -27.531 1 66.31 216 GLU B CA 1
ATOM 3308 C C . GLU B 1 216 ? -18.156 23.375 -26.188 1 66.31 216 GLU B C 1
ATOM 3310 O O . GLU B 1 216 ? -18.766 24.438 -25.984 1 66.31 216 GLU B O 1
ATOM 3315 N N . HIS B 1 217 ? -17.5 22.828 -25.219 1 68.62 217 HIS B N 1
ATOM 3316 C CA . HIS B 1 217 ? -17.219 23.453 -23.922 1 68.62 217 HIS B CA 1
ATOM 3317 C C . HIS B 1 217 ? -16.172 24.547 -24.062 1 68.62 217 HIS B C 1
ATOM 3319 O O . HIS B 1 217 ? -15.07 24.297 -24.578 1 68.62 217 HIS B O 1
ATOM 3325 N N . ARG B 1 218 ? -16.578 25.812 -23.781 1 74.75 218 ARG B N 1
ATOM 3326 C CA . ARG B 1 218 ? -15.625 26.922 -23.766 1 74.75 218 ARG B CA 1
ATOM 3327 C C . ARG B 1 218 ? -15.523 27.547 -22.375 1 74.75 218 ARG B C 1
ATOM 3329 O O . ARG B 1 218 ? -16.5 27.562 -21.625 1 74.75 218 ARG B O 1
ATOM 3336 N N . TYR B 1 219 ? -14.328 27.953 -22.047 1 74.12 219 TYR B N 1
ATOM 3337 C CA . TYR B 1 219 ? -14 28.406 -20.688 1 74.12 219 TYR B CA 1
ATOM 3338 C C . TYR B 1 219 ? -13.758 29.922 -20.672 1 74.12 219 TYR B C 1
ATOM 3340 O O . TYR B 1 219 ? -13.117 30.469 -21.578 1 74.12 219 TYR B O 1
ATOM 3348 N N . LEU B 1 220 ? -14.453 30.594 -19.734 1 74.5 220 LEU B N 1
ATOM 3349 C CA . LEU B 1 220 ? -14.289 32.031 -19.594 1 74.5 220 LEU B CA 1
ATOM 3350 C C . LEU B 1 220 ? -14.094 32.406 -18.125 1 74.5 220 LEU B C 1
ATOM 3352 O O . LEU B 1 220 ? -14.398 31.625 -17.234 1 74.5 220 LEU B O 1
ATOM 3356 N N . THR B 1 221 ? -13.445 33.562 -17.984 1 73 22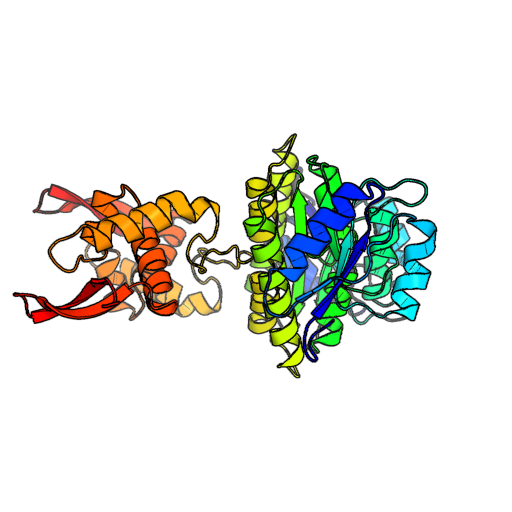1 THR B N 1
ATOM 3357 C CA . THR B 1 221 ? -13.234 34.094 -16.641 1 73 221 THR B CA 1
ATOM 3358 C C . THR B 1 221 ? -14.562 34.312 -15.93 1 73 221 THR B C 1
ATOM 3360 O O . THR B 1 221 ? -15.539 34.75 -16.547 1 73 221 THR B O 1
ATOM 3363 N N . SER B 1 222 ? -14.656 33.875 -14.633 1 66.69 222 SER B N 1
ATOM 3364 C CA . SER B 1 222 ? -15.836 34.219 -13.844 1 66.69 222 SER B CA 1
ATOM 3365 C C . SER B 1 222 ? -15.906 35.719 -13.57 1 66.69 222 SER B C 1
ATOM 3367 O O . SER B 1 222 ? -14.898 36.344 -13.234 1 66.69 222 SER B O 1
ATOM 3369 N N . PRO B 1 223 ? -17.062 36.312 -13.945 1 55.12 223 PRO B N 1
ATOM 3370 C CA . PRO B 1 223 ? -17.188 37.719 -13.594 1 55.12 223 PRO B CA 1
ATOM 3371 C C . PRO B 1 223 ? -16.953 38 -12.109 1 55.12 223 PRO B C 1
ATOM 3373 O O . PRO B 1 223 ? -17.281 37.156 -11.266 1 55.12 223 PRO B O 1
ATOM 3376 N N . ARG B 1 224 ? -15.883 38.812 -11.695 1 46.31 224 ARG B N 1
ATOM 3377 C CA . ARG B 1 224 ? -15.781 39.312 -10.328 1 46.31 224 ARG B CA 1
ATOM 3378 C C . ARG B 1 224 ? -17.094 39.969 -9.891 1 46.31 224 ARG B C 1
ATOM 3380 O O . ARG B 1 224 ? -17.797 40.562 -10.695 1 46.31 224 ARG B O 1
#

Secondary structure (DSSP, 8-state):
---TTPEEEEEE-S-HHHHHHHHHHHHTSTTEEEPPPB--GGGHHHHHHHH--SEEEE-SS-SSS-HHHHHHH-SSEEEEEES---HHHHHHHHHTT-SEEEESS--HHHHHHHHHHHHHHHHHHHH-SS--HHHHHHHHHHHH--SSSS---STHHHHHHHHHHHHHH-SS-EEHHHHHHHHT--HHHHHHHHHHHHHTTSEEEEEEE-TTS-EEEEEEEPP-/---TTPEEEEEE-S-HHHHHHHHHHHHTSTTEEEPPPB--GGGHHHHHHHH--SEEEE-SS-SSS-HHHHHHH-SSEEEEEES---HHHHHHHHHTT-SEEEESS--HHHHHHHHHHHHHHHHHHHH-SS--HHHHHHHHHHHH--TTSS---STHHHHHHHHHHHHHH-SS-EEHHHHHHHHT--HHHHHHHHHHHHHTTSEEEEEEE-TTS-EEEEEEEPP-

Sequence (448 aa):
MPTPGDYRVLIVDDDFRVGELHASMVNEIPGFTALEPVQDSRTVPKVVAAQQPDLVLLDLYLPQVSGLELAKVLDVDVIMVSAASEPQNIAAALRAGVLAFVIKPFEPRTLATKLKGWARYRRQLAASTNLDQSAVDRLYKALWAGEETAAPSGGAAPTEQAVLACVQDASEPLSVAQVAEAVGIARATAQRYLAALVASEALQLQLSYGNRGRPEHRYLTSPRMPTPGDYRVLIVDDDFRVGELHASMVNEIPGFTALEPVQDSRTVPKVVAAQQPDLVLLDLYLPQVSGLELAKVLDVDVIMVSAASEPQNIAAALRAGVLAFVIKPFEPRTLATKLKGWARYRRQLAASTNLDQSAVDRLYKALWAGEETAAPSGGAAPTEQAVLACVQDASEPLSVAQVAEAVGIARATAQRYLAALVASEALQLQLSYGNRGRPEHRYLTSPR